Protein AF-A0A132B8B4-F1 (afdb_monomer_lite)

InterPro domains:
  IPR002889 Carbohydrate-binding WSC [PF01822] (1-56)
  IPR002889 Carbohydrate-binding WSC [PF01822] (82-163)
  IPR002889 Carbohydrate-binding WSC [PS51212] (1-66)
  IPR002889 Carbohydrate-binding WSC [PS51212] (78-174)
  IPR002889 Carbohydrate-binding WSC [SM00321] (1-66)
  IPR002889 Carbohydrate-binding WSC [SM00321] (78-174)
  IPR051589 Sialate:O-sulfotransferase [PTHR45964] (1-105)

Secondary structure (DSSP, 8-state):
--HHHHHHHHHHTT-SEEEEETTTEEEEESS--S----GGGGBPBPSS-TTSB-BBTTB-EEEE-TTS----S-TTSSEEEEEEEE-BTTTB-SS-EE-TTS-GGG--HHHHHHHHHHTT-SEEEEETTTEEEEESS--TT--EE-GGGSBPBPSS-TTSB-BBTTEEEEEEETTT------------------------------------S-S-EETTEEPPPPPP-SSHHHHHHHHHHHHTHHHHHHHHS-TTGGGGHHHHHHHHHHHHHHHHHTTTTTT--HHHHHHHS--TT--PPPP------------------PPPPP-PPPP-S--SSPPP-BGGGTBBTTB-GGG-PPPPEEE-S-HHHHTT--EEE--SSSTTSS-EEBSSSSSTTBHHHHHHHHHHHHHHHIIIIIIHHTTT--SGGGPPPHHHHHHHHHHHHHHHHHHHTT---TTSSSSTTTTS--

Organism: Mollisia scopiformis (NCBI:txid149040)

Sequence (470 aa):
MTVEICTAFSKGNDYQYAGLEYYGECFCGASVNGPQVNESFCSDPCAGDTSEICGGTDYVSVYQDPTYPVENNSTISDYKPLGCYTDLTDTGRTLPWQQSQLNASSMTVESCLFACKDGGYAFAGVEFGQQCFCGVVLGNSTSKVDLSECNTPCTGNSSESCGDAALLNLYVAADIESTEPCTGGTPPPSSTTSSTPTPTLCTSTVTVSSTPKYEYNCGEWCSTPIPPFTNPELCTSAVGACTVQVASCFLNAGFPASLRCFEFGAWCDKISTYCSSFCPGNSCSALSCKSKYPPQGYQSPTPTISTSVFTCSPTSKTTSTSSTTSCVPVPTTGNVCKQPNSPTKGYTSSSPVGNIPLPVLTCNNLYSDYVQHPFKLYTSSDTTQCKSYIPGSSGSSSVCQGCKDACDSQYSSCTTTYAQSCKGNSGSGGQDTYSSATTKCTDQWTDCYAANSGVSGSGRCGSWNSGWSK

Foldseek 3Di:
DAPCVLQVVLVVVVAQKWKFADQGDIDGHVDDPDDDDDCVQFAQAHPVGRVGTGGHHVGIDMDGDPPNPPPPDDLCPQKAWPAKKFADPVQHGQFDAKPPVDDQQQDDPNVQSVVQVVVLFFKWKFEAQRIIGGHNGTDPRIDHDHRVQQARAHNNGNVDGGGYHRMIRMIGRPVSRDPDDPDDDDDDDDDDDDDDDDDDWDFDFDQPPPPPCAQAAFAQAGAHDQAKDQALVSLQLSLLSQQLCLLQLLLGRFPPSSVCSVLSNVLSVLSVVCSVPPRVDRQDTPVSSCVVRPRPHDDDPPRPRDTDIDDDDDDDDDDDDDDHDDDQRGFHPDALAFQFQDVVLPAGSCRAQLSQHQRGWAAQSDPVCCVAFRIWTRNHSPSVPTQGADFDDDDCRYQLVSQLVSLVSSLSSQLRHVLVVQDPPPCPPNDDHSVSSNVSSVVSSVSSNVRSNPRGCPPGSPDVVPNRVD

pLDDT: mean 76.85, std 20.95, range [24.33, 98.44]

Structure (mmCIF, N/CA/C/O backbone):
data_AF-A0A132B8B4-F1
#
_entry.id   AF-A0A132B8B4-F1
#
loop_
_atom_site.group_PDB
_atom_site.id
_atom_site.type_symbol
_atom_site.label_atom_id
_atom_site.label_alt_id
_atom_site.label_comp_id
_atom_site.label_asym_id
_atom_site.label_entity_id
_atom_site.label_seq_id
_atom_site.pdbx_PDB_ins_code
_atom_site.Cartn_x
_atom_site.Cartn_y
_atom_site.Cartn_z
_atom_site.occupancy
_atom_site.B_iso_or_equiv
_atom_site.auth_seq_id
_atom_site.auth_comp_id
_atom_site.auth_asym_id
_atom_site.auth_atom_id
_atom_site.pdbx_PDB_model_num
ATOM 1 N N . MET A 1 1 ? -8.360 -9.454 33.947 1.00 85.12 1 MET A N 1
ATOM 2 C CA . MET A 1 1 ? -8.717 -8.095 33.496 1.00 85.12 1 MET A CA 1
ATOM 3 C C . MET A 1 1 ? -9.204 -7.313 34.709 1.00 85.12 1 MET A C 1
ATOM 5 O O . MET A 1 1 ? -9.862 -7.939 35.533 1.00 85.12 1 MET A O 1
ATOM 9 N N . THR A 1 2 ? -8.846 -6.033 34.839 1.00 91.75 2 THR A N 1
ATOM 10 C CA . THR A 1 2 ? -9.399 -5.079 35.831 1.00 91.75 2 THR A CA 1
ATOM 11 C C . THR A 1 2 ? -10.036 -3.906 35.082 1.00 91.75 2 THR A C 1
ATOM 13 O O . THR A 1 2 ? -9.793 -3.743 33.874 1.00 91.75 2 THR A O 1
ATOM 16 N N . VAL A 1 3 ? -10.824 -3.087 35.773 1.00 88.81 3 VAL A N 1
ATOM 17 C CA . VAL A 1 3 ? -11.451 -1.882 35.217 1.00 88.81 3 VAL A CA 1
ATOM 18 C C . VAL A 1 3 ? -10.388 -0.906 34.701 1.00 88.81 3 VAL A C 1
ATOM 20 O O . VAL A 1 3 ? -10.519 -0.379 33.595 1.00 88.81 3 VAL A O 1
ATOM 23 N N . GLU A 1 4 ? -9.285 -0.710 35.425 1.00 87.81 4 GLU A N 1
ATOM 24 C CA . GLU A 1 4 ? -8.193 0.205 35.050 1.00 87.81 4 GLU A CA 1
ATOM 25 C C . GLU A 1 4 ? -7.470 -0.276 33.795 1.00 87.81 4 GLU A C 1
ATOM 27 O O . GLU A 1 4 ? -7.120 0.525 32.931 1.00 87.81 4 GLU A O 1
ATOM 32 N N . ILE A 1 5 ? -7.254 -1.588 33.667 1.00 84.06 5 ILE A N 1
ATOM 33 C CA . ILE A 1 5 ? -6.594 -2.154 32.487 1.00 84.06 5 ILE A CA 1
ATOM 34 C C . ILE A 1 5 ? -7.478 -1.958 31.253 1.00 84.06 5 ILE A C 1
ATOM 36 O O . ILE A 1 5 ? -6.975 -1.550 30.207 1.00 84.06 5 ILE A O 1
ATOM 40 N N . CYS A 1 6 ? -8.785 -2.204 31.367 1.00 85.75 6 CYS A N 1
ATOM 41 C CA . CYS A 1 6 ? -9.702 -2.057 30.240 1.00 85.75 6 CYS A CA 1
ATOM 42 C C . CYS A 1 6 ? -9.950 -0.585 29.866 1.00 85.75 6 CYS A C 1
ATOM 44 O O . CYS A 1 6 ? -9.971 -0.239 28.684 1.00 85.75 6 CYS A O 1
ATOM 46 N N . THR A 1 7 ? -10.063 0.308 30.850 1.00 83.12 7 THR A N 1
ATOM 47 C CA . THR A 1 7 ? -10.194 1.758 30.612 1.00 83.12 7 THR A CA 1
ATOM 48 C C . THR A 1 7 ? -8.921 2.357 30.021 1.00 83.12 7 THR A C 1
ATOM 50 O O . THR A 1 7 ? -9.001 3.094 29.039 1.00 83.12 7 THR A O 1
ATOM 53 N N . ALA A 1 8 ? -7.740 1.980 30.519 1.00 78.06 8 ALA A N 1
ATOM 54 C CA . ALA A 1 8 ? -6.467 2.404 29.939 1.00 78.06 8 ALA A CA 1
ATOM 55 C C . ALA A 1 8 ? -6.263 1.850 28.520 1.00 78.06 8 ALA A C 1
ATOM 57 O O . ALA A 1 8 ? -5.757 2.563 27.653 1.00 78.06 8 ALA A O 1
ATOM 58 N N . PHE A 1 9 ? -6.682 0.605 28.264 1.00 77.25 9 PHE A N 1
ATOM 59 C CA . PHE A 1 9 ? -6.652 0.008 26.930 1.00 77.25 9 PHE A CA 1
ATOM 60 C C . PHE A 1 9 ? -7.598 0.731 25.963 1.00 77.25 9 PHE A C 1
ATOM 62 O O . PHE A 1 9 ? -7.183 1.080 24.861 1.00 77.25 9 PHE A O 1
ATOM 69 N N . SER A 1 10 ? -8.829 1.025 26.387 1.00 77.19 10 SER A N 1
ATOM 70 C CA . SER A 1 10 ? -9.815 1.756 25.575 1.00 77.19 10 SER A CA 1
ATOM 71 C C . SER A 1 10 ? -9.323 3.165 25.248 1.00 77.19 10 SER A C 1
ATOM 73 O O . SER A 1 10 ? -9.297 3.557 24.084 1.00 77.19 10 SER A O 1
ATOM 75 N N . LYS A 1 11 ? -8.792 3.873 26.250 1.00 70.88 11 LYS A N 1
ATOM 76 C CA . LYS A 1 11 ? -8.158 5.184 26.075 1.00 70.88 11 LYS A CA 1
ATOM 77 C C . LYS A 1 11 ? -6.953 5.142 25.139 1.00 70.88 11 LYS A C 1
ATOM 79 O O . LYS A 1 11 ? -6.785 6.038 24.324 1.00 70.88 11 LYS A O 1
ATOM 84 N N . GLY A 1 12 ? -6.111 4.114 25.247 1.00 60.09 12 GLY A N 1
ATOM 85 C CA . GLY A 1 12 ? -4.957 3.924 24.364 1.00 60.09 12 GLY A CA 1
ATOM 86 C C . GLY A 1 12 ? -5.329 3.657 22.901 1.00 60.09 12 GLY A C 1
ATOM 87 O O . GLY A 1 12 ? -4.456 3.747 22.042 1.00 60.09 12 GLY A O 1
ATOM 88 N N . ASN A 1 13 ? -6.599 3.345 22.627 1.00 58.81 13 ASN A N 1
ATOM 89 C CA . ASN A 1 13 ? -7.165 3.132 21.295 1.00 58.81 13 ASN A CA 1
ATOM 90 C C . ASN A 1 13 ? -8.185 4.226 20.913 1.00 58.81 13 ASN A C 1
ATOM 92 O O . ASN A 1 13 ? -9.042 3.980 20.069 1.00 58.81 13 ASN A O 1
ATOM 96 N N . ASP A 1 14 ? -8.109 5.407 21.540 1.00 60.00 14 ASP A N 1
ATOM 97 C CA . ASP A 1 14 ? -8.975 6.568 21.273 1.00 60.00 14 ASP A CA 1
ATOM 98 C C . ASP A 1 14 ? -10.486 6.296 21.455 1.00 60.00 14 ASP A C 1
ATOM 100 O O . ASP A 1 14 ? -11.334 6.892 20.791 1.00 60.00 14 ASP A O 1
ATOM 104 N N . TYR A 1 15 ? -10.842 5.398 22.380 1.00 70.00 15 TYR A N 1
ATOM 105 C CA . TYR A 1 15 ? -12.228 5.145 22.771 1.00 70.00 15 TYR A CA 1
ATOM 106 C C . TYR A 1 15 ? -12.550 5.772 24.127 1.00 70.00 15 TYR A C 1
ATOM 108 O O . TYR A 1 15 ? -11.858 5.546 25.123 1.00 70.00 15 TYR A O 1
ATOM 116 N N . GLN A 1 16 ? -13.646 6.532 24.163 1.00 71.25 16 GLN A N 1
ATOM 117 C CA . GLN A 1 16 ? -14.133 7.231 25.354 1.00 71.25 16 GLN A CA 1
ATOM 118 C C . GLN A 1 16 ? -14.703 6.277 26.414 1.00 71.25 16 GLN A C 1
ATOM 120 O O . GLN A 1 16 ? -14.633 6.569 27.611 1.00 71.25 16 GLN A O 1
ATOM 125 N N . TYR A 1 17 ? -15.274 5.153 25.981 1.00 80.81 17 TYR A N 1
ATOM 126 C CA . TYR A 1 17 ? -15.949 4.196 26.846 1.00 80.81 17 TYR A CA 1
ATOM 127 C C . TYR A 1 17 ? -15.247 2.841 26.813 1.00 80.81 17 TYR A C 1
ATOM 129 O O . TYR A 1 17 ? -14.883 2.330 25.751 1.00 80.81 17 TYR A O 1
ATOM 137 N N . ALA A 1 18 ? -15.109 2.251 27.994 1.00 90.75 18 ALA A N 1
ATOM 138 C CA . ALA A 1 18 ? -14.690 0.877 28.198 1.00 90.75 18 ALA A CA 1
ATOM 139 C C . ALA A 1 18 ? -15.881 0.073 28.721 1.00 90.75 18 ALA A C 1
ATOM 141 O O . ALA A 1 18 ? -16.545 0.493 29.664 1.00 90.75 18 ALA A O 1
ATOM 142 N N . GLY A 1 19 ? -16.160 -1.072 28.119 1.00 93.88 19 GLY A N 1
ATOM 143 C CA . GLY A 1 19 ? -17.163 -2.023 28.572 1.00 93.88 19 GLY A CA 1
ATOM 144 C C . GLY A 1 19 ? -16.487 -3.269 29.122 1.00 93.88 19 GLY A C 1
ATOM 145 O O . GLY A 1 19 ? -15.570 -3.780 28.486 1.00 93.88 19 GLY A O 1
ATOM 146 N N . LEU A 1 20 ? -16.925 -3.765 30.276 1.00 93.94 20 LEU A N 1
ATOM 147 C CA . LEU A 1 20 ? -16.507 -5.069 30.785 1.00 93.94 20 LEU A CA 1
ATOM 148 C C . LEU A 1 20 ? -17.708 -6.005 30.876 1.00 93.94 20 LEU A C 1
ATOM 150 O O . LEU A 1 20 ? -18.729 -5.633 31.451 1.00 93.94 20 LEU A O 1
ATOM 154 N N . GLU A 1 21 ? -17.565 -7.196 30.305 1.00 94.06 21 GLU A N 1
ATOM 155 C CA . GLU A 1 21 ? -18.549 -8.284 30.328 1.00 94.06 21 GLU A CA 1
ATOM 156 C C . GLU A 1 21 ? -17.921 -9.543 30.936 1.00 94.06 21 GLU A C 1
ATOM 158 O O . GLU A 1 21 ? -16.702 -9.711 30.890 1.00 94.06 21 GLU A O 1
ATOM 163 N N . TYR A 1 22 ? -18.735 -10.438 31.497 1.00 90.81 22 TYR A N 1
ATOM 164 C CA . TYR A 1 22 ? -18.349 -11.808 31.849 1.00 90.81 22 TYR A CA 1
ATOM 165 C C . TYR A 1 22 ? -16.971 -11.957 32.534 1.00 90.81 22 TYR A C 1
ATOM 167 O O . TYR A 1 22 ? -16.021 -12.524 31.988 1.00 90.81 22 TYR A O 1
ATOM 175 N N . TYR A 1 23 ? -16.843 -11.438 33.759 1.00 88.62 23 TYR A N 1
ATOM 176 C CA . TYR A 1 23 ? -15.610 -11.476 34.569 1.00 88.62 23 TYR A CA 1
ATOM 177 C C . TYR A 1 23 ? -14.404 -10.715 33.973 1.00 88.62 23 TYR A C 1
ATOM 179 O O . TYR A 1 23 ? -13.304 -10.757 34.540 1.00 88.62 23 TYR A O 1
ATOM 187 N N . GLY A 1 24 ? -14.582 -9.974 32.874 1.00 81.25 24 GLY A N 1
ATOM 188 C CA . GLY A 1 24 ? -13.597 -9.021 32.361 1.00 81.25 24 GLY A CA 1
ATOM 189 C C . GLY A 1 24 ? -13.167 -9.224 30.907 1.00 81.25 24 GLY A C 1
ATOM 190 O O . GLY A 1 24 ? -11.998 -9.014 30.574 1.00 81.25 24 GLY A O 1
ATOM 191 N N . GLU A 1 25 ? -14.084 -9.613 30.032 1.00 92.06 25 GLU A N 1
ATOM 192 C CA . GLU A 1 25 ? -13.972 -9.366 28.597 1.00 92.06 25 GLU A CA 1
ATOM 193 C C . GLU A 1 25 ? -14.086 -7.860 28.345 1.00 92.06 25 GLU A C 1
ATOM 195 O O . GLU A 1 25 ? -15.041 -7.224 28.778 1.00 92.06 25 GLU A O 1
ATOM 200 N N . CYS A 1 26 ? -13.068 -7.271 27.714 1.00 91.19 26 CYS A N 1
ATOM 201 C CA . CYS A 1 26 ? -12.965 -5.825 27.542 1.00 91.19 26 CYS A CA 1
ATOM 202 C C . CYS A 1 26 ? -13.404 -5.407 26.138 1.00 91.19 26 CYS A C 1
ATOM 204 O O . CYS A 1 26 ? -12.859 -5.882 25.140 1.00 91.19 26 CYS A O 1
ATOM 206 N N . PHE A 1 27 ? -14.333 -4.462 26.086 1.00 88.00 27 PHE A N 1
ATOM 207 C CA . PHE A 1 27 ? -14.862 -3.841 24.882 1.00 88.00 27 PHE A CA 1
ATOM 208 C C . PHE A 1 27 ? -14.557 -2.348 24.906 1.00 88.00 27 PHE A C 1
ATOM 210 O O . PHE A 1 27 ? -14.554 -1.719 25.961 1.00 88.00 27 PHE A O 1
ATOM 217 N N . CYS A 1 28 ? -14.324 -1.762 23.739 1.00 84.38 28 CYS A N 1
ATOM 218 C CA . CYS A 1 28 ? -14.043 -0.338 23.606 1.00 84.38 28 CYS A CA 1
ATOM 219 C C . CYS A 1 28 ? -15.094 0.286 22.692 1.00 84.38 28 CYS A C 1
ATOM 221 O O . CYS A 1 28 ? -15.440 -0.297 21.662 1.00 84.38 28 CYS A O 1
ATOM 223 N N . GLY A 1 29 ? -15.606 1.456 23.064 1.00 69.75 29 GLY A N 1
ATOM 224 C CA . GLY A 1 29 ? -16.654 2.132 22.311 1.00 69.75 29 GLY A CA 1
ATOM 225 C C . GLY A 1 29 ? -16.460 3.639 22.277 1.00 69.75 29 GLY A C 1
ATOM 226 O O . GLY A 1 29 ? -16.071 4.263 23.264 1.00 69.75 29 GLY A O 1
ATOM 227 N N . ALA A 1 30 ? -16.759 4.235 21.124 1.00 66.56 30 ALA A N 1
ATOM 228 C CA . ALA A 1 30 ? -16.849 5.688 20.991 1.00 66.56 30 ALA A CA 1
ATOM 229 C C . ALA A 1 30 ? -18.174 6.216 21.568 1.00 66.56 30 ALA A C 1
ATOM 231 O O . ALA A 1 30 ? -18.267 7.372 21.963 1.00 66.56 30 ALA A O 1
ATOM 232 N N . SER A 1 31 ? -19.192 5.357 21.652 1.00 62.06 31 SER A N 1
ATOM 233 C CA . SER A 1 31 ? -20.513 5.665 22.193 1.00 62.06 31 SER A CA 1
ATOM 234 C C . SER A 1 31 ? -21.136 4.441 22.867 1.00 62.06 31 SER A C 1
ATOM 236 O O . SER A 1 31 ? -20.705 3.305 22.659 1.00 62.06 31 SER A O 1
ATOM 238 N N . VAL A 1 32 ? -22.157 4.682 23.692 1.00 71.12 32 VAL A N 1
ATOM 239 C CA . VAL A 1 32 ? -22.918 3.646 24.401 1.00 71.12 32 VAL A CA 1
ATOM 240 C C . VAL A 1 32 ? -24.293 3.538 23.749 1.00 71.12 32 VAL A C 1
ATOM 242 O O . VAL A 1 32 ? -25.152 4.387 23.964 1.00 71.12 32 VAL A O 1
ATOM 245 N N . ASN A 1 33 ? -24.494 2.498 22.938 1.00 61.00 33 ASN A N 1
ATOM 246 C CA . ASN A 1 33 ? -25.707 2.321 22.124 1.00 61.00 33 ASN A CA 1
ATOM 247 C C . ASN A 1 33 ? -26.667 1.251 22.687 1.00 61.00 33 ASN A C 1
ATOM 249 O O . ASN A 1 33 ? -27.524 0.742 21.966 1.00 61.00 33 ASN A O 1
ATOM 253 N N . GLY A 1 34 ? -26.514 0.891 23.966 1.00 68.56 34 GLY A N 1
ATOM 254 C CA . GLY A 1 34 ? -27.355 -0.081 24.673 1.00 68.56 34 GLY A CA 1
ATOM 255 C C . GLY A 1 34 ? -28.300 0.581 25.687 1.00 68.56 34 GLY A C 1
ATOM 256 O O . GLY A 1 34 ? -27.946 1.612 26.264 1.00 68.56 34 GLY A O 1
ATOM 257 N N . PRO A 1 35 ? -29.497 0.015 25.936 1.00 74.31 35 PRO A N 1
ATOM 258 C CA . PRO A 1 35 ? -30.368 0.493 27.004 1.00 74.31 35 PRO A CA 1
ATOM 259 C C . PRO A 1 35 ? -29.719 0.249 28.372 1.00 74.31 35 PRO A C 1
ATOM 261 O O . PRO A 1 35 ? -29.190 -0.830 28.631 1.00 74.31 35 PRO A O 1
ATOM 264 N N . GLN A 1 36 ? -29.797 1.233 29.271 1.00 78.44 36 GLN A N 1
ATOM 265 C CA . GLN A 1 36 ? -29.328 1.063 30.644 1.00 78.44 36 GLN A CA 1
ATOM 266 C C . GLN A 1 36 ? -30.229 0.066 31.387 1.00 78.44 36 GLN A C 1
ATOM 268 O O . GLN A 1 36 ? -31.451 0.228 31.434 1.00 78.44 36 GLN A O 1
ATOM 273 N N . VAL A 1 37 ? -29.619 -0.965 31.971 1.00 85.75 37 VAL A N 1
ATOM 274 C CA . VAL A 1 37 ? -30.299 -2.000 32.762 1.00 85.75 37 VAL A CA 1
ATOM 275 C C . VAL A 1 37 ? -30.072 -1.783 34.260 1.00 85.75 37 VAL A C 1
ATOM 277 O O . VAL A 1 37 ? -29.372 -0.861 34.670 1.00 85.75 37 VAL A O 1
ATOM 280 N N . ASN A 1 38 ? -30.699 -2.610 35.101 1.00 89.31 38 ASN A N 1
ATOM 281 C CA . ASN A 1 38 ? -30.443 -2.578 36.539 1.00 89.31 38 ASN A CA 1
ATOM 282 C C . ASN A 1 38 ? -29.012 -3.049 36.847 1.00 89.31 38 ASN A C 1
ATOM 284 O O . ASN A 1 38 ? -28.590 -4.082 36.332 1.00 89.31 38 ASN A O 1
ATOM 288 N N . GLU A 1 39 ? -28.322 -2.348 37.746 1.00 88.25 39 GLU A N 1
ATOM 289 C CA . GLU A 1 39 ? -26.948 -2.653 38.170 1.00 88.25 39 GLU A CA 1
ATOM 290 C C . GLU A 1 39 ? -26.757 -4.103 38.649 1.00 88.25 39 GLU A C 1
ATOM 292 O O . GLU A 1 39 ? -25.674 -4.665 38.524 1.00 88.25 39 GLU A O 1
ATOM 297 N N . SER A 1 40 ? -27.814 -4.751 39.157 1.00 90.19 40 SER A N 1
ATOM 298 C CA . SER A 1 40 ? -27.767 -6.155 39.584 1.00 90.19 40 SER A CA 1
ATOM 299 C C . SER A 1 40 ? -27.455 -7.142 38.458 1.00 90.19 40 SER A C 1
ATOM 301 O O . SER A 1 40 ? -27.070 -8.270 38.743 1.00 90.19 40 SER A O 1
ATOM 303 N N . PHE A 1 41 ? -27.680 -6.762 37.197 1.00 89.31 41 PHE A N 1
ATOM 304 C CA . PHE A 1 41 ? -27.329 -7.590 36.042 1.00 89.31 41 PHE A CA 1
ATOM 305 C C . PHE A 1 41 ? -25.839 -7.530 35.708 1.00 89.31 41 PHE A C 1
ATOM 307 O O . PHE A 1 41 ? -25.345 -8.412 35.018 1.00 89.31 41 PHE A O 1
ATOM 314 N N . CYS A 1 42 ? -25.131 -6.530 36.230 1.00 92.88 42 CYS A N 1
ATOM 315 C CA . CYS A 1 42 ? -23.726 -6.287 35.965 1.00 92.88 42 CYS A CA 1
ATOM 316 C C . CYS A 1 42 ? -22.879 -6.519 37.226 1.00 92.88 42 CYS A C 1
ATOM 318 O O . CYS A 1 42 ? -22.046 -5.687 37.538 1.00 92.88 42 CYS A O 1
ATOM 320 N N . SER A 1 43 ? -23.126 -7.575 38.009 1.00 93.69 43 SER A N 1
ATOM 321 C CA . SER A 1 43 ? -22.484 -7.776 39.322 1.00 93.69 43 SER A CA 1
ATOM 322 C C . SER A 1 43 ? -21.349 -8.809 39.352 1.00 93.69 43 SER A C 1
ATOM 324 O O . SER A 1 43 ? -20.923 -9.205 40.440 1.00 93.69 43 SER A O 1
ATOM 326 N N . ASP A 1 44 ? -20.887 -9.293 38.200 1.00 93.69 44 ASP A N 1
ATOM 327 C CA . ASP A 1 44 ? -19.810 -10.281 38.144 1.00 93.69 44 ASP A CA 1
ATOM 328 C C . ASP A 1 44 ? -18.471 -9.634 38.543 1.00 93.69 44 ASP A C 1
ATOM 330 O O . ASP A 1 44 ? -18.124 -8.565 38.034 1.00 93.69 44 ASP A O 1
ATOM 334 N N . PRO A 1 45 ? -17.695 -10.250 39.456 1.00 94.88 45 PRO A N 1
ATOM 335 C CA . PRO A 1 45 ? -16.413 -9.705 39.887 1.00 94.88 45 PRO A CA 1
ATOM 336 C C . PRO A 1 45 ? -15.358 -9.792 38.780 1.00 94.88 45 PRO A C 1
ATOM 338 O O . PRO A 1 45 ? -15.326 -10.751 38.008 1.00 94.88 45 PRO A O 1
ATOM 341 N N . CYS A 1 46 ? -14.428 -8.843 38.732 1.00 94.94 46 CYS A N 1
ATOM 342 C CA . CYS A 1 46 ? -13.332 -8.904 37.769 1.00 94.94 46 CYS A CA 1
ATOM 343 C C . CYS A 1 46 ? -12.363 -10.062 38.056 1.00 94.94 46 CYS A C 1
ATOM 345 O O . CYS A 1 46 ? -11.928 -10.284 39.186 1.00 94.94 46 CYS A O 1
ATOM 347 N N . ALA A 1 47 ? -11.931 -10.770 37.008 1.00 92.44 47 ALA A N 1
ATOM 348 C CA . ALA A 1 47 ? -10.958 -11.860 37.123 1.00 92.44 47 ALA A CA 1
ATOM 349 C C . ALA A 1 47 ? -9.571 -11.387 37.601 1.00 92.44 47 ALA A C 1
ATOM 351 O O . ALA A 1 47 ? -8.783 -12.189 38.100 1.00 92.44 47 ALA A O 1
ATOM 352 N N . GLY A 1 48 ? -9.240 -10.106 37.387 1.00 86.19 48 GLY A N 1
ATOM 353 C CA . GLY A 1 48 ? -7.989 -9.490 37.842 1.00 86.19 48 GLY A CA 1
ATOM 354 C C . GLY A 1 48 ? -8.061 -8.869 39.239 1.00 86.19 48 GLY A C 1
ATOM 355 O O . GLY A 1 48 ? -7.020 -8.764 39.880 1.00 86.19 48 GLY A O 1
ATOM 356 N N . ASP A 1 49 ? -9.258 -8.500 39.701 1.00 88.44 49 ASP A N 1
ATOM 357 C CA . ASP A 1 49 ? -9.509 -7.940 41.030 1.00 88.44 49 ASP A CA 1
ATOM 358 C C . ASP A 1 49 ? -10.962 -8.225 41.451 1.00 88.44 49 ASP A C 1
ATOM 360 O O . ASP A 1 49 ? -11.911 -7.657 40.920 1.00 88.44 49 ASP A O 1
ATOM 364 N N . THR A 1 50 ? -11.164 -9.100 42.438 1.00 92.69 50 THR A N 1
ATOM 365 C CA . THR A 1 50 ? -12.520 -9.488 42.865 1.00 92.69 50 THR A CA 1
ATOM 366 C C . THR A 1 50 ? -13.276 -8.391 43.624 1.00 92.69 50 THR A C 1
ATOM 368 O O . THR A 1 50 ? -14.425 -8.611 44.004 1.00 92.69 50 THR A O 1
ATOM 371 N N . SER A 1 51 ? -12.632 -7.257 43.922 1.00 90.81 51 SER A N 1
ATOM 372 C CA . SER A 1 51 ? -13.272 -6.083 44.529 1.00 90.81 51 SER A CA 1
ATOM 373 C C . SER A 1 51 ? -13.906 -5.139 43.502 1.00 90.81 51 SER A C 1
ATOM 375 O O . SER A 1 51 ? -14.679 -4.258 43.880 1.00 90.81 51 SER A O 1
ATOM 377 N N . GLU A 1 52 ? -13.631 -5.359 42.217 1.00 91.19 52 GLU A N 1
ATOM 378 C CA . GLU A 1 52 ? -14.182 -4.606 41.098 1.00 91.19 52 GLU A CA 1
ATOM 379 C C . GLU A 1 52 ? -15.294 -5.373 40.385 1.00 91.19 52 GLU A C 1
ATOM 381 O O . GLU A 1 52 ? -15.436 -6.591 40.510 1.00 91.19 52 GLU A O 1
ATOM 386 N N . ILE A 1 53 ? -16.068 -4.633 39.597 1.00 92.06 53 ILE A N 1
ATOM 387 C CA . ILE A 1 53 ? -17.210 -5.132 38.845 1.00 92.06 53 ILE A CA 1
ATOM 388 C C . ILE A 1 53 ? -16.842 -5.201 37.356 1.00 92.06 53 ILE A C 1
ATOM 390 O O . ILE A 1 53 ? -16.265 -4.267 36.810 1.00 92.06 53 ILE A O 1
ATOM 394 N N . CYS A 1 54 ? -17.181 -6.303 36.693 1.00 94.12 54 CYS A N 1
ATOM 395 C CA . CYS A 1 54 ? -16.823 -6.589 35.306 1.00 94.12 54 CYS A CA 1
ATOM 396 C C . CYS A 1 54 ? -18.013 -7.150 34.509 1.00 94.12 54 CYS A C 1
ATOM 398 O O . CYS A 1 54 ? -17.892 -8.162 33.817 1.00 94.12 54 CYS A O 1
ATOM 400 N N . GLY A 1 55 ? -19.165 -6.485 34.608 1.00 93.56 55 GLY A N 1
ATOM 401 C CA . GLY A 1 55 ? -20.362 -6.834 33.848 1.00 93.56 55 GLY A CA 1
ATOM 402 C C . GLY A 1 55 ? -21.121 -8.026 34.410 1.00 93.56 55 GLY A C 1
ATOM 403 O O . GLY A 1 55 ? -21.171 -8.237 35.618 1.00 93.56 55 GLY A O 1
ATOM 404 N N . GLY A 1 56 ? -21.774 -8.763 33.524 1.00 90.44 56 GLY A N 1
ATOM 405 C CA . GLY A 1 56 ? -22.604 -9.925 33.802 1.00 90.44 56 GLY A CA 1
ATOM 406 C C . GLY A 1 56 ? -22.632 -10.875 32.610 1.00 90.44 56 GLY A C 1
ATOM 407 O O . GLY A 1 56 ? -21.982 -10.634 31.594 1.00 90.44 56 GLY A O 1
ATOM 408 N N . THR A 1 57 ? -23.428 -11.938 32.694 1.00 89.69 57 THR A N 1
ATOM 409 C CA . THR A 1 57 ? -23.724 -12.783 31.524 1.00 89.69 57 THR A CA 1
ATOM 410 C C . THR A 1 57 ? -24.670 -12.033 30.581 1.00 89.69 57 THR A C 1
ATOM 412 O O . THR A 1 57 ? -25.818 -11.816 30.958 1.00 89.69 57 THR A O 1
ATOM 415 N N . ASP A 1 58 ? -24.194 -11.648 29.391 1.00 88.69 58 ASP A N 1
ATOM 416 C CA . ASP A 1 58 ? -24.887 -10.806 28.394 1.00 88.69 58 ASP A CA 1
ATOM 417 C C . ASP A 1 58 ? -25.098 -9.332 28.818 1.00 88.69 58 ASP A C 1
ATOM 419 O O . ASP A 1 58 ? -25.924 -8.616 28.239 1.00 88.69 58 ASP A O 1
ATOM 423 N N . TYR A 1 59 ? -24.373 -8.855 29.838 1.00 90.44 59 TYR A N 1
ATOM 424 C CA . TYR A 1 59 ? -24.500 -7.487 30.352 1.00 90.44 59 TYR A CA 1
ATOM 425 C C . TYR A 1 59 ? -23.139 -6.821 30.544 1.00 90.44 59 TYR A C 1
ATOM 427 O O . TYR A 1 59 ? -22.234 -7.374 31.162 1.00 90.44 59 TYR A O 1
ATOM 435 N N . VAL A 1 60 ? -23.014 -5.586 30.059 1.00 92.44 60 VAL A N 1
ATOM 436 C CA . VAL A 1 60 ? -21.748 -4.847 30.045 1.00 92.44 60 VAL A CA 1
ATOM 437 C C . VAL A 1 60 ? -21.771 -3.739 31.098 1.00 92.44 60 VAL A C 1
ATOM 439 O O . VAL A 1 60 ? -22.617 -2.844 31.043 1.00 92.44 60 VAL A O 1
ATOM 442 N N . SER A 1 61 ? -20.813 -3.752 32.026 1.00 92.56 61 SER A N 1
ATOM 443 C CA . SER A 1 61 ? -20.522 -2.586 32.869 1.00 92.56 61 SER A CA 1
ATOM 444 C C . SER A 1 61 ? -19.734 -1.568 32.056 1.00 92.56 61 SER A C 1
ATOM 446 O O . SER A 1 61 ? -18.651 -1.881 31.563 1.00 92.56 61 SER A O 1
ATOM 448 N N . VAL A 1 62 ? -20.260 -0.351 31.915 1.00 90.75 62 VAL A N 1
ATOM 449 C CA . VAL A 1 62 ? -19.621 0.710 31.128 1.00 90.75 62 VAL A CA 1
ATOM 450 C C . VAL A 1 62 ? -18.901 1.699 32.041 1.00 90.75 62 VAL A C 1
ATOM 452 O O . VAL A 1 62 ? -19.502 2.288 32.936 1.00 90.75 62 VAL A O 1
ATOM 455 N N . TYR A 1 63 ? -17.621 1.925 31.765 1.00 84.88 63 TYR A N 1
ATOM 456 C CA . TYR A 1 63 ? -16.738 2.840 32.475 1.00 84.88 63 TYR A CA 1
ATOM 457 C C . TYR A 1 63 ? -16.229 3.922 31.524 1.00 84.88 63 TYR A C 1
ATOM 459 O O . TYR A 1 63 ? -15.863 3.651 30.381 1.00 84.88 63 TYR A O 1
ATOM 467 N N . GLN A 1 64 ? -16.174 5.156 32.014 1.00 79.06 64 GLN A N 1
ATOM 468 C CA . GLN A 1 64 ? -15.631 6.303 31.292 1.00 79.06 64 GLN A CA 1
ATOM 469 C C . GLN A 1 64 ? -14.460 6.879 32.093 1.00 79.06 64 GLN A C 1
ATOM 471 O O . GLN A 1 64 ? -14.614 7.165 33.281 1.00 79.06 64 GLN A O 1
ATOM 476 N N . ASP A 1 65 ? -13.298 7.062 31.458 1.00 67.06 65 ASP A N 1
ATOM 477 C CA . ASP A 1 65 ? -12.153 7.727 32.094 1.00 67.06 65 ASP A CA 1
ATOM 478 C C . ASP A 1 65 ? -12.415 9.250 32.149 1.00 67.06 65 ASP A C 1
ATOM 480 O O . ASP A 1 65 ? -12.515 9.887 31.099 1.00 67.06 65 ASP A O 1
ATOM 484 N N . PRO A 1 66 ? -12.500 9.875 33.339 1.00 59.19 66 PRO A N 1
ATOM 485 C CA . PRO A 1 66 ? -12.743 11.314 33.474 1.00 59.19 66 PRO A CA 1
ATOM 486 C C . PRO A 1 66 ? -11.567 12.193 33.011 1.00 59.19 66 PRO A C 1
ATOM 488 O O . PRO A 1 66 ? -11.703 13.413 32.938 1.00 59.19 66 PRO A O 1
ATOM 491 N N . THR A 1 67 ? -10.406 11.600 32.722 1.00 57.41 67 THR A N 1
ATOM 492 C CA . THR A 1 67 ? -9.244 12.273 32.121 1.00 57.41 67 THR A CA 1
ATOM 493 C C . THR A 1 67 ? -9.199 12.139 30.597 1.00 57.41 67 THR A C 1
ATOM 495 O O . THR A 1 67 ? -8.310 12.715 29.966 1.00 57.41 67 THR A O 1
ATOM 498 N N . TYR A 1 68 ? -10.142 11.399 30.000 1.00 44.06 68 TYR A N 1
ATOM 499 C CA . TYR A 1 68 ? -10.454 11.536 28.582 1.00 44.06 68 TYR A CA 1
ATOM 500 C C . TYR A 1 68 ? -10.964 12.969 28.368 1.00 44.06 68 TYR A C 1
ATOM 502 O O . TYR A 1 68 ? -11.838 13.400 29.130 1.00 44.06 68 TYR A O 1
ATOM 510 N N . PRO A 1 69 ? -10.421 13.749 27.413 1.00 45.66 69 PRO A N 1
ATOM 511 C CA . PRO A 1 69 ? -10.991 15.051 27.116 1.00 45.66 69 PRO A CA 1
ATOM 512 C C . PRO A 1 69 ? -12.453 14.814 26.750 1.00 45.66 69 PRO A C 1
ATOM 514 O O . PRO A 1 69 ? -12.762 14.097 25.803 1.00 45.66 69 PRO A O 1
ATOM 517 N N . VAL A 1 70 ? -13.372 15.348 27.557 1.00 40.72 70 VAL A N 1
ATOM 518 C CA . VAL A 1 70 ? -14.767 15.432 27.145 1.00 40.72 70 VAL A CA 1
ATOM 519 C C . VAL A 1 70 ? -14.713 16.316 25.912 1.00 40.72 70 VAL A C 1
ATOM 521 O O . VAL A 1 70 ? -14.481 17.519 26.052 1.00 40.72 70 VAL A O 1
ATOM 524 N N . GLU A 1 71 ? -14.819 15.720 24.724 1.00 39.97 71 GLU A N 1
ATOM 525 C CA . GLU A 1 71 ? -14.915 16.434 23.451 1.00 39.97 71 GLU A CA 1
ATOM 526 C C . GLU A 1 71 ? -16.280 17.134 23.429 1.00 39.97 71 GLU A C 1
ATOM 528 O O . GLU A 1 71 ? -17.224 16.769 22.734 1.00 39.97 71 GLU A O 1
ATOM 533 N N . ASN A 1 72 ? -16.407 18.131 24.300 1.00 35.66 72 ASN A N 1
ATOM 534 C CA . ASN A 1 72 ? -17.462 19.105 24.276 1.00 35.66 72 ASN A CA 1
ATOM 535 C C . ASN A 1 72 ? -17.213 19.959 23.038 1.00 35.66 72 ASN A C 1
ATOM 537 O O . ASN A 1 72 ? -16.333 20.817 23.035 1.00 35.66 72 ASN A O 1
ATOM 541 N N . ASN A 1 73 ? -18.064 19.742 22.039 1.00 45.50 73 ASN A N 1
ATOM 542 C CA . ASN A 1 73 ? -18.457 20.744 21.061 1.00 45.50 73 ASN A CA 1
ATOM 543 C C . ASN A 1 73 ? -17.318 21.272 20.166 1.00 45.50 73 ASN A C 1
ATOM 545 O O . ASN A 1 73 ? -16.791 22.350 20.435 1.00 45.50 73 ASN A O 1
ATOM 549 N N . SER A 1 74 ? -16.975 20.539 19.091 1.00 36.50 74 SER A N 1
ATOM 550 C CA . SER A 1 74 ? -16.420 21.078 17.822 1.00 36.50 74 SER A CA 1
ATOM 551 C C . SER A 1 74 ? -16.238 20.001 16.723 1.00 36.50 74 SER A C 1
ATOM 553 O O . SER A 1 74 ? -15.157 19.858 16.158 1.00 36.50 74 SER A O 1
ATOM 555 N N . THR A 1 75 ? -17.287 19.269 16.332 1.00 45.94 75 THR A N 1
ATOM 556 C CA . THR A 1 75 ? -17.286 18.392 15.129 1.00 45.94 75 THR A CA 1
ATOM 557 C C . THR A 1 75 ? -17.702 19.120 13.837 1.00 45.94 75 THR A C 1
ATOM 559 O O . THR A 1 75 ? -18.138 18.505 12.869 1.00 45.94 75 THR A O 1
ATOM 562 N N . ILE A 1 76 ? -17.506 20.442 13.775 1.00 51.53 76 ILE A N 1
ATOM 563 C CA . ILE A 1 76 ? -17.714 21.266 12.565 1.00 51.53 76 ILE A CA 1
ATOM 564 C C . ILE A 1 76 ? -16.437 21.339 11.694 1.00 51.53 76 ILE A C 1
ATOM 566 O O . ILE A 1 76 ? -16.492 21.757 10.542 1.00 51.53 76 ILE A O 1
ATOM 570 N N . SER A 1 77 ? -15.259 20.930 12.189 1.00 54.59 77 SER A N 1
ATOM 571 C CA . SER A 1 77 ? -13.999 21.191 11.463 1.00 54.59 77 SER A CA 1
ATOM 572 C C . SER A 1 77 ? -13.827 20.394 10.159 1.00 54.59 77 SER A C 1
ATOM 574 O O . SER A 1 77 ? -13.069 20.837 9.294 1.00 54.59 77 SER A O 1
ATOM 576 N N . ASP A 1 78 ? -14.524 19.266 10.001 1.00 62.66 78 ASP A N 1
ATOM 577 C CA . ASP A 1 78 ? -14.467 18.454 8.777 1.00 62.66 78 ASP A CA 1
ATOM 578 C C . ASP A 1 78 ? -15.552 18.860 7.771 1.00 62.66 78 ASP A C 1
ATOM 580 O O . ASP A 1 78 ? -15.314 18.870 6.566 1.00 62.66 78 ASP A O 1
ATOM 584 N N . TYR A 1 79 ? -16.718 19.275 8.274 1.00 70.81 79 TYR A N 1
ATOM 585 C CA . TYR A 1 79 ? -17.899 19.627 7.494 1.00 70.81 79 TYR A CA 1
ATOM 586 C C . TYR A 1 79 ? -18.127 21.143 7.466 1.00 70.81 79 TYR A C 1
ATOM 588 O O . TYR A 1 79 ? -18.536 21.764 8.446 1.00 70.81 79 TYR A O 1
ATOM 596 N N . LYS A 1 80 ? -17.907 21.764 6.306 1.00 78.88 80 LYS A N 1
ATOM 597 C CA . LYS A 1 80 ? -18.115 23.199 6.098 1.00 78.88 80 LYS A CA 1
ATOM 598 C C . LYS A 1 80 ? -19.584 23.498 5.792 1.00 78.88 80 LYS A C 1
ATOM 600 O O . LYS A 1 80 ? -20.145 22.855 4.904 1.00 78.88 80 LYS A O 1
ATOM 605 N N . PRO A 1 81 ? -20.198 24.506 6.434 1.00 77.81 81 PRO A N 1
ATOM 606 C CA . PRO A 1 81 ? -21.553 24.921 6.092 1.00 77.81 81 PRO A CA 1
ATOM 607 C C . PRO A 1 81 ? -21.583 25.544 4.689 1.00 77.81 81 PRO A C 1
ATOM 609 O O . PRO A 1 81 ? -20.840 26.481 4.390 1.00 77.81 81 PRO A O 1
ATOM 612 N N . LEU A 1 82 ? -22.468 25.042 3.831 1.00 79.62 82 LEU A N 1
ATOM 613 C CA . LEU A 1 82 ? -22.734 25.582 2.494 1.00 79.62 82 LEU A CA 1
ATOM 614 C C . LEU A 1 82 ? -23.883 26.604 2.490 1.00 79.62 82 LEU A C 1
ATOM 616 O O . LEU A 1 82 ? -23.962 27.453 1.586 1.00 79.62 82 LEU A O 1
ATOM 620 N N . GLY A 1 83 ? -24.760 26.534 3.494 1.00 83.69 83 GLY A N 1
ATOM 621 C CA . GLY A 1 83 ? -25.916 27.412 3.685 1.00 83.69 83 GLY A CA 1
ATOM 622 C C . GLY A 1 83 ? -27.247 26.660 3.672 1.00 83.69 83 GLY A C 1
ATOM 623 O O . GLY A 1 83 ? -27.272 25.440 3.802 1.00 83.69 83 GLY A O 1
ATOM 624 N N . CYS A 1 84 ? -28.338 27.406 3.507 1.00 89.19 84 CYS A N 1
ATOM 625 C CA . CYS A 1 84 ? -29.704 26.887 3.460 1.00 89.19 84 CYS A CA 1
ATOM 626 C C . CYS A 1 84 ? -30.109 26.536 2.019 1.00 89.19 84 CYS A C 1
ATOM 628 O O . CYS A 1 84 ? -29.891 27.339 1.104 1.00 89.19 84 CYS A O 1
ATOM 630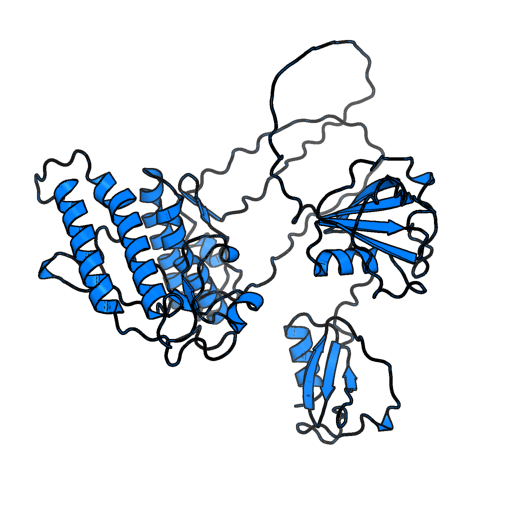 N N . TYR A 1 85 ? -30.678 25.346 1.808 1.00 92.88 85 TYR A N 1
ATOM 631 C CA . TYR A 1 85 ? -31.089 24.850 0.491 1.00 92.88 85 TYR A CA 1
ATOM 632 C C . TYR A 1 85 ? -32.479 24.215 0.527 1.00 92.88 85 TYR A C 1
ATOM 634 O O . TYR A 1 85 ? -32.872 23.627 1.527 1.00 92.88 85 TYR A O 1
ATOM 642 N N . THR A 1 86 ? -33.202 24.278 -0.587 1.00 92.38 86 THR A N 1
ATOM 643 C CA . THR A 1 86 ? -34.514 23.633 -0.743 1.00 92.38 86 THR A CA 1
ATOM 644 C C . THR A 1 86 ? -34.411 22.112 -0.685 1.00 92.38 86 THR A C 1
ATOM 646 O O . THR A 1 86 ? -33.589 21.550 -1.403 1.00 92.38 86 THR A O 1
ATOM 649 N N . ASP A 1 87 ? -35.276 21.433 0.063 1.00 88.94 87 ASP A N 1
ATOM 650 C CA . ASP A 1 87 ? -35.414 19.972 0.076 1.00 88.94 87 ASP A CA 1
ATOM 651 C C . ASP A 1 87 ? -36.853 19.554 -0.274 1.00 88.94 87 ASP A C 1
ATOM 653 O O . ASP A 1 87 ? -37.734 19.462 0.574 1.00 88.94 87 ASP A O 1
ATOM 657 N N . LEU A 1 88 ? -37.120 19.352 -1.568 1.00 82.75 88 LEU A N 1
ATOM 658 C CA . LEU A 1 88 ? -38.475 19.129 -2.082 1.00 82.75 88 LEU A CA 1
ATOM 659 C C . LEU A 1 88 ? -38.735 17.641 -2.342 1.00 82.75 88 LEU A C 1
ATOM 661 O O . LEU A 1 88 ? -38.095 17.020 -3.190 1.00 82.75 88 LEU A O 1
ATOM 665 N N . THR A 1 89 ? -39.739 17.066 -1.682 1.00 75.06 89 THR A N 1
ATOM 666 C CA . THR A 1 89 ? -40.103 15.649 -1.857 1.00 75.06 89 THR A CA 1
ATOM 667 C C . THR A 1 89 ? -40.642 15.322 -3.249 1.00 75.06 89 THR A C 1
ATOM 669 O O . THR A 1 89 ? -40.410 14.223 -3.748 1.00 75.06 89 THR A O 1
ATOM 672 N N . ASP A 1 90 ? -41.321 16.274 -3.892 1.00 74.56 90 ASP A N 1
ATOM 673 C CA . ASP A 1 90 ? -42.085 16.035 -5.127 1.00 74.56 90 ASP A CA 1
ATOM 674 C C . ASP A 1 90 ? -41.230 16.133 -6.401 1.00 74.56 90 ASP A C 1
ATOM 676 O O . ASP A 1 90 ? -41.587 15.583 -7.442 1.00 74.56 90 ASP A O 1
ATOM 680 N N . THR A 1 91 ? -40.086 16.819 -6.326 1.00 67.62 91 THR A N 1
ATOM 681 C CA . THR A 1 91 ? -39.150 17.019 -7.450 1.00 67.62 91 THR A CA 1
ATOM 682 C C . THR A 1 91 ? -37.798 16.337 -7.232 1.00 67.62 91 THR A C 1
ATOM 684 O O . THR A 1 91 ? -36.916 16.432 -8.084 1.00 67.62 91 THR A O 1
ATOM 687 N N . GLY A 1 92 ? -37.652 15.614 -6.119 1.00 73.00 92 GLY A N 1
ATOM 688 C CA . GLY A 1 92 ? -36.421 14.955 -5.694 1.00 73.00 92 GLY A CA 1
ATOM 689 C C . GLY A 1 92 ? -35.721 15.725 -4.575 1.00 73.00 92 GLY A C 1
ATOM 690 O O . GLY A 1 92 ? -35.449 16.919 -4.710 1.00 73.00 92 GLY A O 1
ATOM 691 N N . ARG A 1 93 ? -35.418 15.009 -3.484 1.00 84.06 93 ARG A N 1
ATOM 692 C CA . ARG A 1 93 ? -34.709 15.544 -2.316 1.00 84.06 93 ARG A CA 1
ATOM 693 C C . ARG A 1 93 ? -33.297 16.013 -2.668 1.00 84.06 93 ARG A C 1
ATOM 695 O O . ARG A 1 93 ? -32.648 15.458 -3.556 1.00 84.06 93 ARG A O 1
ATOM 702 N N . THR A 1 94 ? -32.810 16.992 -1.916 1.00 88.62 94 THR A N 1
ATOM 703 C CA . THR A 1 94 ? -31.438 17.499 -1.991 1.00 88.62 94 THR A CA 1
ATOM 704 C C . THR A 1 94 ? -30.431 16.450 -1.552 1.00 88.62 94 THR A C 1
ATOM 706 O O . THR A 1 94 ? -29.421 16.280 -2.231 1.00 88.62 94 THR A O 1
ATOM 709 N N . LEU A 1 95 ? -30.729 15.702 -0.485 1.00 92.56 95 LEU A N 1
ATOM 710 C CA . LEU A 1 95 ? -29.932 14.565 -0.026 1.00 92.56 95 LEU A CA 1
ATOM 711 C C . LEU A 1 95 ? -30.818 13.311 0.084 1.00 92.56 95 LEU A C 1
ATOM 713 O O . LEU A 1 95 ? -31.822 13.336 0.796 1.00 92.56 95 LEU A O 1
ATOM 717 N N . PRO A 1 96 ? -30.490 12.206 -0.614 1.00 85.25 96 PRO A N 1
ATOM 718 C CA . PRO A 1 96 ? -31.408 11.074 -0.722 1.00 85.25 96 PRO A CA 1
ATOM 719 C C . PRO A 1 96 ? -31.408 10.113 0.480 1.00 85.25 96 PRO A C 1
ATOM 721 O O . PRO A 1 96 ? -32.333 9.309 0.587 1.00 85.25 96 PRO A O 1
ATOM 724 N N . TRP A 1 97 ? -30.412 10.161 1.377 1.00 88.69 97 TRP A N 1
ATOM 725 C CA . TRP A 1 97 ? -30.238 9.148 2.432 1.00 88.69 97 TRP A CA 1
ATOM 726 C C . TRP A 1 97 ? -30.564 9.678 3.827 1.00 88.69 97 TRP A C 1
ATOM 728 O O . TRP A 1 97 ? -29.708 10.254 4.494 1.00 88.69 97 TRP A O 1
ATOM 738 N N . GLN A 1 98 ? -31.785 9.443 4.306 1.00 92.94 98 GLN A N 1
ATOM 739 C CA . GLN A 1 98 ? -32.180 9.824 5.664 1.00 92.94 98 GLN A CA 1
ATOM 740 C C . GLN A 1 98 ? -31.540 8.918 6.732 1.00 92.94 98 GLN A C 1
ATOM 742 O O . GLN A 1 98 ? -31.595 7.694 6.624 1.00 92.94 98 GLN A O 1
ATOM 747 N N . GLN A 1 99 ? -31.004 9.513 7.801 1.00 87.00 99 GLN A N 1
ATOM 748 C CA . GLN A 1 99 ? -30.446 8.805 8.960 1.00 87.00 99 GLN A CA 1
ATOM 749 C C . GLN A 1 99 ? -31.526 8.564 10.024 1.00 87.00 99 GLN A C 1
ATOM 751 O O . GLN A 1 99 ? -31.558 9.206 11.075 1.00 87.00 99 GLN A O 1
ATOM 756 N N . SER A 1 100 ? -32.457 7.648 9.742 1.00 84.56 100 SER A N 1
ATOM 757 C CA . SER A 1 100 ? -33.602 7.356 10.621 1.00 84.56 100 SER A CA 1
ATOM 758 C C . SER A 1 100 ? -33.233 6.694 11.954 1.00 84.56 100 SER A C 1
ATOM 760 O O . SER A 1 100 ? -34.084 6.578 12.830 1.00 84.56 100 SER A O 1
ATOM 762 N N . GLN A 1 101 ? -31.993 6.226 12.104 1.00 69.31 101 GLN A N 1
ATOM 763 C CA . GLN A 1 101 ? -31.480 5.635 13.340 1.00 69.31 101 GLN A CA 1
ATOM 764 C C . GLN A 1 101 ? -31.129 6.675 14.415 1.00 69.31 101 GLN A C 1
ATOM 766 O O . GLN A 1 101 ? -30.951 6.310 15.575 1.00 69.31 101 GLN A O 1
ATOM 771 N N . LEU A 1 102 ? -31.010 7.955 14.047 1.00 75.81 102 LEU A N 1
ATOM 772 C CA . LEU A 1 102 ? -30.748 9.028 15.002 1.00 75.81 102 LEU A CA 1
ATOM 773 C C . LEU A 1 102 ? -32.014 9.381 15.793 1.00 75.81 102 LEU A C 1
ATOM 775 O O . LEU A 1 102 ? -33.129 9.371 15.272 1.00 75.81 102 LEU A O 1
ATOM 779 N N . ASN A 1 103 ? -31.839 9.727 17.068 1.00 81.94 103 ASN A N 1
ATOM 780 C CA . ASN A 1 103 ? -32.953 10.090 17.935 1.00 81.94 103 ASN A CA 1
ATOM 781 C C . ASN A 1 103 ? -33.477 11.495 17.594 1.00 81.94 103 ASN A C 1
ATOM 783 O O . ASN A 1 103 ? -32.828 12.501 17.875 1.00 81.94 103 ASN A O 1
ATOM 787 N N . ALA A 1 104 ? -34.690 11.556 17.044 1.00 85.12 104 ALA A N 1
ATOM 788 C CA . ALA A 1 104 ? -35.353 12.800 16.658 1.00 85.12 104 ALA A CA 1
ATOM 789 C C . ALA A 1 104 ? -35.589 13.775 17.829 1.00 85.12 104 ALA A C 1
ATOM 791 O O . ALA A 1 104 ? -35.679 14.978 17.607 1.00 85.12 104 ALA A O 1
ATOM 792 N N . SER A 1 105 ? -35.678 13.292 19.071 1.00 81.75 105 SER A N 1
ATOM 793 C CA . SER A 1 105 ? -35.910 14.134 20.256 1.00 81.75 105 SER A CA 1
ATOM 794 C C . SER A 1 105 ? -34.637 14.782 20.806 1.00 81.75 105 SER A C 1
ATOM 796 O O . SER A 1 105 ? -34.722 15.612 21.705 1.00 81.75 105 SER A O 1
ATOM 798 N N . SER A 1 106 ? -33.465 14.388 20.306 1.00 81.19 106 SER A N 1
ATOM 799 C CA . SER A 1 106 ? -32.162 14.882 20.761 1.00 81.19 106 SER A CA 1
ATOM 800 C C . SER A 1 106 ? -31.221 15.147 19.583 1.00 81.19 106 SER A C 1
ATOM 802 O O . SER A 1 106 ? -30.023 14.889 19.677 1.00 81.19 106 SER A O 1
ATOM 804 N N . MET A 1 107 ? -31.769 15.608 18.456 1.00 86.56 107 MET A N 1
ATOM 805 C CA . MET A 1 107 ? -31.010 15.863 17.234 1.00 86.56 107 MET A CA 1
ATOM 806 C C . MET A 1 107 ? -30.150 17.116 17.395 1.00 86.56 107 MET A C 1
ATOM 808 O O . MET A 1 107 ? -30.659 18.166 17.784 1.00 86.56 107 MET A O 1
ATOM 812 N N . THR A 1 108 ? -28.872 17.026 17.050 1.00 85.44 108 THR A N 1
ATOM 813 C CA . THR A 1 108 ? -27.972 18.182 16.894 1.00 85.44 108 THR A CA 1
ATOM 814 C C . THR A 1 108 ? -27.343 18.161 15.507 1.00 85.44 108 THR A C 1
ATOM 816 O O . THR A 1 108 ? -27.327 17.109 14.850 1.00 85.44 108 THR A O 1
ATOM 819 N N . VAL A 1 109 ? -26.797 19.292 15.060 1.00 84.81 109 VAL A N 1
ATOM 820 C CA . VAL A 1 109 ? -26.046 19.356 13.799 1.00 84.81 109 VAL A CA 1
ATOM 821 C C . VAL A 1 109 ? -24.926 18.315 13.819 1.00 84.81 109 VAL A C 1
ATOM 823 O O . VAL A 1 109 ? -24.808 17.506 12.900 1.00 84.81 109 VAL A O 1
ATOM 826 N N . GLU A 1 110 ? -24.170 18.251 14.910 1.00 81.50 110 GLU A N 1
ATOM 827 C CA . GLU A 1 110 ? -23.016 17.367 15.092 1.00 81.50 110 GLU A CA 1
ATOM 828 C C . GLU A 1 110 ? -23.403 15.896 14.989 1.00 81.50 110 GLU A C 1
ATOM 830 O O . GLU A 1 110 ? -22.703 15.126 14.333 1.00 81.50 110 GLU A O 1
ATOM 835 N N . SER A 1 111 ? -24.526 15.506 15.601 1.00 79.44 111 SER A N 1
ATOM 836 C CA . SER A 1 111 ? -25.012 14.125 15.537 1.00 79.44 111 SER A CA 1
ATOM 837 C C . SER A 1 111 ? -25.316 13.692 14.097 1.00 79.44 111 SER A C 1
ATOM 839 O O . SER A 1 111 ? -25.037 12.552 13.720 1.00 79.44 111 SER A O 1
ATOM 841 N N . CYS A 1 112 ? -25.803 14.622 13.268 1.00 88.31 112 CYS A N 1
ATOM 842 C CA . CYS A 1 112 ? -26.057 14.373 11.857 1.00 88.31 112 CYS A CA 1
ATOM 843 C C . CYS A 1 112 ? -24.767 14.321 11.031 1.00 88.31 112 CYS A C 1
ATOM 845 O O . CYS A 1 112 ? -24.561 13.377 10.266 1.00 88.31 112 CYS A O 1
ATOM 847 N N . LEU A 1 113 ? -23.869 15.295 11.220 1.00 87.12 113 LEU A N 1
ATOM 848 C CA . LEU A 1 113 ? -22.573 15.329 10.535 1.00 87.12 113 LEU A CA 1
ATOM 849 C C . LEU A 1 113 ? -21.760 14.064 10.822 1.00 87.12 113 LEU A C 1
ATOM 851 O O . LEU A 1 113 ? -21.185 13.478 9.906 1.00 87.12 113 LEU A O 1
ATOM 855 N N . PHE A 1 114 ? -21.762 13.612 12.079 1.00 78.19 114 PHE A N 1
ATOM 856 C CA . PHE A 1 114 ? -21.092 12.386 12.493 1.00 78.19 114 PHE A CA 1
ATOM 857 C C . PHE A 1 114 ? -21.664 11.159 11.778 1.00 78.19 114 PHE A C 1
ATOM 859 O O . PHE A 1 114 ? -20.907 10.405 11.172 1.00 78.19 114 PHE A O 1
ATOM 866 N N . ALA A 1 115 ? -22.990 10.989 11.777 1.00 77.25 115 ALA A N 1
ATOM 867 C CA . ALA A 1 115 ? -23.635 9.858 11.110 1.00 77.25 115 ALA A CA 1
ATOM 868 C C . ALA A 1 115 ? -23.363 9.839 9.596 1.00 77.25 115 ALA A C 1
ATOM 870 O O . ALA A 1 115 ? -23.080 8.786 9.025 1.00 77.25 115 ALA A O 1
ATOM 871 N N . CYS A 1 116 ? -23.392 11.003 8.940 1.00 83.50 116 CYS A N 1
ATOM 872 C CA . CYS A 1 116 ? -23.072 11.094 7.518 1.00 83.50 116 CYS A CA 1
ATOM 873 C C . CYS A 1 116 ? -21.596 10.808 7.230 1.00 83.50 116 CYS A C 1
ATOM 875 O O . CYS A 1 116 ? -21.287 10.160 6.229 1.00 83.50 116 CYS A O 1
ATOM 877 N N . LYS A 1 117 ? -20.688 11.240 8.110 1.00 79.44 117 LYS A N 1
ATOM 878 C CA . LYS A 1 117 ? -19.259 10.951 7.974 1.00 79.44 117 LYS A CA 1
ATOM 879 C C . LYS A 1 117 ? -18.955 9.466 8.155 1.00 79.44 117 LYS A C 1
ATOM 881 O O . LYS A 1 117 ? -18.234 8.901 7.339 1.00 79.44 117 LYS A O 1
ATOM 886 N N . ASP A 1 118 ? -19.524 8.842 9.183 1.00 74.12 118 ASP A N 1
ATOM 887 C CA . ASP A 1 118 ? -19.395 7.404 9.448 1.00 74.12 118 ASP A CA 1
ATOM 888 C C . ASP A 1 118 ? -19.930 6.569 8.271 1.00 74.12 118 ASP A C 1
ATOM 890 O O . ASP A 1 118 ? -19.323 5.584 7.855 1.00 74.12 118 ASP A O 1
ATOM 894 N N . GLY A 1 119 ? -21.003 7.048 7.635 1.00 64.94 119 GLY A N 1
ATOM 895 C CA . GLY A 1 119 ? -21.541 6.474 6.403 1.00 64.94 119 GLY A CA 1
ATOM 896 C C . GLY A 1 119 ? -20.734 6.757 5.126 1.00 64.94 119 GLY A C 1
ATOM 897 O O . GLY A 1 119 ? -21.121 6.273 4.063 1.00 64.94 119 GLY A O 1
ATOM 898 N N . GLY A 1 120 ? -19.646 7.533 5.192 1.00 73.12 120 GLY A N 1
ATOM 899 C CA . GLY A 1 120 ? -18.805 7.879 4.038 1.00 73.12 120 GLY A CA 1
ATOM 900 C C . GLY A 1 120 ? -19.444 8.856 3.042 1.00 73.12 120 GLY A C 1
ATOM 901 O O . GLY A 1 120 ? -19.043 8.904 1.879 1.00 73.12 120 GLY A O 1
ATOM 902 N N . TYR A 1 121 ? -20.451 9.622 3.462 1.00 78.62 121 TYR A N 1
ATOM 903 C CA . TYR A 1 121 ? -21.122 10.614 2.621 1.00 78.62 121 TYR A CA 1
ATOM 904 C C . TYR A 1 121 ? -20.371 11.940 2.658 1.00 78.62 121 TYR A C 1
ATOM 906 O O . TYR A 1 121 ? -19.915 12.331 3.723 1.00 78.62 121 TYR A O 1
ATOM 914 N N . ALA A 1 122 ? -20.266 12.636 1.521 1.00 81.88 122 ALA A N 1
ATOM 915 C CA . ALA A 1 122 ? -19.598 13.940 1.428 1.00 81.88 122 ALA A CA 1
ATOM 916 C C . ALA A 1 122 ? -20.500 15.118 1.809 1.00 81.88 122 ALA A C 1
ATOM 918 O O . ALA A 1 122 ? -20.009 16.176 2.198 1.00 81.88 122 ALA A O 1
ATOM 919 N N . PHE A 1 123 ? -21.813 14.935 1.703 1.00 86.44 123 PHE A N 1
ATOM 920 C CA . PHE A 1 123 ? -22.814 15.923 2.060 1.00 86.44 123 PHE A CA 1
ATOM 921 C C . PHE A 1 123 ? -23.668 15.419 3.215 1.00 86.44 123 PHE A C 1
ATOM 923 O O . PHE A 1 123 ? -24.100 14.263 3.232 1.00 86.44 123 PHE A O 1
ATOM 930 N N . ALA A 1 124 ? -23.951 16.332 4.134 1.00 94.00 124 ALA A N 1
ATOM 931 C CA . ALA A 1 124 ? -24.798 16.119 5.291 1.00 94.00 124 ALA A CA 1
ATOM 932 C C . ALA A 1 124 ? -25.768 17.287 5.422 1.00 94.00 124 ALA A C 1
ATOM 934 O O . ALA A 1 124 ? -25.458 18.418 5.033 1.00 94.00 124 ALA A O 1
ATOM 935 N N . GLY A 1 125 ? -26.942 17.018 5.970 1.00 95.69 125 GLY A N 1
ATOM 936 C CA . GLY A 1 125 ? -27.994 18.004 6.025 1.00 95.69 125 GLY A CA 1
ATOM 937 C C . GLY A 1 125 ? -29.003 17.753 7.120 1.00 95.69 125 GLY A C 1
ATOM 938 O O . GLY A 1 125 ? -29.463 16.630 7.293 1.00 95.69 125 GLY A O 1
ATOM 939 N N . VAL A 1 126 ? -29.363 18.815 7.831 1.00 95.88 126 VAL A N 1
ATOM 940 C CA . VAL A 1 126 ? -30.393 18.781 8.872 1.00 95.88 126 VAL A CA 1
ATOM 941 C C . VAL A 1 126 ? -31.639 19.539 8.425 1.00 95.88 126 VAL A C 1
ATOM 943 O O . VAL A 1 126 ? -31.537 20.647 7.894 1.00 95.88 126 VAL A O 1
ATOM 946 N N . GLU A 1 127 ? -32.803 18.928 8.637 1.00 95.75 127 GLU A N 1
ATOM 947 C CA . GLU A 1 127 ? -34.117 19.448 8.237 1.00 95.75 127 GLU A CA 1
ATOM 948 C C . GLU A 1 127 ? -35.084 19.419 9.434 1.00 95.75 127 GLU A C 1
ATOM 950 O O . GLU A 1 127 ? -35.045 18.510 10.275 1.00 95.75 127 GLU A O 1
ATOM 955 N N . PHE A 1 128 ? -35.969 20.416 9.498 1.00 94.50 128 PHE A N 1
ATOM 956 C CA . PHE A 1 128 ? -37.115 20.470 10.408 1.00 94.50 128 PHE A CA 1
ATOM 957 C C . PHE A 1 128 ? -36.799 20.235 11.901 1.00 94.50 128 PHE A C 1
ATOM 959 O O . PHE A 1 128 ? -37.586 19.632 12.628 1.00 94.50 128 PHE A O 1
ATOM 966 N N . GLY A 1 129 ? -35.628 20.665 12.379 1.00 93.25 129 GLY A N 1
ATOM 967 C CA . GLY A 1 129 ? -35.223 20.565 13.788 1.00 93.25 129 GLY A CA 1
ATOM 968 C C . GLY A 1 129 ? -34.749 19.178 14.240 1.00 93.25 129 GLY A C 1
ATOM 969 O O . GLY A 1 129 ? -34.038 19.066 15.237 1.00 93.25 129 GLY A O 1
ATOM 970 N N . GLN A 1 130 ? -35.133 18.118 13.526 1.00 93.38 130 GLN A N 1
ATOM 971 C CA . GLN A 1 130 ? -35.052 16.743 14.030 1.00 93.38 130 GLN A CA 1
ATOM 972 C C . GLN A 1 130 ? -34.688 15.688 12.985 1.00 93.38 130 GLN A C 1
ATOM 974 O O . GLN A 1 130 ? -34.676 14.499 13.304 1.00 93.38 130 GLN A O 1
ATOM 979 N N . GLN A 1 131 ? -34.461 16.074 11.732 1.00 94.44 131 GLN A N 1
ATOM 980 C CA . GLN A 1 131 ? -34.164 15.139 10.651 1.00 94.44 131 GLN A CA 1
ATOM 981 C C . GLN A 1 131 ? -32.728 15.318 10.178 1.00 94.44 131 GLN A C 1
ATOM 983 O O . GLN A 1 131 ? -32.193 16.422 10.189 1.00 94.44 131 GLN A O 1
ATOM 988 N N . CYS A 1 132 ? -32.126 14.214 9.744 1.00 95.62 132 CYS A N 1
ATOM 989 C CA . CYS A 1 132 ? -30.776 14.171 9.210 1.00 95.62 132 CYS A CA 1
ATOM 990 C C . CYS A 1 132 ? -30.762 13.410 7.885 1.00 95.62 132 CYS A C 1
ATOM 992 O O . CYS A 1 132 ? -31.347 12.327 7.785 1.00 95.62 132 CYS A O 1
ATOM 994 N N . PHE A 1 133 ? -30.066 13.955 6.895 1.00 95.19 133 PHE A N 1
ATOM 995 C CA . PHE A 1 133 ? -29.920 13.404 5.557 1.00 95.19 133 PHE A CA 1
ATOM 996 C C . PHE A 1 133 ? -28.464 13.461 5.103 1.00 95.19 133 PHE A C 1
ATOM 998 O O . PHE A 1 133 ? -27.742 14.403 5.416 1.00 95.19 133 PHE A O 1
ATOM 1005 N N . CYS A 1 134 ? -28.053 12.472 4.316 1.00 93.38 134 CYS A N 1
ATOM 1006 C CA . CYS A 1 134 ? -26.710 12.345 3.772 1.00 93.38 134 CYS A CA 1
ATOM 1007 C C . CYS A 1 134 ? -26.743 12.119 2.255 1.00 93.38 134 CYS A C 1
ATOM 1009 O O . CYS A 1 134 ? -27.735 11.647 1.685 1.00 93.38 134 CYS A O 1
ATOM 1011 N N . GLY A 1 135 ? -25.641 12.429 1.578 1.00 85.12 135 GLY A N 1
ATOM 1012 C CA . GLY A 1 135 ? -25.502 12.178 0.149 1.00 85.12 135 GLY A CA 1
ATOM 1013 C C . GLY A 1 135 ? -24.076 12.338 -0.355 1.00 85.12 135 GLY A C 1
ATOM 1014 O O . GLY A 1 135 ? -23.209 12.895 0.308 1.00 85.12 135 GLY A O 1
ATOM 1015 N N . VAL A 1 136 ? -23.830 11.826 -1.557 1.00 81.06 136 VAL A N 1
ATOM 1016 C CA . VAL A 1 136 ? -22.557 12.004 -2.282 1.00 81.06 136 VAL A CA 1
ATOM 1017 C C . VAL A 1 136 ? -22.689 12.978 -3.455 1.00 81.06 136 VAL A C 1
ATOM 1019 O O . VAL A 1 136 ? -21.691 13.446 -3.986 1.00 81.06 136 VAL A O 1
ATOM 1022 N N . VAL A 1 137 ? -23.924 13.296 -3.845 1.00 79.06 137 VAL A N 1
ATOM 1023 C CA . VAL A 1 137 ? -24.288 14.260 -4.887 1.00 79.06 137 VAL A CA 1
ATOM 1024 C C . VAL A 1 137 ? -25.557 14.990 -4.459 1.00 79.06 137 VAL A C 1
ATOM 1026 O O . VAL A 1 137 ? -26.384 14.417 -3.747 1.00 79.06 137 VAL A O 1
ATOM 1029 N N . LEU A 1 138 ? -25.707 16.238 -4.902 1.00 84.19 138 LEU A N 1
ATOM 1030 C CA . LEU A 1 138 ? -26.914 17.032 -4.678 1.00 84.19 138 LEU A CA 1
ATOM 1031 C C . LEU A 1 138 ? -27.978 16.709 -5.735 1.00 84.19 138 LEU A C 1
ATOM 1033 O O . LEU A 1 138 ? -27.652 16.412 -6.887 1.00 84.19 138 LEU A O 1
ATOM 1037 N N . GLY A 1 139 ? -29.251 16.783 -5.348 1.00 82.06 139 GLY A N 1
ATOM 1038 C CA . GLY A 1 139 ? -30.376 16.648 -6.273 1.00 82.06 139 GLY A CA 1
ATOM 1039 C C . GLY A 1 139 ? -30.431 17.772 -7.321 1.00 82.06 139 GLY A C 1
ATOM 1040 O O . GLY A 1 139 ? -30.040 18.909 -7.073 1.00 82.06 139 GLY A O 1
ATOM 1041 N N . ASN A 1 140 ? -30.978 17.487 -8.509 1.00 77.38 140 ASN A N 1
ATOM 1042 C CA . ASN A 1 140 ? -31.062 18.470 -9.605 1.00 77.38 140 ASN A CA 1
ATOM 1043 C C . ASN A 1 140 ? -31.904 19.716 -9.272 1.00 77.38 140 ASN A C 1
ATOM 1045 O O . ASN A 1 140 ? -31.752 20.748 -9.922 1.00 77.38 140 ASN A O 1
ATOM 1049 N N . SER A 1 141 ? -32.812 19.620 -8.299 1.00 79.44 141 SER A N 1
ATOM 1050 C CA . SER A 1 141 ? -33.699 20.712 -7.878 1.00 79.44 141 SER A CA 1
ATOM 1051 C C . SER A 1 141 ? -33.167 21.501 -6.676 1.00 79.44 141 SER A C 1
ATOM 1053 O O . SER A 1 141 ? -33.858 22.392 -6.185 1.00 79.44 141 SER A O 1
ATOM 1055 N N . THR A 1 142 ? -31.953 21.205 -6.202 1.00 85.50 142 THR A N 1
ATOM 1056 C CA . THR A 1 142 ? -31.333 21.883 -5.060 1.00 85.50 142 THR A CA 1
ATOM 1057 C C . THR A 1 142 ? -31.050 23.351 -5.382 1.00 85.50 142 THR A C 1
ATOM 1059 O O . THR A 1 142 ? -30.208 23.669 -6.222 1.00 85.50 142 THR A O 1
ATOM 1062 N N . SER A 1 143 ? -31.738 24.261 -4.691 1.00 86.06 143 SER A N 1
ATOM 1063 C CA . SER A 1 143 ? -31.575 25.710 -4.841 1.00 86.06 143 SER A CA 1
ATOM 1064 C C . SER A 1 143 ? -31.214 26.346 -3.505 1.00 86.06 143 SER A C 1
ATOM 1066 O O . SER A 1 143 ? -31.776 25.984 -2.475 1.00 86.06 143 SER A O 1
ATOM 1068 N N . LYS A 1 144 ? -30.271 27.291 -3.513 1.00 86.25 144 LYS A N 1
ATOM 1069 C CA . LYS A 1 144 ? -29.857 28.024 -2.310 1.00 86.25 144 LYS A CA 1
ATOM 1070 C C . LYS A 1 144 ? -30.888 29.100 -1.957 1.00 86.25 144 LYS A C 1
ATOM 1072 O O . LYS A 1 144 ? -31.294 29.849 -2.844 1.00 86.25 144 LYS A O 1
ATOM 1077 N N . VAL A 1 145 ? -31.241 29.211 -0.679 1.00 87.31 145 VAL A N 1
ATOM 1078 C CA . VAL A 1 145 ? -32.117 30.264 -0.132 1.00 87.31 145 VAL A CA 1
ATOM 1079 C C . VAL A 1 145 ? -31.404 31.036 0.987 1.00 87.31 145 VAL A C 1
ATOM 1081 O O . VAL A 1 145 ? -30.232 30.768 1.286 1.00 87.31 145 VAL A O 1
ATOM 1084 N N . ASP A 1 146 ? -32.065 32.041 1.567 1.00 78.69 146 ASP A N 1
ATOM 1085 C CA . ASP A 1 146 ? -31.470 32.836 2.642 1.00 78.69 146 ASP A CA 1
ATOM 1086 C C . ASP A 1 146 ? -31.285 31.993 3.914 1.00 78.69 146 ASP A C 1
ATOM 1088 O O . ASP A 1 146 ? -32.122 31.164 4.264 1.00 78.69 146 ASP A O 1
ATOM 1092 N N . LEU A 1 147 ? -30.176 32.199 4.631 1.00 75.88 147 LEU A N 1
ATOM 1093 C CA . LEU A 1 147 ? -29.883 31.444 5.853 1.00 75.88 147 LEU A CA 1
ATOM 1094 C C . LEU A 1 147 ? -30.951 31.663 6.937 1.00 75.88 147 LEU A C 1
ATOM 1096 O O . LEU A 1 147 ? -31.183 30.778 7.757 1.00 75.88 147 LEU A O 1
ATOM 1100 N N . SER A 1 148 ? -31.615 32.823 6.928 1.00 82.94 148 SER A N 1
ATOM 1101 C CA . SER A 1 148 ? -32.711 33.132 7.849 1.00 82.94 148 SER A CA 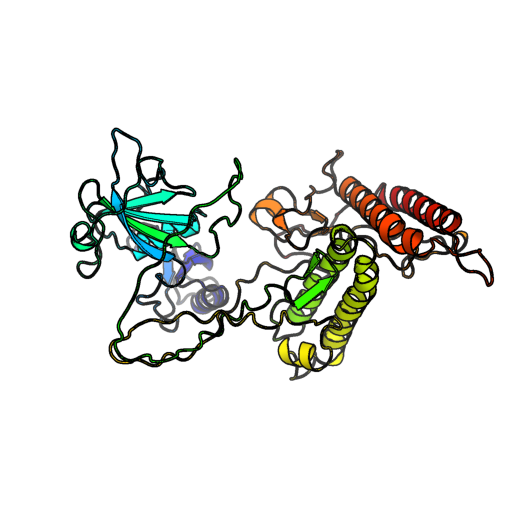1
ATOM 1102 C C . SER A 1 148 ? -33.947 32.250 7.659 1.00 82.94 148 SER A C 1
ATOM 1104 O O . SER A 1 148 ? -34.752 32.177 8.584 1.00 82.94 148 SER A O 1
ATOM 1106 N N . GLU A 1 149 ? -34.073 31.560 6.521 1.00 85.31 149 GLU A N 1
ATOM 1107 C CA . GLU A 1 149 ? -35.156 30.610 6.250 1.00 85.31 149 GLU A CA 1
ATOM 1108 C C . GLU A 1 149 ? -34.879 29.208 6.823 1.00 85.31 149 GLU A C 1
ATOM 1110 O O . GLU A 1 149 ? -35.805 28.420 6.933 1.00 85.31 149 GLU A O 1
ATOM 1115 N N . CYS A 1 150 ? -33.641 28.896 7.236 1.00 90.44 150 CYS A N 1
ATOM 1116 C CA . CYS A 1 150 ? -33.274 27.633 7.895 1.00 90.44 150 CYS A CA 1
ATOM 1117 C C . CYS A 1 150 ? -32.971 27.838 9.390 1.00 90.44 150 CYS A C 1
ATOM 1119 O O . CYS A 1 150 ? -31.880 27.496 9.862 1.00 90.44 150 CYS A O 1
ATOM 1121 N N . ASN A 1 151 ? -33.895 28.444 10.135 1.00 90.88 151 ASN A N 1
ATOM 1122 C CA . ASN A 1 151 ? -33.665 28.871 11.520 1.00 90.88 151 ASN A CA 1
ATOM 1123 C C . ASN A 1 151 ? -34.413 28.038 12.578 1.00 90.88 151 ASN A C 1
ATOM 1125 O O . ASN A 1 151 ? -34.394 28.414 13.754 1.00 90.88 151 ASN A O 1
ATOM 1129 N N . THR A 1 152 ? -35.031 26.912 12.200 1.00 94.31 152 THR A N 1
ATOM 1130 C CA . THR A 1 152 ? -35.689 26.015 13.159 1.00 94.31 152 THR A CA 1
ATOM 1131 C C . THR A 1 152 ? -34.646 25.448 14.132 1.00 94.31 152 THR A C 1
ATOM 1133 O O . THR A 1 152 ? -33.674 24.839 13.679 1.00 94.31 152 THR A O 1
ATOM 1136 N N . PRO A 1 153 ? -34.801 25.624 15.460 1.00 92.00 153 PRO A N 1
ATOM 1137 C CA . PRO A 1 153 ? -33.837 25.111 16.429 1.00 92.00 153 PRO A CA 1
ATOM 1138 C C . PRO A 1 153 ? -33.745 23.582 16.415 1.00 92.00 153 PRO A C 1
ATOM 1140 O O . PRO A 1 153 ? -34.761 22.897 16.276 1.00 92.00 153 PRO A O 1
ATOM 1143 N N . CYS A 1 154 ? -32.544 23.042 16.610 1.00 93.00 154 CYS A N 1
ATOM 1144 C CA . CYS A 1 154 ? -32.357 21.599 16.751 1.00 93.00 154 CYS A CA 1
ATOM 1145 C C . CYS A 1 154 ? -32.992 21.082 18.057 1.00 93.00 154 CYS A C 1
ATOM 1147 O O . CYS A 1 154 ? -32.897 21.731 19.103 1.00 93.00 154 CYS A O 1
ATOM 1149 N N . THR A 1 155 ? -33.617 19.901 18.035 1.00 89.88 155 THR A N 1
ATOM 1150 C CA . THR A 1 155 ? -34.314 19.341 19.214 1.00 89.88 155 THR A CA 1
ATOM 1151 C C . THR A 1 155 ? -33.377 18.972 20.366 1.00 89.88 155 THR A C 1
ATOM 1153 O O . THR A 1 155 ? -33.782 19.029 21.525 1.00 89.88 155 THR A O 1
ATOM 1156 N N . GLY A 1 156 ? -32.126 18.626 20.060 1.00 78.94 156 GLY A N 1
ATOM 1157 C CA . GLY A 1 156 ? -31.061 18.335 21.021 1.00 78.94 156 GLY A CA 1
ATOM 1158 C C . GLY A 1 156 ? -30.208 19.544 21.408 1.00 78.94 156 GLY A C 1
ATOM 1159 O O . GLY A 1 156 ? -29.554 19.500 22.447 1.00 78.94 156 GLY A O 1
ATOM 1160 N N . ASN A 1 157 ? -30.227 20.627 20.621 1.00 79.25 157 ASN A N 1
ATOM 1161 C CA . ASN A 1 157 ? -29.534 21.874 20.947 1.00 79.25 157 ASN A CA 1
ATOM 1162 C C . ASN A 1 157 ? -30.247 23.095 20.347 1.00 79.25 157 ASN A C 1
ATOM 1164 O O . ASN A 1 157 ? -30.095 23.423 19.173 1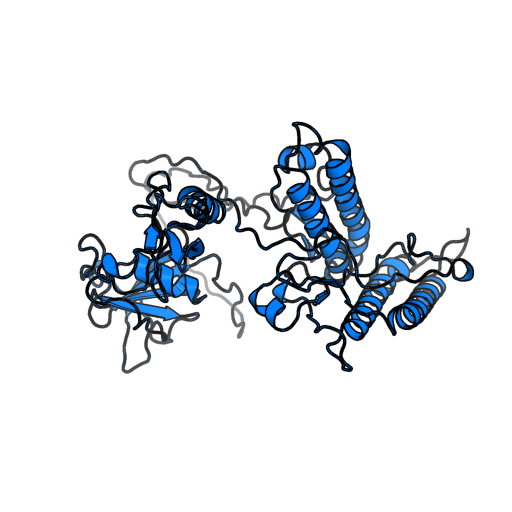.00 79.25 157 ASN A O 1
ATOM 1168 N N . SER A 1 158 ? -30.962 23.848 21.183 1.00 83.25 158 SER A N 1
ATOM 1169 C CA . SER A 1 158 ? -31.702 25.036 20.740 1.00 83.25 158 SER A CA 1
ATOM 1170 C C . SER A 1 158 ? -30.820 26.216 20.306 1.00 83.25 158 SER A C 1
ATOM 1172 O O . SER A 1 158 ? -31.350 27.236 19.869 1.00 83.25 158 SER A O 1
ATOM 1174 N N . SER A 1 159 ? -29.499 26.125 20.489 1.00 77.12 159 SER A N 1
ATOM 1175 C CA . SER A 1 159 ? -28.533 27.140 20.039 1.00 77.12 159 SER A CA 1
ATOM 1176 C C . SER A 1 159 ? -28.064 26.911 18.598 1.00 77.12 159 SER A C 1
ATOM 1178 O O . SER A 1 159 ? -27.366 27.758 18.044 1.00 77.12 159 SER A O 1
ATOM 1180 N N . GLU A 1 160 ? -28.436 25.780 17.999 1.00 83.69 160 GLU A N 1
ATOM 1181 C CA . GLU A 1 160 ? -28.118 25.407 16.623 1.00 83.69 160 GLU A CA 1
ATOM 1182 C C . GLU A 1 160 ? -29.360 25.485 15.736 1.00 83.69 160 GLU A C 1
ATOM 1184 O O . GLU A 1 160 ? -30.493 25.342 16.199 1.00 83.69 160 GLU A O 1
ATOM 1189 N N . SER A 1 161 ? -29.139 25.686 14.438 1.00 87.75 161 SER A N 1
ATOM 1190 C CA . SER A 1 161 ? -30.204 25.732 13.440 1.00 87.75 161 SER A CA 1
ATOM 1191 C C . SER A 1 161 ? -30.220 24.450 12.611 1.00 87.75 161 SER A C 1
ATOM 1193 O O . SER A 1 161 ? -29.231 24.105 11.964 1.00 87.75 161 SER A O 1
ATOM 1195 N N . CYS A 1 162 ? -31.366 23.777 12.573 1.00 94.00 162 CYS A N 1
ATOM 1196 C CA . CYS A 1 162 ? -31.581 22.494 11.913 1.00 94.00 162 CYS A CA 1
ATOM 1197 C C . CYS A 1 162 ? -32.612 22.592 10.774 1.00 94.00 162 CYS A C 1
ATOM 1199 O O . CYS A 1 162 ? -33.596 21.856 10.752 1.00 94.00 162 CYS A O 1
ATOM 1201 N N . GLY A 1 163 ? -32.385 23.505 9.826 1.00 94.56 163 GLY A N 1
ATOM 1202 C CA . GLY A 1 163 ? -33.233 23.669 8.645 1.00 94.56 163 GLY A CA 1
ATOM 1203 C C . GLY A 1 163 ? -34.572 24.347 8.944 1.00 94.56 163 GLY A C 1
ATOM 1204 O O . GLY A 1 163 ? -34.672 25.156 9.866 1.00 94.56 163 GLY A O 1
ATOM 1205 N N . ASP A 1 164 ? -35.579 24.018 8.141 1.00 94.25 164 ASP A N 1
ATOM 1206 C CA . ASP A 1 164 ? -37.009 24.306 8.321 1.00 94.25 164 ASP A CA 1
ATOM 1207 C C . ASP A 1 164 ? -37.813 23.289 7.479 1.00 94.25 164 ASP A C 1
ATOM 1209 O O . ASP A 1 164 ? -37.241 22.345 6.930 1.00 94.25 164 ASP A O 1
ATOM 1213 N N . ALA A 1 165 ? -39.133 23.420 7.379 1.00 91.12 165 ALA A N 1
ATOM 1214 C CA . ALA A 1 165 ? -39.946 22.559 6.530 1.00 91.12 165 ALA A CA 1
ATOM 1215 C C . ALA A 1 165 ? -39.535 22.714 5.055 1.00 91.12 165 ALA A C 1
ATOM 1217 O O . ALA A 1 165 ? -39.646 23.805 4.492 1.00 91.12 165 ALA A O 1
ATOM 1218 N N . ALA A 1 166 ? -39.102 21.616 4.422 1.00 88.69 166 ALA A N 1
ATOM 1219 C CA . ALA A 1 166 ? -38.596 21.590 3.049 1.00 88.69 166 ALA A CA 1
ATOM 1220 C C . ALA A 1 166 ? -37.341 22.453 2.819 1.00 88.69 166 ALA A C 1
ATOM 1222 O O . ALA A 1 166 ? -37.049 22.830 1.679 1.00 88.69 166 ALA A O 1
ATOM 1223 N N . LEU A 1 167 ? -36.595 22.773 3.883 1.00 93.00 167 LEU A N 1
ATOM 1224 C CA . LEU A 1 167 ? -35.365 23.558 3.843 1.00 93.00 167 LEU A CA 1
ATOM 1225 C C . LEU A 1 167 ? -34.295 22.917 4.729 1.00 93.00 167 LEU A C 1
ATOM 1227 O O . LEU A 1 167 ? -34.521 22.611 5.897 1.00 93.00 167 LEU A O 1
ATOM 1231 N N . LEU A 1 168 ? -33.098 22.746 4.184 1.00 94.06 168 LEU A N 1
ATOM 1232 C CA . LEU A 1 168 ? -32.032 21.977 4.802 1.00 94.06 168 LEU A CA 1
ATOM 1233 C C . LEU A 1 168 ? -30.776 22.840 4.973 1.00 94.06 168 LEU A C 1
ATOM 1235 O O . LEU A 1 168 ? -30.291 23.453 4.017 1.00 94.06 168 LEU A O 1
ATOM 1239 N N . ASN A 1 169 ? -30.234 22.876 6.196 1.00 92.94 169 ASN A N 1
ATOM 1240 C CA . ASN A 1 169 ? -28.894 23.423 6.423 1.00 92.94 169 ASN A CA 1
ATOM 1241 C C . ASN A 1 169 ? -27.882 22.400 5.912 1.00 92.94 169 ASN A C 1
ATOM 1243 O O . ASN A 1 169 ? -27.749 21.321 6.491 1.00 92.94 169 ASN A O 1
ATOM 1247 N N . LEU A 1 170 ? -27.214 22.729 4.806 1.00 91.31 170 LEU A N 1
ATOM 1248 C CA . LEU A 1 170 ? -26.328 21.830 4.075 1.00 91.31 170 LEU A CA 1
ATOM 1249 C C . LEU A 1 170 ? -24.871 22.031 4.488 1.00 91.31 170 LEU A C 1
ATOM 1251 O O . LEU A 1 170 ? -24.384 23.163 4.571 1.00 91.31 170 LEU A O 1
ATOM 1255 N N . TYR A 1 171 ? -24.159 20.921 4.647 1.00 89.38 171 TYR A N 1
ATOM 1256 C CA . TYR A 1 171 ? -22.747 20.876 4.996 1.00 89.38 171 TYR A CA 1
ATOM 1257 C C . TYR A 1 171 ? -21.993 19.962 4.025 1.00 89.38 171 TYR A C 1
ATOM 1259 O O . TYR A 1 171 ? -22.547 18.974 3.539 1.00 89.38 171 TYR A O 1
ATOM 1267 N N . VAL A 1 172 ? -20.721 20.273 3.766 1.00 85.19 172 VAL A N 1
ATOM 1268 C CA . VAL A 1 172 ? -19.830 19.461 2.922 1.00 85.19 172 VAL A CA 1
ATOM 1269 C C . VAL A 1 172 ? -18.528 19.117 3.629 1.00 85.19 172 VAL A C 1
ATOM 1271 O O . VAL A 1 172 ? -17.881 19.991 4.205 1.00 85.19 172 VAL A O 1
ATOM 1274 N N . ALA A 1 173 ? -18.116 17.860 3.534 1.00 80.44 173 ALA A N 1
ATOM 1275 C CA . ALA A 1 173 ? -16.813 17.405 3.979 1.00 80.44 173 ALA A CA 1
ATOM 1276 C C . ALA A 1 173 ? -15.797 17.482 2.835 1.00 80.44 173 ALA A C 1
ATOM 1278 O O . ALA A 1 173 ? -15.817 16.697 1.888 1.00 80.44 173 ALA A O 1
ATOM 1279 N N . ALA A 1 174 ? -14.916 18.481 2.907 1.00 64.94 174 ALA A N 1
ATOM 1280 C CA . ALA A 1 174 ? -13.992 18.819 1.820 1.00 64.94 174 ALA A CA 1
ATOM 1281 C C . ALA A 1 174 ? -12.881 17.768 1.601 1.00 64.94 174 ALA A C 1
ATOM 1283 O O . ALA A 1 174 ? -12.209 17.785 0.573 1.00 64.94 174 ALA A O 1
ATOM 1284 N N . ASP A 1 175 ? -12.661 16.873 2.565 1.00 61.12 175 ASP A N 1
ATOM 1285 C CA . ASP A 1 175 ? -11.708 15.758 2.517 1.00 61.12 175 ASP A CA 1
ATOM 1286 C C . ASP A 1 175 ? -12.244 14.521 1.772 1.00 61.12 175 ASP A C 1
ATOM 1288 O O . ASP A 1 175 ? -11.456 13.654 1.388 1.00 61.12 175 ASP A O 1
ATOM 1292 N N . ILE A 1 176 ? -13.555 14.475 1.520 1.00 59.69 176 ILE A N 1
ATOM 1293 C CA . ILE A 1 176 ? -14.258 13.400 0.800 1.00 59.69 176 ILE A CA 1
ATOM 1294 C C . ILE A 1 176 ? -15.058 13.913 -0.412 1.00 59.69 176 ILE A C 1
ATOM 1296 O O . ILE A 1 176 ? -15.747 13.144 -1.081 1.00 59.69 176 ILE A O 1
ATOM 1300 N N . GLU A 1 177 ? -14.937 15.205 -0.732 1.00 51.53 177 GLU A N 1
ATOM 1301 C CA . GLU A 1 177 ? -15.504 15.805 -1.939 1.00 51.53 177 GLU A CA 1
ATOM 1302 C C . GLU A 1 177 ? -14.738 15.314 -3.183 1.00 51.53 177 GLU A C 1
ATOM 1304 O O . GLU A 1 177 ? -13.516 15.457 -3.289 1.00 51.53 177 GLU A O 1
ATOM 1309 N N . SER A 1 178 ? -15.451 14.711 -4.139 1.00 47.38 178 SER A N 1
ATOM 1310 C CA . SER A 1 178 ? -14.857 14.303 -5.416 1.00 47.38 178 SER A CA 1
ATOM 1311 C C . SER A 1 178 ? -14.482 15.539 -6.233 1.00 47.38 178 SER A C 1
ATOM 1313 O O . SER A 1 178 ? -15.338 16.357 -6.567 1.00 47.38 178 SER A O 1
ATOM 1315 N N . THR A 1 179 ? -13.205 15.668 -6.592 1.00 47.88 179 THR A N 1
ATOM 1316 C CA . THR A 1 179 ? -12.701 16.762 -7.436 1.00 47.88 179 THR A CA 1
ATOM 1317 C C . THR A 1 179 ? -12.808 16.473 -8.933 1.00 47.88 179 THR A C 1
ATOM 1319 O O . THR A 1 179 ? -12.355 17.292 -9.734 1.00 47.88 179 THR A O 1
ATOM 1322 N N . GLU A 1 180 ? -13.402 15.346 -9.342 1.00 37.16 180 GLU A N 1
ATOM 1323 C CA . GLU A 1 180 ? -13.618 15.052 -10.758 1.00 37.16 180 GLU A CA 1
ATOM 1324 C C . GLU A 1 180 ? -14.926 15.677 -11.267 1.00 37.16 180 GLU A C 1
ATOM 1326 O O . GLU A 1 180 ? -16.016 15.190 -10.946 1.00 37.16 180 GLU A O 1
ATOM 1331 N N . PRO A 1 181 ? -14.871 16.722 -12.115 1.00 35.31 181 PRO A N 1
ATOM 1332 C CA . PRO A 1 181 ? -16.032 17.093 -12.900 1.00 35.31 181 PRO A CA 1
ATOM 1333 C C . PRO A 1 181 ? -16.358 15.949 -13.865 1.00 35.31 181 PRO A C 1
ATOM 1335 O O . PRO A 1 181 ? -15.507 15.517 -14.645 1.00 35.31 181 PRO A O 1
ATOM 1338 N N . CYS A 1 182 ? -17.618 15.511 -13.890 1.00 32.31 182 CYS A N 1
ATOM 1339 C CA . CYS A 1 182 ? -18.150 14.779 -15.036 1.00 32.31 182 CYS A CA 1
ATOM 1340 C C . CYS A 1 182 ? -18.060 15.709 -16.261 1.00 32.31 182 CYS A C 1
ATOM 1342 O O . CYS A 1 182 ? -18.904 16.581 -16.465 1.00 32.31 182 CYS A O 1
ATOM 1344 N N . THR A 1 183 ? -16.985 15.593 -17.045 1.00 35.81 183 THR A N 1
ATOM 1345 C CA . THR A 1 183 ? -16.721 16.458 -18.199 1.00 35.81 183 THR A CA 1
ATOM 1346 C C . THR A 1 183 ? -17.607 16.070 -19.378 1.00 35.81 183 THR A C 1
ATOM 1348 O O . THR A 1 183 ? -17.278 15.216 -20.195 1.00 35.81 183 THR A O 1
ATOM 1351 N N . GLY A 1 184 ? -18.733 16.768 -19.501 1.00 35.69 184 GLY A N 1
ATOM 1352 C CA . GLY A 1 184 ? -19.408 17.000 -20.772 1.00 35.69 184 GLY A CA 1
ATOM 1353 C C . GLY A 1 184 ? -19.146 18.427 -21.266 1.00 35.69 184 GLY A C 1
ATOM 1354 O O . GLY A 1 184 ? -19.863 19.334 -20.873 1.00 35.69 184 GLY A O 1
ATOM 1355 N N . GLY A 1 185 ? -18.146 18.604 -22.142 1.00 29.88 185 GLY A N 1
ATOM 1356 C CA . GLY A 1 185 ? -18.059 19.687 -23.144 1.00 29.88 185 GLY A CA 1
ATOM 1357 C C . GLY A 1 185 ? -17.657 21.115 -22.708 1.00 29.88 185 GLY A C 1
ATOM 1358 O O . GLY A 1 185 ? -18.349 21.787 -21.958 1.00 29.88 185 GLY A O 1
ATOM 1359 N N . THR A 1 186 ? -16.576 21.631 -23.303 1.00 28.95 186 THR A N 1
ATOM 1360 C CA . THR A 1 186 ? -16.171 23.065 -23.407 1.00 28.95 186 THR A CA 1
ATOM 1361 C C . THR A 1 186 ? -16.182 23.465 -24.910 1.00 28.95 186 THR A C 1
ATOM 1363 O O . THR A 1 186 ? -16.243 22.528 -25.713 1.00 28.95 186 THR A O 1
ATOM 1366 N N . PRO A 1 187 ? -16.003 24.735 -25.389 1.00 40.75 187 PRO A N 1
ATOM 1367 C CA . PRO A 1 187 ? -15.850 26.074 -24.751 1.00 40.75 187 PRO A CA 1
ATOM 1368 C C . PRO A 1 187 ? -16.570 27.237 -25.557 1.00 40.75 187 PRO A C 1
ATOM 1370 O O . PRO A 1 187 ? -17.476 26.921 -26.321 1.00 40.75 187 PRO A O 1
ATOM 1373 N N . PRO A 1 188 ? -16.116 28.527 -25.622 1.00 36.38 188 PRO A N 1
ATOM 1374 C CA . PRO A 1 188 ? -16.080 29.678 -24.677 1.00 36.38 188 PRO A CA 1
ATOM 1375 C C . PRO A 1 188 ? -16.737 30.976 -25.299 1.00 36.38 188 PRO A C 1
ATOM 1377 O O . PRO A 1 188 ? -17.584 30.851 -26.177 1.00 36.38 188 PRO A O 1
ATOM 1380 N N . PRO A 1 189 ? -16.292 32.228 -25.018 1.00 45.22 189 PRO A N 1
ATOM 1381 C CA . PRO A 1 189 ? -16.566 33.119 -23.880 1.00 45.22 189 PRO A CA 1
ATOM 1382 C C . PRO A 1 189 ? -17.333 34.411 -24.291 1.00 45.22 189 PRO A C 1
ATOM 1384 O O . PRO A 1 189 ? -17.460 34.730 -25.472 1.00 45.22 189 PRO A O 1
ATOM 1387 N N . SER A 1 190 ? -17.761 35.247 -23.336 1.00 27.27 190 SER A N 1
ATOM 1388 C CA . SER A 1 190 ? -17.927 36.692 -23.596 1.00 27.27 190 SER A CA 1
ATOM 1389 C C . SER A 1 190 ? -17.781 37.547 -22.339 1.00 27.27 190 SER A C 1
ATOM 1391 O O . SER A 1 190 ? -18.355 37.285 -21.288 1.00 27.27 190 SER A O 1
ATOM 1393 N N . SER A 1 191 ? -16.945 38.564 -22.502 1.00 33.47 191 SER A N 1
ATOM 1394 C CA . SER A 1 191 ? -16.503 39.604 -21.579 1.00 33.47 191 SER A CA 1
ATOM 1395 C C . SER A 1 191 ? -17.480 40.777 -21.487 1.00 33.47 191 SER A C 1
ATOM 1397 O O . SER A 1 191 ? -17.991 41.193 -22.522 1.00 33.47 191 SER A O 1
ATOM 1399 N N . THR A 1 192 ? -17.578 41.427 -20.320 1.00 28.41 192 THR A N 1
ATOM 1400 C CA . THR A 1 192 ? -17.874 42.873 -20.242 1.00 28.41 192 THR A CA 1
ATOM 1401 C C . THR A 1 192 ? -17.353 43.506 -18.946 1.00 28.41 192 THR A C 1
ATOM 1403 O O . THR A 1 192 ? -17.462 42.936 -17.866 1.00 28.41 192 THR A O 1
ATOM 1406 N N . THR A 1 193 ? -16.771 44.694 -19.101 1.00 28.44 193 THR A N 1
ATOM 1407 C CA . THR A 1 193 ? -16.118 45.589 -18.126 1.00 28.44 193 THR A CA 1
ATOM 1408 C C . THR A 1 193 ? -17.030 46.726 -17.648 1.00 28.44 193 THR A C 1
ATOM 1410 O O . THR A 1 193 ? -17.761 47.260 -18.477 1.00 28.44 193 THR A O 1
ATOM 1413 N N . SER A 1 194 ? -16.892 47.180 -16.387 1.00 29.31 194 SER A N 1
ATOM 1414 C CA . SER A 1 194 ? -17.164 48.552 -15.858 1.00 29.31 194 SER A CA 1
ATOM 1415 C C . SER A 1 194 ? -17.126 48.535 -14.305 1.00 29.31 194 SER A C 1
ATOM 1417 O O . SER A 1 194 ? -17.380 47.488 -13.726 1.00 29.31 194 SER A O 1
ATOM 1419 N N . SER A 1 195 ? -16.979 49.624 -13.534 1.00 28.44 195 SER A N 1
ATOM 1420 C CA . SER A 1 195 ? -15.841 50.534 -13.275 1.00 28.44 195 SER A CA 1
ATOM 1421 C C . SER A 1 195 ? -16.154 51.412 -12.028 1.00 28.44 195 SER A C 1
ATOM 1423 O O . SER A 1 195 ? -17.068 52.223 -12.120 1.00 28.44 195 SER A O 1
ATOM 1425 N N . THR A 1 196 ? -15.325 51.343 -10.959 1.00 25.47 196 THR A N 1
ATOM 1426 C CA . THR A 1 196 ? -15.041 52.351 -9.866 1.00 25.47 196 THR A CA 1
ATOM 1427 C C . THR A 1 196 ? -16.152 52.811 -8.875 1.00 25.47 196 THR A C 1
ATOM 1429 O O . THR A 1 196 ? -17.313 52.795 -9.260 1.00 25.47 196 THR A O 1
ATOM 1432 N N . PRO A 1 197 ? -15.848 53.349 -7.651 1.00 35.81 197 PRO A N 1
ATOM 1433 C CA . PRO A 1 197 ? -14.577 53.446 -6.907 1.00 35.81 197 PRO A CA 1
ATOM 1434 C C . PRO A 1 197 ? -14.586 52.920 -5.437 1.00 35.81 197 PRO A C 1
ATOM 1436 O O . PRO A 1 197 ? -15.609 52.734 -4.790 1.00 35.81 197 PRO A O 1
ATOM 1439 N N . THR A 1 198 ? -13.361 52.717 -4.949 1.00 38.34 198 THR A N 1
ATOM 1440 C CA . THR A 1 198 ? -12.817 52.374 -3.613 1.00 38.34 198 THR A CA 1
ATOM 1441 C C . THR A 1 198 ? -13.647 52.594 -2.337 1.00 38.34 198 THR A C 1
ATOM 1443 O O . THR A 1 198 ? -14.041 53.722 -2.038 1.00 38.34 198 THR A O 1
ATOM 1446 N N . PRO A 1 199 ? -13.607 51.586 -1.444 1.00 32.97 199 PRO A N 1
ATOM 1447 C CA . PRO A 1 199 ? -13.133 51.786 -0.075 1.00 32.97 199 PRO A CA 1
ATOM 1448 C C . PRO A 1 199 ? -11.872 50.954 0.239 1.00 32.97 199 PRO A C 1
ATOM 1450 O O . PRO A 1 199 ? -11.529 49.990 -0.439 1.00 32.97 199 PRO A O 1
ATOM 1453 N N . THR A 1 200 ? -11.146 51.422 1.246 1.00 36.72 200 THR A N 1
ATOM 1454 C CA . THR A 1 200 ? -9.792 51.078 1.705 1.00 36.72 200 THR A CA 1
ATOM 1455 C C . THR A 1 200 ? -9.434 49.584 1.665 1.00 36.72 200 THR A C 1
ATOM 1457 O O . THR A 1 200 ? -10.030 48.768 2.362 1.00 36.72 200 THR A O 1
ATOM 1460 N N . LEU A 1 201 ? -8.404 49.246 0.877 1.00 33.25 201 LEU A N 1
ATOM 1461 C CA . LEU A 1 201 ? -7.809 47.910 0.800 1.00 33.25 201 LEU A CA 1
ATOM 1462 C C . LEU A 1 201 ? -6.951 47.612 2.036 1.00 33.25 201 LEU A C 1
ATOM 1464 O O . LEU A 1 201 ? -5.975 48.315 2.294 1.00 33.25 201 LEU A O 1
ATOM 1468 N N . CYS A 1 202 ? -7.228 46.497 2.706 1.00 39.00 202 CYS A N 1
ATOM 1469 C CA . CYS A 1 202 ? -6.213 45.763 3.455 1.00 39.00 202 CYS A CA 1
ATOM 1470 C C . CYS A 1 202 ? -5.782 44.565 2.602 1.00 39.00 202 CYS A C 1
ATOM 1472 O O . CYS A 1 202 ? -6.601 43.716 2.256 1.00 39.00 202 CYS A O 1
ATOM 1474 N N . THR A 1 203 ? -4.501 44.498 2.243 1.00 36.19 203 THR A N 1
ATOM 1475 C CA . THR A 1 203 ? -3.931 43.345 1.539 1.00 36.19 203 THR A CA 1
ATOM 1476 C C . THR A 1 203 ? -3.651 42.246 2.558 1.00 36.19 203 THR A C 1
ATOM 1478 O O . THR A 1 203 ? -2.701 42.345 3.332 1.00 36.19 203 THR A O 1
ATOM 1481 N N . SER A 1 204 ? -4.470 41.198 2.569 1.00 36.28 204 SER A N 1
ATOM 1482 C CA . SER A 1 204 ? -4.153 39.960 3.282 1.00 36.28 204 SER A CA 1
ATOM 1483 C C . SER A 1 204 ? -3.636 38.937 2.281 1.00 36.28 204 SER A C 1
ATOM 1485 O O . SER A 1 204 ? -4.377 38.435 1.442 1.00 36.28 204 SER A O 1
ATOM 1487 N N . THR A 1 205 ? -2.342 38.640 2.356 1.00 33.72 205 THR A N 1
ATOM 1488 C CA . THR A 1 205 ? -1.724 37.558 1.590 1.00 33.72 205 THR A CA 1
ATOM 1489 C C . THR A 1 205 ? -2.133 36.235 2.234 1.00 33.72 205 THR A C 1
ATOM 1491 O O . THR A 1 205 ? -1.583 35.855 3.265 1.00 33.72 205 THR A O 1
ATOM 1494 N N . VAL A 1 206 ? -3.122 35.541 1.669 1.00 34.97 206 VAL A N 1
ATOM 1495 C CA . VAL A 1 206 ? -3.394 34.152 2.056 1.00 34.97 206 VAL A CA 1
ATOM 1496 C C . VAL A 1 206 ? -2.407 33.278 1.300 1.00 34.97 206 VAL A C 1
ATOM 1498 O O . VAL A 1 206 ? -2.549 33.031 0.104 1.00 34.97 206 VAL A O 1
ATOM 1501 N N . THR A 1 207 ? -1.375 32.819 1.998 1.00 30.83 207 THR A N 1
ATOM 1502 C CA . THR A 1 207 ? -0.518 31.749 1.498 1.00 30.83 207 THR A CA 1
ATOM 1503 C C . THR A 1 207 ? -1.328 30.459 1.575 1.00 30.83 207 THR A C 1
ATOM 1505 O O . THR A 1 207 ? -1.344 29.795 2.609 1.00 30.83 207 THR A O 1
ATOM 1508 N N . VAL A 1 208 ? -2.042 30.103 0.504 1.00 33.06 208 VAL A N 1
ATOM 1509 C CA . VAL A 1 208 ? -2.597 28.751 0.37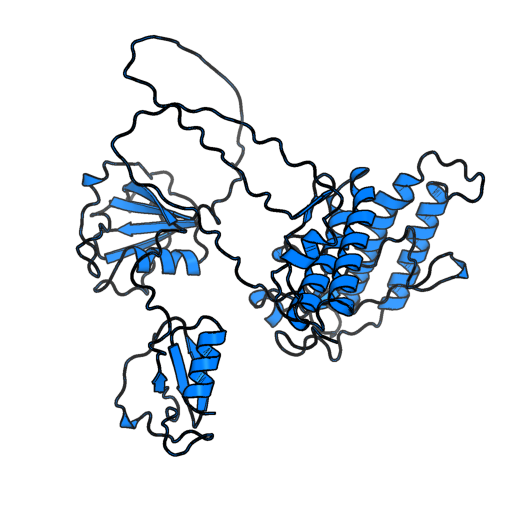8 1.00 33.06 208 VAL A CA 1
ATOM 1510 C C . VAL A 1 208 ? -1.419 27.835 0.077 1.00 33.06 208 VAL A C 1
ATOM 1512 O O . VAL A 1 208 ? -1.083 27.556 -1.071 1.00 33.06 208 VAL A O 1
ATOM 1515 N N . SER A 1 209 ? -0.717 27.426 1.129 1.00 34.03 209 SER A N 1
ATOM 1516 C CA . SER A 1 209 ? 0.165 26.280 1.032 1.00 34.03 209 SER A CA 1
ATOM 1517 C C . SER A 1 209 ? -0.757 25.074 0.949 1.00 34.03 209 SER A C 1
ATOM 1519 O O . SER A 1 209 ? -1.264 24.624 1.973 1.00 34.03 209 SER A O 1
ATOM 1521 N N . SER A 1 210 ? -0.989 24.545 -0.253 1.00 36.81 210 SER A N 1
ATOM 1522 C CA . SER A 1 210 ? -1.299 23.124 -0.360 1.00 36.81 210 SER A CA 1
ATOM 1523 C C . SER A 1 210 ? -0.123 22.419 0.309 1.00 36.81 210 SER A C 1
ATOM 1525 O O . SER A 1 210 ? 0.972 22.378 -0.258 1.00 36.81 210 SER A O 1
ATOM 1527 N N . THR A 1 211 ? -0.278 21.983 1.559 1.00 40.94 211 THR A N 1
ATOM 1528 C CA . THR A 1 211 ? 0.671 21.044 2.149 1.00 40.94 211 THR A CA 1
ATOM 1529 C C . THR A 1 211 ? 0.816 19.923 1.127 1.00 40.94 211 THR A C 1
ATOM 1531 O O . THR A 1 211 ? -0.205 19.393 0.678 1.00 40.94 211 THR A O 1
ATOM 1534 N N . PRO A 1 212 ? 2.031 19.634 0.630 1.00 44.09 212 PRO A N 1
ATOM 1535 C CA . PRO A 1 212 ? 2.168 18.595 -0.368 1.00 44.09 212 PRO A CA 1
ATOM 1536 C C . PRO A 1 212 ? 1.623 17.316 0.266 1.00 44.09 212 PRO A C 1
ATOM 1538 O O . PRO A 1 212 ? 2.085 16.887 1.321 1.00 44.09 212 PRO A O 1
ATOM 1541 N N . LYS A 1 213 ? 0.600 16.734 -0.369 1.00 56.41 213 LYS A N 1
ATOM 1542 C CA . LYS A 1 213 ? -0.055 15.476 0.032 1.00 56.41 213 LYS A CA 1
ATOM 1543 C C . LYS A 1 213 ? 0.930 14.288 0.026 1.00 56.41 213 LYS A C 1
ATOM 1545 O O . LYS A 1 213 ? 0.548 13.168 0.340 1.00 56.41 213 LYS A O 1
ATOM 1550 N N . TYR A 1 214 ? 2.188 14.535 -0.343 1.00 65.62 214 TYR A N 1
ATOM 1551 C CA . TYR A 1 214 ? 3.240 13.568 -0.582 1.00 65.62 214 TYR A CA 1
ATOM 1552 C C . TYR A 1 214 ? 4.609 14.071 -0.108 1.00 65.62 214 TYR A C 1
ATOM 1554 O O . TYR A 1 214 ? 4.930 15.254 -0.219 1.00 65.62 214 TYR A O 1
ATOM 1562 N N . GLU A 1 215 ? 5.434 13.159 0.409 1.00 72.38 215 GLU A N 1
ATOM 1563 C CA . GLU A 1 215 ? 6.796 13.454 0.898 1.00 72.38 215 GLU A CA 1
ATOM 1564 C C . GLU A 1 215 ? 7.869 13.301 -0.180 1.00 72.38 215 GLU A C 1
ATOM 1566 O O . GLU A 1 215 ? 8.961 13.862 -0.067 1.00 72.38 215 GLU A O 1
ATOM 1571 N N . TYR A 1 216 ? 7.548 12.554 -1.233 1.00 80.88 216 TYR A N 1
ATOM 1572 C CA . TYR A 1 216 ? 8.406 12.288 -2.373 1.00 80.88 216 TYR A CA 1
ATOM 1573 C C . TYR A 1 216 ? 7.547 12.251 -3.647 1.00 80.88 216 TYR A C 1
ATOM 1575 O O . TYR A 1 216 ? 6.414 11.769 -3.615 1.00 80.88 216 TYR A O 1
ATOM 1583 N N . ASN A 1 217 ? 8.072 12.744 -4.773 1.00 85.81 217 ASN A N 1
ATOM 1584 C CA . ASN A 1 217 ? 7.438 12.584 -6.084 1.00 85.81 217 ASN A CA 1
ATOM 1585 C C . ASN A 1 217 ? 8.408 12.037 -7.141 1.00 85.81 217 ASN A C 1
ATOM 1587 O O . ASN A 1 217 ? 9.612 12.303 -7.118 1.00 85.81 217 ASN A O 1
ATOM 1591 N N . CYS A 1 218 ? 7.855 11.275 -8.079 1.00 84.88 218 CYS A N 1
ATOM 1592 C CA . CYS A 1 218 ? 8.523 10.784 -9.278 1.00 84.88 218 CYS A CA 1
ATOM 1593 C C . CYS A 1 218 ? 7.542 10.886 -10.444 1.00 84.88 218 CYS A C 1
ATOM 1595 O O . CYS A 1 218 ? 6.682 10.024 -10.593 1.00 84.88 218 CYS A O 1
ATOM 1597 N N . GLY A 1 219 ? 7.681 11.912 -11.286 1.00 85.81 219 GLY A N 1
ATOM 1598 C CA . GLY A 1 219 ? 6.794 12.086 -12.440 1.00 85.81 219 GLY A CA 1
ATOM 1599 C C . GLY A 1 219 ? 5.343 12.231 -11.991 1.00 85.81 219 GLY A C 1
ATOM 1600 O O . GLY A 1 219 ? 5.058 13.083 -11.155 1.00 85.81 219 GLY A O 1
ATOM 1601 N N . GLU A 1 220 ? 4.471 11.364 -12.503 1.00 83.88 220 GLU A N 1
ATOM 1602 C CA . GLU A 1 220 ? 3.040 11.329 -12.156 1.00 83.88 220 GLU A CA 1
ATOM 1603 C C . GLU A 1 220 ? 2.750 10.610 -10.826 1.00 83.88 220 GLU A C 1
ATOM 1605 O O . GLU A 1 220 ? 1.613 10.582 -10.356 1.00 83.88 220 GLU A O 1
ATOM 1610 N N . TRP A 1 221 ? 3.768 10.013 -10.199 1.00 86.50 221 TRP A N 1
ATOM 1611 C CA . TRP A 1 221 ? 3.615 9.293 -8.944 1.00 86.50 221 TRP A CA 1
ATOM 1612 C C . TRP A 1 221 ? 4.027 10.133 -7.734 1.00 86.50 221 TRP A C 1
ATOM 1614 O O . TRP A 1 221 ? 5.077 10.780 -7.712 1.00 86.50 221 TRP A O 1
ATOM 1624 N N . CYS A 1 222 ? 3.221 10.031 -6.681 1.00 86.50 222 CYS A N 1
ATOM 1625 C CA . CYS A 1 222 ? 3.401 10.715 -5.411 1.00 86.50 222 CYS A CA 1
ATOM 1626 C C . CYS A 1 222 ? 3.352 9.700 -4.263 1.00 86.50 222 CYS A C 1
ATOM 1628 O O . CYS A 1 222 ? 2.439 8.868 -4.203 1.00 86.50 222 CYS A O 1
ATOM 1630 N N . SER A 1 223 ? 4.321 9.781 -3.348 1.00 85.50 223 SER A N 1
ATOM 1631 C CA . SER A 1 223 ? 4.374 8.905 -2.178 1.00 85.50 223 SER A CA 1
ATOM 1632 C C . SER A 1 223 ? 3.350 9.327 -1.129 1.00 85.50 223 SER A C 1
ATOM 1634 O O . SER A 1 223 ? 3.150 10.516 -0.895 1.00 85.50 223 SER A O 1
ATOM 1636 N N . THR A 1 224 ? 2.762 8.379 -0.410 1.00 82.19 224 THR A N 1
ATOM 1637 C CA . THR A 1 224 ? 2.156 8.702 0.881 1.00 82.19 224 THR A CA 1
ATOM 1638 C C . THR A 1 224 ? 3.266 9.008 1.899 1.00 82.19 224 THR A C 1
ATOM 1640 O O . THR A 1 224 ? 4.341 8.394 1.842 1.00 82.19 224 THR A O 1
ATOM 1643 N N . PRO A 1 225 ? 3.059 9.988 2.797 1.00 81.56 225 PRO A N 1
ATOM 1644 C CA . PRO A 1 225 ? 3.988 10.287 3.882 1.00 81.56 225 PRO A CA 1
ATOM 1645 C C . PRO A 1 225 ? 4.319 9.061 4.736 1.00 81.56 225 PRO A C 1
ATOM 1647 O O . PRO A 1 225 ? 3.435 8.242 4.999 1.00 81.56 225 PRO A O 1
ATOM 1650 N N . ILE A 1 226 ? 5.561 8.948 5.223 1.00 79.75 226 ILE A N 1
ATOM 1651 C CA . ILE A 1 226 ? 5.856 7.913 6.221 1.00 79.75 226 ILE A CA 1
ATOM 1652 C C . ILE A 1 226 ? 5.053 8.197 7.500 1.00 79.75 226 ILE A C 1
ATOM 1654 O O . ILE A 1 226 ? 4.976 9.358 7.928 1.00 79.75 226 ILE A O 1
ATOM 1658 N N . PRO A 1 227 ? 4.471 7.164 8.131 1.00 77.94 227 PRO A N 1
ATOM 1659 C CA . PRO A 1 227 ? 3.680 7.338 9.337 1.00 77.94 227 PRO A CA 1
ATOM 1660 C C . PRO A 1 227 ? 4.551 7.897 10.472 1.00 77.94 227 PRO A C 1
ATOM 1662 O O . PRO A 1 227 ? 5.770 7.672 10.501 1.00 77.94 227 PRO A O 1
ATOM 1665 N N . PRO A 1 228 ? 3.954 8.646 11.414 1.00 75.12 228 PRO A N 1
ATOM 1666 C CA . PRO A 1 228 ? 4.678 9.118 12.581 1.00 75.12 228 PRO A CA 1
ATOM 1667 C C . PRO A 1 228 ? 5.166 7.930 13.417 1.00 75.12 228 PRO A C 1
ATOM 1669 O O . PRO A 1 228 ? 4.512 6.894 13.512 1.00 75.12 228 PRO A O 1
ATOM 1672 N N . PHE A 1 229 ? 6.321 8.091 14.056 1.00 77.00 229 PHE A N 1
ATOM 1673 C CA . PHE A 1 229 ? 6.849 7.098 14.980 1.00 77.00 229 PHE A CA 1
ATOM 1674 C C . PHE A 1 229 ? 7.608 7.760 16.121 1.00 77.00 229 PHE A C 1
ATOM 1676 O O . PHE A 1 229 ? 8.263 8.788 15.930 1.00 77.00 229 PHE A O 1
ATOM 1683 N N . THR A 1 230 ? 7.516 7.140 17.295 1.00 83.19 230 THR A N 1
ATOM 1684 C CA . THR A 1 230 ? 8.173 7.561 18.544 1.00 83.19 230 THR A CA 1
ATOM 1685 C C . THR A 1 230 ? 8.924 6.418 19.230 1.00 83.19 230 THR A C 1
ATOM 1687 O O . THR A 1 230 ? 9.610 6.631 20.226 1.00 83.19 230 THR A O 1
ATOM 1690 N N . ASN A 1 231 ? 8.811 5.194 18.706 1.00 79.81 231 ASN A N 1
ATOM 1691 C CA . ASN A 1 231 ? 9.442 4.000 19.255 1.00 79.81 231 ASN A CA 1
ATOM 1692 C C . ASN A 1 231 ? 9.946 3.072 18.122 1.00 79.81 231 ASN A C 1
ATOM 1694 O O . ASN A 1 231 ? 9.568 3.261 16.959 1.00 79.81 231 ASN A O 1
ATOM 1698 N N . PRO A 1 232 ? 10.805 2.081 18.427 1.00 81.94 232 PRO A N 1
ATOM 1699 C CA . PRO A 1 232 ? 11.382 1.187 17.418 1.00 81.94 232 PRO A CA 1
ATOM 1700 C C . PRO A 1 232 ? 10.361 0.382 16.599 1.00 81.94 232 PRO A C 1
ATOM 1702 O O . PRO A 1 232 ? 10.591 0.122 15.417 1.00 81.94 232 PRO A O 1
ATOM 1705 N N . GLU A 1 233 ? 9.235 -0.002 17.198 1.00 80.81 233 GLU A N 1
ATOM 1706 C CA . GLU A 1 233 ? 8.186 -0.792 16.542 1.00 80.81 233 GLU A CA 1
ATOM 1707 C C . GLU A 1 233 ? 7.434 0.041 15.495 1.00 80.81 233 GLU A C 1
ATOM 1709 O O . GLU A 1 233 ? 7.301 -0.364 14.336 1.00 80.81 233 GLU A O 1
ATOM 1714 N N . LEU A 1 234 ? 7.052 1.266 15.861 1.00 80.00 234 LEU A N 1
ATOM 1715 C CA . LEU A 1 234 ? 6.462 2.238 14.943 1.00 80.00 234 LEU A CA 1
ATOM 1716 C C . LEU A 1 234 ? 7.464 2.680 13.867 1.00 80.00 234 LEU A C 1
ATOM 1718 O O . LEU A 1 234 ? 7.077 2.910 12.726 1.00 80.00 234 LEU A O 1
ATOM 1722 N N . CYS A 1 235 ? 8.761 2.749 14.187 1.00 85.06 235 CYS A N 1
ATOM 1723 C CA . CYS A 1 235 ? 9.791 3.037 13.185 1.00 85.06 235 CYS A CA 1
ATOM 1724 C C . CYS A 1 235 ? 9.881 1.909 12.151 1.00 85.06 235 CYS A C 1
ATOM 1726 O O . CYS A 1 235 ? 9.883 2.160 10.950 1.00 85.06 235 CYS A O 1
ATOM 1728 N N . THR A 1 236 ? 9.885 0.655 12.608 1.00 83.06 236 THR A N 1
ATOM 1729 C CA . THR A 1 236 ? 9.880 -0.523 11.724 1.00 83.06 236 THR A CA 1
ATOM 1730 C C . THR A 1 236 ? 8.625 -0.557 10.853 1.00 83.06 236 THR A C 1
ATOM 1732 O O . THR A 1 236 ? 8.699 -0.853 9.662 1.00 83.06 236 THR A O 1
ATOM 1735 N N . SER A 1 237 ? 7.487 -0.167 11.425 1.00 81.12 237 SER A N 1
ATOM 1736 C CA . SER A 1 237 ? 6.243 0.037 10.686 1.00 81.12 237 SER A CA 1
ATOM 1737 C C . SER A 1 237 ? 6.427 1.106 9.601 1.00 81.12 237 SER A C 1
ATOM 1739 O O . SER A 1 237 ? 6.163 0.843 8.433 1.00 81.12 237 SER A O 1
ATOM 1741 N N . ALA A 1 238 ? 6.999 2.268 9.927 1.00 84.31 238 ALA A N 1
ATOM 1742 C CA . ALA A 1 238 ? 7.273 3.329 8.955 1.00 84.31 238 ALA A CA 1
ATOM 1743 C C . ALA A 1 238 ? 8.204 2.904 7.805 1.00 84.31 238 ALA A C 1
ATOM 1745 O O . ALA A 1 238 ? 8.002 3.331 6.666 1.00 84.31 238 ALA A O 1
ATOM 1746 N N . VAL A 1 239 ? 9.179 2.027 8.072 1.00 87.75 239 VAL A N 1
ATOM 1747 C CA . VAL A 1 239 ? 9.996 1.390 7.023 1.00 87.75 239 VAL A CA 1
ATOM 1748 C C . VAL A 1 239 ? 9.110 0.574 6.093 1.00 87.75 239 VAL A C 1
ATOM 1750 O O . VAL A 1 239 ? 9.177 0.759 4.884 1.00 87.75 239 VAL A O 1
ATOM 1753 N N . GLY A 1 240 ? 8.242 -0.270 6.652 1.00 85.88 240 GLY A N 1
ATOM 1754 C CA . GLY A 1 240 ? 7.266 -1.047 5.896 1.00 85.88 240 GLY A CA 1
ATOM 1755 C C . GLY A 1 240 ? 6.394 -0.181 4.980 1.00 85.88 240 GLY A C 1
ATOM 1756 O O . GLY A 1 240 ? 6.349 -0.438 3.777 1.00 85.88 240 GLY A O 1
ATOM 1757 N N . ALA A 1 241 ? 5.818 0.911 5.506 1.00 84.50 241 ALA A N 1
ATOM 1758 C CA . ALA A 1 241 ? 5.044 1.900 4.735 1.00 84.50 241 ALA A CA 1
ATOM 1759 C C . ALA A 1 241 ? 5.823 2.480 3.552 1.00 84.50 241 ALA A C 1
ATOM 1761 O O . ALA A 1 241 ? 5.253 2.702 2.485 1.00 84.50 241 ALA A O 1
ATOM 1762 N N . CYS A 1 242 ? 7.110 2.767 3.746 1.00 89.75 242 CYS A N 1
ATOM 1763 C CA . CYS A 1 242 ? 7.957 3.294 2.684 1.00 89.75 242 CYS A CA 1
ATOM 1764 C C . CYS A 1 242 ? 8.259 2.205 1.646 1.00 89.75 242 CYS A C 1
ATOM 1766 O O . CYS A 1 242 ? 8.048 2.394 0.448 1.00 89.75 242 CYS A O 1
ATOM 1768 N N . THR A 1 243 ? 8.698 1.029 2.099 1.00 89.88 243 THR A N 1
ATOM 1769 C CA . THR A 1 243 ? 9.143 -0.067 1.232 1.00 89.88 243 THR A CA 1
ATOM 1770 C C . THR A 1 243 ? 8.029 -0.578 0.320 1.00 89.88 243 THR A C 1
ATOM 1772 O O . THR A 1 243 ? 8.280 -0.816 -0.863 1.00 89.88 243 THR A O 1
ATOM 1775 N N . VAL A 1 244 ? 6.790 -0.710 0.812 1.00 89.44 244 VAL A N 1
ATOM 1776 C CA . VAL A 1 244 ? 5.673 -1.192 -0.026 1.00 89.44 244 VAL A CA 1
ATOM 1777 C C . VAL A 1 244 ? 5.326 -0.244 -1.178 1.00 89.44 244 VAL A C 1
ATOM 1779 O O . VAL A 1 244 ? 4.752 -0.669 -2.178 1.00 89.44 244 VAL A O 1
ATOM 1782 N N . GLN A 1 245 ? 5.716 1.027 -1.082 1.00 92.19 245 GLN A N 1
ATOM 1783 C CA . GLN A 1 245 ? 5.466 2.025 -2.117 1.00 92.19 245 GLN A CA 1
ATOM 1784 C C . GLN A 1 245 ? 6.488 1.995 -3.259 1.00 92.19 245 GLN A C 1
ATOM 1786 O O . GLN A 1 245 ? 6.234 2.572 -4.316 1.00 92.19 245 GLN A O 1
ATOM 1791 N N . VAL A 1 246 ? 7.627 1.310 -3.100 1.00 93.75 246 VAL A N 1
ATOM 1792 C CA . VAL A 1 246 ? 8.695 1.291 -4.116 1.00 93.75 246 VAL A CA 1
ATOM 1793 C C . VAL A 1 246 ? 8.189 0.713 -5.439 1.00 93.75 246 VAL A C 1
ATOM 1795 O O . VAL A 1 246 ? 8.424 1.291 -6.499 1.00 93.75 246 VAL A O 1
ATOM 1798 N N . ALA A 1 247 ? 7.427 -0.382 -5.380 1.00 94.25 247 ALA A N 1
ATOM 1799 C CA . ALA A 1 247 ? 6.788 -0.969 -6.556 1.00 94.25 247 ALA A CA 1
ATOM 1800 C C . ALA A 1 247 ? 5.785 -0.007 -7.207 1.00 94.25 247 ALA A C 1
ATOM 1802 O O . ALA A 1 247 ? 5.785 0.153 -8.427 1.00 94.25 247 ALA A O 1
ATOM 1803 N N . SER A 1 248 ? 4.975 0.677 -6.392 1.00 94.19 248 SER A N 1
ATOM 1804 C CA . SER A 1 248 ? 4.043 1.694 -6.878 1.00 94.19 248 SER A CA 1
ATOM 1805 C C . SER A 1 248 ? 4.756 2.821 -7.618 1.00 94.19 248 SER A C 1
ATOM 1807 O O . SER A 1 248 ? 4.237 3.294 -8.626 1.00 94.19 248 SER A O 1
ATOM 1809 N N . CYS A 1 249 ? 5.929 3.246 -7.150 1.00 94.38 249 CYS A N 1
ATOM 1810 C CA . CYS A 1 249 ? 6.713 4.258 -7.843 1.00 94.38 249 CYS A CA 1
ATOM 1811 C C . CYS A 1 249 ? 7.081 3.786 -9.254 1.00 94.38 249 CYS A C 1
ATOM 1813 O O . CYS A 1 249 ? 6.772 4.468 -10.228 1.00 94.38 249 CYS A O 1
ATOM 1815 N N . PHE A 1 250 ? 7.680 2.598 -9.393 1.00 95.31 250 PHE A N 1
ATOM 1816 C CA . PHE A 1 250 ? 8.097 2.101 -10.709 1.00 95.31 250 PHE A CA 1
ATOM 1817 C C . PHE A 1 250 ? 6.930 1.901 -11.681 1.00 95.31 250 PHE A C 1
ATOM 1819 O O . PHE A 1 250 ? 7.083 2.174 -12.870 1.00 95.31 250 PHE A O 1
ATOM 1826 N N . LEU A 1 251 ? 5.776 1.456 -11.180 1.00 92.81 251 LEU A N 1
ATOM 1827 C CA . LEU A 1 251 ? 4.596 1.198 -12.005 1.00 92.81 251 LEU A CA 1
ATOM 1828 C C . LEU A 1 251 ? 3.900 2.478 -12.477 1.00 92.81 251 LEU A C 1
ATOM 1830 O O . LEU A 1 251 ? 3.357 2.490 -13.579 1.00 92.81 251 LEU A O 1
ATOM 1834 N N . ASN A 1 252 ? 3.921 3.542 -11.668 1.00 91.56 252 ASN A N 1
ATOM 1835 C CA . ASN A 1 252 ? 3.054 4.705 -11.881 1.00 91.56 252 ASN A CA 1
ATOM 1836 C C . ASN A 1 252 ? 3.810 6.014 -12.174 1.00 91.56 252 ASN A C 1
ATOM 1838 O O . ASN A 1 252 ? 3.189 6.985 -12.589 1.00 91.56 252 ASN A O 1
ATOM 1842 N N . ALA A 1 253 ? 5.137 6.072 -11.999 1.00 89.62 253 ALA A N 1
ATOM 1843 C CA . ALA A 1 253 ? 5.911 7.301 -12.225 1.00 89.62 253 ALA A CA 1
ATOM 1844 C C . ALA A 1 253 ? 6.054 7.689 -13.707 1.00 89.62 253 ALA A C 1
ATOM 1846 O O . ALA A 1 253 ? 6.225 8.866 -14.027 1.00 89.62 253 ALA A O 1
ATOM 1847 N N . GLY A 1 254 ? 6.023 6.699 -14.606 1.00 89.25 254 GLY A N 1
ATOM 1848 C CA . GLY A 1 254 ? 6.295 6.876 -16.033 1.00 89.25 254 GLY A CA 1
ATOM 1849 C C . GLY A 1 254 ? 7.777 7.129 -16.352 1.00 89.25 254 GLY A C 1
ATOM 1850 O O . GLY A 1 254 ? 8.538 7.674 -15.556 1.00 89.25 254 GLY A O 1
ATOM 1851 N N . PHE A 1 255 ? 8.228 6.730 -17.542 1.00 87.19 255 PHE A N 1
ATOM 1852 C CA . PHE A 1 255 ? 9.604 6.978 -17.991 1.00 87.19 255 PHE A CA 1
ATOM 1853 C C . PHE A 1 255 ? 9.739 8.400 -18.577 1.00 87.19 255 PHE A C 1
ATOM 1855 O O . PHE A 1 255 ? 8.878 8.795 -19.363 1.00 87.19 255 PHE A O 1
ATOM 1862 N N . PRO A 1 256 ? 10.812 9.167 -18.282 1.00 92.00 256 PRO A N 1
ATOM 1863 C CA . PRO A 1 256 ? 12.042 8.774 -17.578 1.00 92.00 256 PRO A CA 1
ATOM 1864 C C . PRO A 1 256 ? 12.009 8.958 -16.055 1.00 92.00 256 PRO A C 1
ATOM 1866 O O . PRO A 1 256 ? 12.990 8.633 -15.388 1.00 92.00 256 PRO A O 1
ATOM 1869 N N . ALA A 1 257 ? 10.919 9.479 -15.490 1.00 89.12 257 ALA A N 1
ATOM 1870 C CA . ALA A 1 257 ? 10.836 9.781 -14.064 1.00 89.12 257 ALA A CA 1
ATOM 1871 C C . ALA A 1 257 ? 10.957 8.538 -13.165 1.00 89.12 257 ALA A C 1
ATOM 1873 O O . ALA A 1 257 ? 11.483 8.642 -12.059 1.00 89.12 257 ALA A O 1
ATOM 1874 N N . SER A 1 258 ? 10.572 7.357 -13.655 1.00 91.31 258 SER A N 1
ATOM 1875 C CA . SER A 1 258 ? 10.716 6.078 -12.954 1.00 91.31 258 SER A CA 1
ATOM 1876 C C . SER A 1 258 ? 12.168 5.715 -12.612 1.00 91.31 258 SER A C 1
ATOM 1878 O O . SER A 1 258 ? 12.403 4.952 -11.679 1.00 91.31 258 SER A O 1
ATOM 1880 N N . LEU A 1 259 ? 13.164 6.320 -13.274 1.00 90.31 259 LEU A N 1
ATOM 1881 C CA . LEU A 1 259 ? 14.572 6.206 -12.872 1.00 90.31 259 LEU A CA 1
ATOM 1882 C C . LEU A 1 259 ? 14.831 6.792 -11.472 1.00 90.31 259 LEU A C 1
ATOM 1884 O O . LEU A 1 259 ? 15.755 6.369 -10.784 1.00 90.31 259 LEU A O 1
ATOM 1888 N N . ARG A 1 260 ? 14.008 7.735 -11.008 1.00 91.06 260 ARG A N 1
ATOM 1889 C CA . ARG A 1 260 ? 14.126 8.315 -9.662 1.00 91.06 260 ARG A CA 1
ATOM 1890 C C . ARG A 1 260 ? 13.496 7.432 -8.581 1.00 91.06 260 ARG A C 1
ATOM 1892 O O . ARG A 1 260 ? 13.758 7.623 -7.399 1.00 91.06 260 ARG A O 1
ATOM 1899 N N . CYS A 1 261 ? 12.757 6.387 -8.957 1.00 92.69 261 CYS A N 1
ATOM 1900 C CA . CYS A 1 261 ? 12.250 5.405 -7.997 1.00 92.69 261 CYS A CA 1
ATOM 1901 C C . CYS A 1 261 ? 13.367 4.590 -7.328 1.00 92.69 261 CYS A C 1
ATOM 1903 O O . CYS A 1 261 ? 13.179 4.101 -6.215 1.00 92.69 261 CYS A O 1
ATOM 1905 N N . PHE A 1 262 ? 14.552 4.498 -7.947 1.00 92.75 262 PHE A N 1
ATOM 1906 C CA . PHE A 1 262 ? 15.741 3.941 -7.295 1.00 92.75 262 PHE A CA 1
ATOM 1907 C C . PHE A 1 262 ? 16.200 4.803 -6.109 1.00 92.75 262 PHE A C 1
ATOM 1909 O O . PHE A 1 262 ? 16.589 4.268 -5.072 1.00 92.75 262 PHE A O 1
ATOM 1916 N N . GLU A 1 263 ? 16.113 6.130 -6.231 1.00 92.06 263 GLU A N 1
ATOM 1917 C CA . GLU A 1 263 ? 16.439 7.069 -5.150 1.00 92.06 263 GLU A CA 1
ATOM 1918 C C . GLU A 1 263 ? 15.400 6.995 -4.028 1.00 92.06 263 GLU A C 1
ATOM 1920 O O . GLU A 1 263 ? 15.765 6.998 -2.851 1.00 92.06 263 GLU A O 1
ATOM 1925 N N . PHE A 1 264 ? 14.119 6.857 -4.384 1.00 92.12 264 PHE A N 1
ATOM 1926 C CA . PHE A 1 264 ? 13.049 6.617 -3.417 1.00 92.12 264 PHE A CA 1
ATOM 1927 C C . PHE A 1 264 ? 13.259 5.307 -2.638 1.00 92.12 264 PHE A C 1
ATOM 1929 O O . PHE A 1 264 ? 13.218 5.311 -1.408 1.00 92.12 264 PHE A O 1
ATOM 1936 N N . GLY A 1 265 ? 13.569 4.200 -3.324 1.00 92.38 265 GLY A N 1
ATOM 1937 C CA . GLY A 1 265 ? 13.893 2.928 -2.669 1.00 92.38 265 GLY A CA 1
ATOM 1938 C C . GLY A 1 265 ? 15.096 3.043 -1.728 1.00 92.38 265 GLY A C 1
ATOM 1939 O O . GLY A 1 265 ? 15.020 2.638 -0.568 1.00 92.38 265 GLY A O 1
ATOM 1940 N N . ALA A 1 266 ? 16.170 3.700 -2.176 1.00 92.62 266 ALA A N 1
ATOM 1941 C CA . ALA A 1 266 ? 17.340 3.958 -1.340 1.00 92.62 266 ALA A CA 1
ATOM 1942 C C . ALA A 1 266 ? 17.016 4.839 -0.119 1.00 92.62 266 ALA A C 1
ATOM 1944 O O . ALA A 1 266 ? 17.619 4.674 0.944 1.00 92.62 266 ALA A O 1
ATOM 1945 N N . TRP A 1 267 ? 16.070 5.773 -0.241 1.00 92.38 267 TRP A N 1
ATOM 1946 C CA . TRP A 1 267 ? 15.589 6.569 0.887 1.00 92.38 267 TRP A CA 1
ATOM 1947 C C . TRP A 1 267 ? 14.841 5.709 1.916 1.00 92.38 267 TRP A C 1
ATOM 1949 O O . TRP A 1 267 ? 15.122 5.832 3.111 1.00 92.38 267 TRP A O 1
ATOM 1959 N N . CYS A 1 268 ? 13.997 4.767 1.481 1.00 92.19 268 CYS A N 1
ATOM 1960 C CA . CYS A 1 268 ? 13.381 3.785 2.381 1.00 92.19 268 CYS A CA 1
ATOM 1961 C C . CYS A 1 268 ? 14.431 2.946 3.137 1.00 92.19 268 CYS A C 1
ATOM 1963 O O . CYS A 1 268 ? 14.310 2.751 4.350 1.00 92.19 268 CYS A O 1
ATOM 1965 N N . ASP A 1 269 ? 15.526 2.549 2.481 1.00 91.81 269 ASP A N 1
ATOM 1966 C CA . ASP A 1 269 ? 16.639 1.844 3.139 1.00 91.81 269 ASP A CA 1
ATOM 1967 C C . ASP A 1 269 ? 17.369 2.719 4.175 1.00 91.81 269 ASP A C 1
ATOM 1969 O O . ASP A 1 269 ? 17.835 2.232 5.216 1.00 91.81 269 ASP A O 1
ATOM 1973 N N . LYS A 1 270 ? 17.459 4.036 3.939 1.00 92.56 270 LYS A N 1
ATOM 1974 C CA . LYS A 1 270 ? 17.989 4.982 4.936 1.00 92.56 270 LYS A CA 1
ATOM 1975 C C . LYS A 1 270 ? 17.082 5.096 6.153 1.00 92.56 270 LYS A C 1
ATOM 1977 O O . LYS A 1 270 ? 17.608 5.167 7.264 1.00 92.56 270 LYS A O 1
ATOM 1982 N N . ILE A 1 271 ? 15.762 5.048 5.974 1.00 90.62 271 ILE A N 1
ATOM 1983 C CA . ILE A 1 271 ? 14.812 4.983 7.094 1.00 90.62 271 ILE A CA 1
ATOM 1984 C C . ILE A 1 271 ? 15.019 3.675 7.869 1.00 90.62 271 ILE A C 1
ATOM 1986 O O . ILE A 1 271 ? 15.134 3.707 9.092 1.00 90.62 271 ILE A O 1
ATOM 1990 N N . SER A 1 272 ? 15.209 2.541 7.186 1.00 90.62 272 SER A N 1
ATOM 1991 C CA . SER A 1 272 ? 15.540 1.270 7.854 1.00 90.62 272 SER A CA 1
ATOM 1992 C C . SER A 1 272 ? 16.836 1.360 8.663 1.00 90.62 272 SER A C 1
ATOM 1994 O O . SER A 1 272 ? 16.884 0.948 9.823 1.00 90.62 272 SER A O 1
ATOM 1996 N N . THR A 1 273 ? 17.878 1.958 8.081 1.00 91.69 273 THR A N 1
ATOM 1997 C CA . THR A 1 273 ? 19.160 2.204 8.762 1.00 91.69 273 THR A CA 1
ATOM 1998 C C . THR A 1 273 ? 18.980 3.118 9.976 1.00 91.69 273 THR A C 1
ATOM 2000 O O . THR A 1 273 ? 19.637 2.936 11.006 1.00 91.69 273 THR A O 1
ATOM 2003 N N . TYR A 1 274 ? 18.087 4.106 9.872 1.00 91.19 274 TYR A N 1
ATOM 2004 C CA . TYR A 1 274 ? 17.739 4.979 10.981 1.00 91.19 274 TYR A CA 1
ATOM 2005 C C . TYR A 1 274 ? 17.104 4.189 12.130 1.00 91.19 274 TYR A C 1
ATOM 2007 O O . TYR A 1 274 ? 17.568 4.274 13.272 1.00 91.19 274 TYR A O 1
ATOM 2015 N N . CYS A 1 275 ? 16.094 3.375 11.812 1.00 88.88 275 CYS A N 1
ATOM 2016 C CA . CYS A 1 275 ? 15.382 2.556 12.784 1.00 88.88 275 CYS A CA 1
ATOM 2017 C C . CYS A 1 275 ? 16.302 1.551 13.484 1.00 88.88 275 CYS A C 1
ATOM 2019 O O . CYS A 1 275 ? 16.194 1.370 14.692 1.00 88.88 275 CYS A O 1
ATOM 2021 N N . SER A 1 276 ? 17.255 0.944 12.773 1.00 89.31 276 SER A N 1
ATOM 2022 C CA . SER A 1 276 ? 18.179 -0.018 13.384 1.00 89.31 276 SER A CA 1
ATOM 2023 C C . SER A 1 276 ? 19.266 0.635 14.245 1.00 89.31 276 SER A C 1
ATOM 2025 O O . SER A 1 276 ? 19.761 0.010 15.178 1.00 89.31 276 SER A O 1
ATOM 2027 N N . SER A 1 277 ? 19.661 1.876 13.936 1.00 88.06 277 SER A N 1
ATOM 2028 C CA . SER A 1 277 ? 20.890 2.473 14.489 1.00 88.06 277 SER A CA 1
ATOM 2029 C C . SER A 1 277 ? 20.652 3.618 15.476 1.00 88.06 277 SER A C 1
ATOM 2031 O O . SER A 1 277 ? 21.525 3.904 16.291 1.00 88.06 277 SER A O 1
ATOM 2033 N N . PHE A 1 278 ? 19.503 4.298 15.406 1.00 82.75 278 PHE A N 1
ATOM 2034 C CA . PHE A 1 278 ? 19.215 5.496 16.213 1.00 82.75 278 PHE A CA 1
ATOM 2035 C C . PHE A 1 278 ? 17.937 5.375 17.047 1.00 82.75 278 PHE A C 1
ATOM 2037 O O . PHE A 1 278 ? 17.821 6.042 18.074 1.00 82.75 278 PHE A O 1
ATOM 2044 N N . CYS A 1 279 ? 16.999 4.514 16.644 1.00 80.25 279 CYS A N 1
ATOM 2045 C CA . CYS A 1 279 ? 15.766 4.286 17.397 1.00 80.25 279 CYS A CA 1
ATOM 2046 C C . CYS A 1 279 ? 15.885 3.429 18.665 1.00 80.25 279 CYS A C 1
ATOM 2048 O O . CYS A 1 279 ? 15.080 3.655 19.562 1.00 80.25 279 CYS A O 1
ATOM 2050 N N . PRO A 1 280 ? 16.866 2.520 18.834 1.00 72.19 280 PRO A N 1
ATOM 2051 C CA . PRO A 1 280 ? 17.070 1.850 20.121 1.00 72.19 280 PRO A CA 1
ATOM 2052 C C . PRO A 1 280 ? 17.499 2.798 21.265 1.00 72.19 280 PRO A C 1
ATOM 2054 O O . PRO A 1 280 ? 17.638 2.349 22.398 1.00 72.19 280 PRO A O 1
ATOM 2057 N N . GLY A 1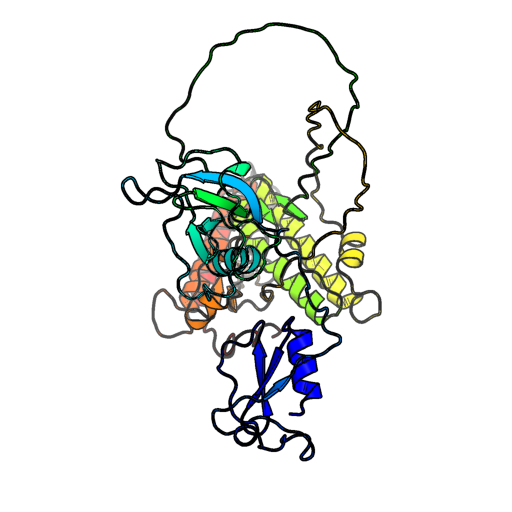 281 ? 17.730 4.090 20.984 1.00 62.62 281 GLY A N 1
ATOM 2058 C CA . GLY A 1 281 ? 18.014 5.138 21.973 1.00 62.62 281 GLY A CA 1
ATOM 2059 C C . GLY A 1 281 ? 16.948 6.246 22.017 1.00 62.62 281 GLY A C 1
ATOM 2060 O O . GLY A 1 281 ? 15.923 6.181 21.348 1.00 62.62 281 GLY A O 1
ATOM 2061 N N . ASN A 1 282 ? 17.212 7.324 22.764 1.00 61.41 282 ASN A N 1
ATOM 2062 C CA . ASN A 1 282 ? 16.247 8.411 23.040 1.00 61.41 282 ASN A CA 1
ATOM 2063 C C . ASN A 1 282 ? 15.907 9.330 21.844 1.00 61.41 282 ASN A C 1
ATOM 2065 O O . ASN A 1 282 ? 15.264 10.360 22.028 1.00 61.41 282 ASN A O 1
ATOM 2069 N N . SER A 1 283 ? 16.369 9.028 20.629 1.00 67.56 283 SER A N 1
ATOM 2070 C CA . SER A 1 283 ? 16.209 9.907 19.460 1.00 67.56 283 SER A CA 1
ATOM 2071 C C . SER A 1 283 ? 15.158 9.429 18.462 1.00 67.56 283 SER A C 1
ATOM 2073 O O . SER A 1 283 ? 15.065 10.028 17.397 1.00 67.56 283 SER A O 1
ATOM 2075 N N . CYS A 1 284 ? 14.387 8.380 18.764 1.00 79.88 284 CYS A N 1
ATOM 2076 C CA . CYS A 1 284 ? 13.446 7.785 17.818 1.00 79.88 284 CYS A CA 1
ATOM 2077 C C . CYS A 1 284 ? 12.279 8.728 17.483 1.00 79.88 284 CYS A C 1
ATOM 2079 O O . CYS A 1 284 ? 11.291 8.792 18.209 1.00 79.88 284 CYS A O 1
ATOM 2081 N N . SER A 1 285 ? 12.386 9.473 16.378 1.00 85.44 285 SER A N 1
ATOM 2082 C CA . SER A 1 285 ? 11.272 10.269 15.860 1.00 85.44 285 SER A CA 1
ATOM 2083 C C . SER A 1 285 ? 11.296 10.399 14.338 1.00 85.44 285 SER A C 1
ATOM 2085 O O . SER A 1 285 ? 12.364 10.508 13.725 1.00 85.44 285 SER A O 1
ATOM 2087 N N . ALA A 1 286 ? 10.109 10.457 13.726 1.00 81.00 286 ALA A N 1
ATOM 2088 C CA . ALA A 1 286 ? 9.967 10.694 12.286 1.00 81.00 286 ALA A CA 1
ATOM 2089 C C . ALA A 1 286 ? 10.629 12.011 11.849 1.00 81.00 286 ALA A C 1
ATOM 2091 O O . ALA A 1 286 ? 11.261 12.073 10.794 1.00 81.00 286 ALA A O 1
ATOM 2092 N N . LEU A 1 287 ? 10.552 13.050 12.686 1.00 81.69 287 LEU A N 1
ATOM 2093 C CA . LEU A 1 287 ? 11.187 14.342 12.428 1.00 81.69 287 LEU A CA 1
ATOM 2094 C C . LEU A 1 287 ? 12.719 14.235 12.422 1.00 81.69 287 LEU A C 1
ATOM 2096 O O . LEU A 1 287 ? 13.373 14.726 11.504 1.00 81.69 287 LEU A O 1
ATOM 2100 N N . SER A 1 288 ? 13.307 13.569 13.417 1.00 85.62 288 SER A N 1
ATOM 2101 C CA . SER A 1 288 ? 14.758 13.361 13.488 1.00 85.62 288 SER A CA 1
ATOM 2102 C C . SER A 1 288 ? 15.268 12.464 12.357 1.00 85.62 288 SER A C 1
ATOM 2104 O O . SER A 1 288 ? 16.365 12.699 11.845 1.00 85.62 288 SER A O 1
ATOM 2106 N N . CYS A 1 289 ? 14.471 11.483 11.926 1.00 86.50 289 CYS A N 1
ATOM 2107 C CA . CYS A 1 289 ? 14.767 10.665 10.752 1.00 86.50 289 CYS A CA 1
ATOM 2108 C C . CYS A 1 289 ? 14.803 11.506 9.475 1.00 86.50 289 CYS A C 1
ATOM 2110 O O . CYS A 1 289 ? 15.807 11.481 8.766 1.00 86.50 289 CYS A O 1
ATOM 2112 N N . LYS A 1 290 ? 13.760 12.307 9.219 1.00 84.25 290 LYS A N 1
ATOM 2113 C CA . LYS A 1 290 ? 13.671 13.183 8.036 1.00 84.25 290 LYS A CA 1
ATOM 2114 C C . LYS A 1 290 ? 14.764 14.250 8.018 1.00 84.25 290 LYS A C 1
ATOM 2116 O O . LYS A 1 290 ? 15.330 14.521 6.967 1.00 84.25 290 LYS A O 1
ATOM 2121 N N . SER A 1 291 ? 15.129 14.801 9.176 1.00 86.25 291 SER A N 1
ATOM 2122 C CA . SER A 1 291 ? 16.250 15.744 9.286 1.00 86.25 291 SER A CA 1
ATOM 2123 C C . SER A 1 291 ? 17.601 15.100 8.962 1.00 86.25 291 SER A C 1
ATOM 2125 O O . SER A 1 291 ? 18.473 15.750 8.392 1.00 86.25 291 SER A O 1
ATOM 2127 N N . LYS A 1 292 ? 17.798 13.823 9.319 1.00 87.19 292 LYS A N 1
ATOM 2128 C CA . LYS A 1 292 ? 19.048 13.096 9.051 1.00 87.19 292 LYS A CA 1
ATOM 2129 C C . LYS A 1 292 ? 19.120 12.559 7.620 1.00 87.19 292 LYS A C 1
ATOM 2131 O O . LYS A 1 292 ? 20.189 12.567 7.013 1.00 87.19 292 LYS A O 1
ATOM 2136 N N . TYR A 1 293 ? 17.992 12.083 7.110 1.00 88.25 293 TYR A N 1
ATOM 2137 C CA . TYR A 1 293 ? 17.835 11.494 5.787 1.00 88.25 293 TYR A CA 1
ATOM 2138 C C . TYR A 1 293 ? 16.685 12.198 5.055 1.00 88.25 293 TYR A C 1
ATOM 2140 O O . TYR A 1 293 ? 15.590 11.639 4.944 1.00 88.25 293 TYR A O 1
ATOM 2148 N N . PRO A 1 294 ? 16.906 13.434 4.570 1.00 82.94 294 PRO A N 1
ATOM 2149 C CA . PRO A 1 294 ? 15.881 14.153 3.828 1.00 82.94 294 PRO A CA 1
ATOM 2150 C C . PRO A 1 294 ? 15.579 13.429 2.505 1.00 82.94 294 PRO A C 1
ATOM 2152 O O . PRO A 1 294 ? 16.522 12.949 1.860 1.00 82.94 294 PRO A O 1
ATOM 2155 N N . PRO A 1 295 ? 14.301 13.349 2.083 1.00 76.44 295 PRO A N 1
ATOM 2156 C CA . PRO A 1 295 ? 13.931 12.755 0.803 1.00 76.44 295 PRO A CA 1
ATOM 2157 C C . PRO A 1 295 ? 14.630 13.506 -0.336 1.00 76.44 295 PRO A C 1
ATOM 2159 O O . PRO A 1 295 ? 14.482 14.718 -0.501 1.00 76.44 295 PRO A O 1
ATOM 2162 N N . GLN A 1 296 ? 15.439 12.789 -1.113 1.00 68.62 296 GLN A N 1
ATOM 2163 C CA . GLN A 1 296 ? 16.180 13.364 -2.234 1.00 68.62 296 GLN A CA 1
ATOM 2164 C C . GLN A 1 296 ? 15.257 13.472 -3.440 1.00 68.62 296 GLN A C 1
ATOM 2166 O O . GLN A 1 296 ? 15.152 12.532 -4.209 1.00 68.62 296 GLN A O 1
ATOM 2171 N N . GLY A 1 297 ? 14.554 14.589 -3.599 1.00 59.47 297 GLY A N 1
ATOM 2172 C CA . GLY A 1 297 ? 13.725 14.770 -4.789 1.00 59.47 297 GLY A CA 1
ATOM 2173 C C . GLY A 1 297 ? 12.821 15.989 -4.847 1.00 59.47 297 GLY A C 1
ATOM 2174 O O . GLY A 1 297 ? 11.974 16.078 -5.732 1.00 59.47 297 GLY A O 1
ATOM 2175 N N . TYR A 1 298 ? 13.010 16.921 -3.921 1.00 48.34 298 TYR A N 1
ATOM 2176 C CA . TYR A 1 298 ? 12.131 18.057 -3.721 1.00 48.34 298 TYR A CA 1
ATOM 2177 C C . TYR A 1 298 ? 12.359 19.155 -4.774 1.00 48.34 298 TYR A C 1
ATOM 2179 O O . TYR A 1 298 ? 13.328 19.910 -4.702 1.00 48.34 298 TYR A O 1
ATOM 2187 N N . GLN A 1 299 ? 11.424 19.304 -5.715 1.00 46.78 299 GLN A N 1
ATOM 2188 C CA . GLN A 1 299 ? 10.979 20.638 -6.115 1.00 46.78 299 GLN A CA 1
ATOM 2189 C C . GLN A 1 299 ? 9.667 20.890 -5.376 1.00 46.78 299 GLN A C 1
ATOM 2191 O O . GLN A 1 299 ? 8.645 20.288 -5.701 1.00 46.78 299 GLN A O 1
ATOM 2196 N N . SER A 1 300 ? 9.698 21.761 -4.364 1.00 40.09 300 SER A N 1
ATOM 2197 C CA . SER A 1 300 ? 8.465 22.385 -3.878 1.00 40.09 300 SER A CA 1
ATOM 2198 C C . SER A 1 300 ? 7.743 22.955 -5.095 1.00 40.09 300 SER A C 1
ATOM 2200 O O . SER A 1 300 ? 8.400 23.656 -5.873 1.00 40.09 300 SER A O 1
ATOM 2202 N N . PRO A 1 301 ? 6.427 22.765 -5.261 1.00 36.75 301 PRO A N 1
ATOM 2203 C CA . PRO A 1 301 ? 5.666 23.719 -6.044 1.00 36.75 301 PRO A CA 1
ATOM 2204 C C . PRO A 1 301 ? 5.975 25.100 -5.461 1.00 36.75 301 PRO A C 1
ATOM 2206 O O . PRO A 1 301 ? 5.834 25.314 -4.251 1.00 36.75 301 PRO A O 1
ATOM 2209 N N . THR A 1 302 ? 6.477 26.016 -6.289 1.00 34.78 302 THR A N 1
ATOM 2210 C CA . THR A 1 302 ? 6.546 27.424 -5.907 1.00 34.78 302 THR A CA 1
ATOM 2211 C C . THR A 1 302 ? 5.122 27.824 -5.527 1.00 34.78 302 THR A C 1
ATOM 2213 O O . THR A 1 302 ? 4.219 27.587 -6.335 1.00 34.78 302 THR A O 1
ATOM 2216 N N . PRO A 1 303 ? 4.879 28.369 -4.321 1.00 37.00 303 PRO A N 1
ATOM 2217 C CA . PRO A 1 303 ? 3.539 28.783 -3.934 1.00 37.00 303 PRO A CA 1
ATOM 2218 C C . PRO A 1 303 ? 3.011 29.719 -5.018 1.00 37.00 303 PRO A C 1
ATOM 2220 O O . PRO A 1 303 ? 3.615 30.753 -5.308 1.00 37.00 303 PRO A O 1
ATOM 2223 N N . THR A 1 304 ? 1.921 29.326 -5.674 1.00 32.66 304 THR A N 1
ATOM 2224 C CA . THR A 1 304 ? 1.275 30.207 -6.642 1.00 32.66 304 THR A CA 1
ATOM 2225 C C . THR A 1 304 ? 0.536 31.249 -5.822 1.00 32.66 304 THR A C 1
ATOM 2227 O O . THR A 1 304 ? -0.495 30.968 -5.216 1.00 32.66 304 THR A O 1
ATOM 2230 N N . ILE A 1 305 ? 1.127 32.439 -5.721 1.00 36.41 305 ILE A N 1
ATOM 2231 C CA . ILE A 1 305 ? 0.533 33.563 -5.005 1.00 36.41 305 ILE A CA 1
ATOM 2232 C C . ILE A 1 305 ? -0.634 34.054 -5.857 1.00 36.41 305 ILE A C 1
ATOM 2234 O O . ILE A 1 305 ? -0.437 34.770 -6.836 1.00 36.41 305 ILE A O 1
ATOM 2238 N N . SER A 1 306 ? -1.848 33.644 -5.503 1.00 35.56 306 SER A N 1
ATOM 2239 C CA . SER A 1 306 ? -3.060 34.221 -6.076 1.00 35.56 306 SER A CA 1
ATOM 2240 C C . SER A 1 306 ? -3.595 35.256 -5.094 1.00 35.56 306 SER A C 1
ATOM 2242 O O . SER A 1 306 ? -4.036 34.924 -3.995 1.00 35.56 306 SER A O 1
ATOM 2244 N N . THR A 1 307 ? -3.474 36.531 -5.453 1.00 32.66 307 THR A N 1
ATOM 2245 C CA . THR A 1 307 ? -3.875 37.653 -4.599 1.00 32.66 307 THR A CA 1
ATOM 2246 C C . THR A 1 307 ? -5.342 37.982 -4.858 1.00 32.66 307 THR A C 1
ATOM 2248 O O . THR A 1 307 ? -5.677 38.543 -5.898 1.00 32.66 307 THR A O 1
ATOM 2251 N N . SER A 1 308 ? -6.222 37.667 -3.912 1.00 37.91 308 SER A N 1
ATOM 2252 C CA . SER A 1 308 ? -7.622 38.111 -3.919 1.00 37.91 308 SER A CA 1
ATOM 2253 C C . SER A 1 308 ? -7.844 39.184 -2.854 1.00 37.91 308 SER A C 1
ATOM 2255 O O . SER A 1 308 ? -7.351 39.064 -1.734 1.00 37.91 308 SER A O 1
ATOM 2257 N N . VAL A 1 309 ? -8.581 40.236 -3.202 1.00 34.12 309 VAL A N 1
ATOM 2258 C CA . VAL A 1 309 ? -8.802 41.418 -2.360 1.00 34.12 309 VAL A CA 1
ATOM 2259 C C . VAL A 1 309 ? -10.226 41.385 -1.798 1.00 34.12 309 VAL A C 1
ATOM 2261 O O . VAL A 1 309 ? -11.171 41.283 -2.574 1.00 34.12 309 VAL A O 1
ATOM 2264 N N . PHE A 1 310 ? -10.391 41.513 -0.477 1.00 41.94 310 PHE A N 1
ATOM 2265 C CA . PHE A 1 310 ? -11.703 41.573 0.190 1.00 41.94 310 PHE A CA 1
ATOM 2266 C C . PHE A 1 310 ? -11.736 42.654 1.290 1.00 41.94 310 PHE A C 1
ATOM 2268 O O . PHE A 1 310 ? -10.691 43.105 1.758 1.00 41.94 310 PHE A O 1
ATOM 2275 N N . THR A 1 311 ? -12.937 43.073 1.708 1.00 29.20 311 THR A N 1
ATOM 2276 C CA . THR A 1 311 ? -13.190 44.052 2.788 1.00 29.20 311 THR A CA 1
ATOM 2277 C C . THR A 1 311 ? -13.504 43.345 4.116 1.00 29.20 311 THR A C 1
ATOM 2279 O O . THR A 1 311 ? -14.381 42.485 4.130 1.00 29.20 311 THR A O 1
ATOM 2282 N N . CYS A 1 312 ? -12.858 43.714 5.234 1.00 34.28 312 CYS A N 1
ATOM 2283 C CA . CYS A 1 312 ? -13.034 43.047 6.543 1.00 34.28 312 CYS A CA 1
ATOM 2284 C C . CYS A 1 312 ? -13.606 43.954 7.656 1.00 34.28 312 CYS A C 1
ATOM 2286 O O . CYS A 1 312 ? -13.354 45.158 7.676 1.00 34.28 312 CYS A O 1
ATOM 2288 N N . SER A 1 313 ? -14.285 43.319 8.626 1.00 32.53 313 SER A N 1
ATOM 2289 C CA . SER A 1 313 ? -14.645 43.812 9.977 1.00 32.53 313 SER A CA 1
ATOM 2290 C C . SER A 1 313 ? -13.715 43.183 11.052 1.00 32.53 313 SER A C 1
ATOM 2292 O O . SER A 1 313 ? -12.958 42.268 10.716 1.00 32.53 313 SER A O 1
ATOM 2294 N N . PRO A 1 314 ? -13.685 43.661 12.318 1.00 32.47 314 PRO A N 1
ATOM 2295 C CA . PRO A 1 314 ? -12.517 43.514 13.195 1.00 32.47 314 PRO A CA 1
ATOM 2296 C C . PRO A 1 314 ? -12.333 42.132 13.860 1.00 32.47 314 PRO A C 1
ATOM 2298 O O . PRO A 1 314 ? -13.163 41.674 14.632 1.00 32.47 314 PRO A O 1
ATOM 2301 N N . THR A 1 315 ? -11.144 41.574 13.602 1.00 31.27 315 THR A N 1
ATOM 2302 C CA . THR A 1 315 ? -10.199 40.838 14.472 1.00 31.27 315 THR A CA 1
ATOM 2303 C C . THR A 1 315 ? -10.664 39.644 15.324 1.00 31.27 315 THR A C 1
ATOM 2305 O O . THR A 1 315 ? -11.266 39.802 16.380 1.00 31.27 315 THR A O 1
ATOM 2308 N N . SER A 1 316 ? -10.101 38.469 15.017 1.00 26.73 316 SER A N 1
ATOM 2309 C CA . SER A 1 316 ? -9.429 37.616 16.014 1.00 26.73 316 SER A CA 1
ATOM 2310 C C . SER A 1 316 ? -8.313 36.796 15.359 1.00 26.73 316 SER A C 1
ATOM 2312 O O . SER A 1 316 ? -8.460 36.295 14.248 1.00 26.73 316 SER A O 1
ATOM 2314 N N . LYS A 1 317 ? -7.153 36.748 16.025 1.00 31.16 317 LYS A N 1
ATOM 2315 C CA . LYS A 1 317 ? -5.972 35.965 15.633 1.00 31.16 317 LYS A CA 1
ATOM 2316 C C . LYS A 1 317 ? -6.218 34.497 15.971 1.00 31.16 317 LYS A C 1
ATOM 2318 O O . LYS A 1 317 ? -6.476 34.205 17.134 1.00 31.16 317 LYS A O 1
ATOM 2323 N N . THR A 1 318 ? -6.001 33.599 15.013 1.00 24.55 318 THR A N 1
ATOM 2324 C CA . THR A 1 318 ? -5.968 32.155 15.275 1.00 24.55 318 THR A CA 1
ATOM 2325 C C . THR A 1 318 ? -4.627 31.584 14.840 1.00 24.55 318 THR A C 1
ATOM 2327 O O . THR A 1 318 ? -4.186 31.763 13.705 1.00 24.55 318 THR A O 1
ATOM 2330 N N . THR A 1 319 ? -3.963 30.934 15.789 1.00 24.94 319 THR A N 1
ATOM 2331 C CA . THR A 1 319 ? -2.707 30.205 15.629 1.00 24.94 319 THR A CA 1
ATOM 2332 C C . THR A 1 319 ? -3.021 28.832 15.037 1.00 24.94 319 THR A C 1
ATOM 2334 O O . THR A 1 319 ? -3.866 28.113 15.562 1.00 24.94 319 THR A O 1
ATOM 2337 N N . SER A 1 320 ? -2.369 28.478 13.931 1.00 24.78 320 SER A N 1
ATOM 2338 C CA . SER A 1 320 ? -2.513 27.184 13.260 1.00 24.78 320 SER A CA 1
ATOM 2339 C C . SER A 1 320 ? -1.918 26.059 14.107 1.00 24.78 320 SER A C 1
ATOM 2341 O O . SER A 1 320 ? -0.731 26.110 14.437 1.00 24.78 320 SER A O 1
ATOM 2343 N N . THR A 1 321 ? -2.711 25.027 14.389 1.00 24.47 321 THR A N 1
ATOM 2344 C CA . THR A 1 321 ? -2.241 23.789 15.022 1.00 24.47 321 THR A CA 1
ATOM 2345 C C . THR A 1 321 ? -2.512 22.649 14.048 1.00 24.47 321 THR A C 1
ATOM 2347 O O . THR A 1 321 ? -3.640 22.482 13.595 1.00 24.47 321 THR A O 1
ATOM 2350 N N . SER A 1 322 ? -1.457 21.941 13.651 1.00 24.83 322 SER A N 1
ATOM 2351 C CA . SER A 1 322 ? -1.501 20.856 12.668 1.00 24.83 322 SER A CA 1
ATOM 2352 C C . SER A 1 322 ? -2.218 19.627 13.227 1.00 24.83 322 SER A C 1
ATOM 2354 O O . SER A 1 322 ? -1.867 19.164 14.311 1.00 24.83 322 SER A O 1
ATOM 2356 N N . SER A 1 323 ? -3.171 19.078 12.473 1.00 25.84 323 SER A N 1
ATOM 2357 C CA . SER A 1 323 ? -3.848 17.814 12.773 1.00 25.84 323 SER A CA 1
ATOM 2358 C C . SER A 1 323 ? -3.030 16.614 12.280 1.00 25.84 323 SER A C 1
ATOM 2360 O O . SER A 1 323 ? -2.448 16.629 11.194 1.00 25.84 323 SER A O 1
ATOM 2362 N N . THR A 1 324 ? -2.949 15.578 13.113 1.00 24.33 324 THR A N 1
ATOM 2363 C CA . THR A 1 324 ? -2.237 14.321 12.854 1.00 24.33 324 THR A CA 1
ATOM 2364 C C . THR A 1 324 ? -3.196 13.246 12.351 1.00 24.33 324 THR A C 1
ATOM 2366 O O . THR A 1 324 ? -4.235 12.997 12.951 1.00 24.33 324 THR A O 1
ATOM 2369 N N . THR A 1 325 ? -2.821 12.627 11.235 1.00 28.72 325 THR A N 1
ATOM 2370 C CA . THR A 1 325 ? -3.553 11.618 10.462 1.00 28.72 325 THR A CA 1
ATOM 2371 C C . THR A 1 325 ? -3.765 10.301 11.222 1.00 28.72 325 THR A C 1
ATOM 2373 O O . THR A 1 325 ? -2.833 9.786 11.835 1.00 28.72 325 THR A O 1
ATOM 2376 N N . SER A 1 326 ? -4.978 9.746 11.110 1.00 29.20 326 SER A N 1
ATOM 2377 C CA . SER A 1 326 ? -5.406 8.427 11.603 1.00 29.20 326 SER A CA 1
ATOM 2378 C C . SER A 1 326 ? -4.523 7.276 11.083 1.00 29.20 326 SER A C 1
ATOM 2380 O O . SER A 1 326 ? -4.142 7.237 9.909 1.00 29.20 326 SER A O 1
ATOM 2382 N N . CYS A 1 327 ? -4.178 6.342 11.973 1.00 37.28 327 CYS A N 1
ATOM 2383 C CA . CYS A 1 327 ? -3.216 5.267 11.744 1.00 37.28 327 CYS A CA 1
ATOM 2384 C C . CYS A 1 327 ? -3.879 4.043 11.086 1.00 37.28 327 CYS A C 1
ATOM 2386 O O . CYS A 1 327 ? -4.340 3.133 11.772 1.00 37.28 327 CYS A O 1
ATOM 2388 N N . VAL A 1 328 ? -3.869 3.971 9.752 1.00 44.38 328 VAL A N 1
ATOM 2389 C CA . VAL A 1 328 ? -3.994 2.681 9.050 1.00 44.38 328 VAL A CA 1
ATOM 2390 C C . VAL A 1 328 ? -2.797 1.816 9.476 1.00 44.38 328 VAL A C 1
ATOM 2392 O O . VAL A 1 328 ? -1.663 2.300 9.388 1.00 44.38 328 VAL A O 1
ATOM 2395 N N . PRO A 1 329 ? -2.987 0.573 9.953 1.00 47.62 329 PRO A N 1
ATOM 2396 C CA . PRO A 1 329 ? -1.858 -0.264 10.328 1.00 47.62 329 PRO A CA 1
ATOM 2397 C C . PRO A 1 329 ? -0.960 -0.489 9.113 1.00 47.62 329 PRO A C 1
ATOM 2399 O O . PRO A 1 329 ? -1.415 -0.640 7.980 1.00 47.62 329 PRO A O 1
ATOM 2402 N N . VAL A 1 330 ? 0.351 -0.465 9.338 1.00 55.94 330 VAL A N 1
ATOM 2403 C CA . VAL A 1 330 ? 1.337 -0.280 8.272 1.00 55.94 330 VAL A CA 1
ATOM 2404 C C . VAL A 1 330 ? 1.953 -1.606 7.801 1.00 55.94 330 VAL A C 1
ATOM 2406 O O . VAL A 1 330 ? 2.538 -2.312 8.621 1.00 55.94 330 VAL A O 1
ATOM 2409 N N . PRO A 1 331 ? 1.851 -1.968 6.509 1.00 56.41 331 PRO A N 1
ATOM 2410 C CA . PRO A 1 331 ? 2.282 -3.270 6.005 1.00 56.41 331 PRO A CA 1
ATOM 2411 C C . PRO A 1 331 ? 3.779 -3.486 6.156 1.00 56.41 331 PRO A C 1
ATOM 2413 O O . PRO A 1 331 ? 4.565 -2.544 6.199 1.00 56.41 331 PRO A O 1
ATOM 2416 N N . THR A 1 332 ? 4.186 -4.747 6.221 1.00 63.94 332 THR A N 1
ATOM 2417 C CA . THR A 1 332 ? 5.533 -5.090 6.674 1.00 63.94 332 THR A CA 1
ATOM 2418 C C . THR A 1 332 ? 6.445 -5.523 5.552 1.00 63.94 332 THR A C 1
ATOM 2420 O O . THR A 1 332 ? 6.005 -5.919 4.476 1.00 63.94 332 THR A O 1
ATOM 2423 N N . THR A 1 333 ? 7.752 -5.451 5.800 1.00 64.19 333 THR A N 1
ATOM 2424 C CA . THR A 1 333 ? 8.784 -5.787 4.809 1.00 64.19 333 THR A CA 1
ATOM 2425 C C . THR A 1 333 ? 8.849 -7.286 4.490 1.00 64.19 333 THR A C 1
ATOM 2427 O O . THR A 1 333 ? 9.519 -7.685 3.537 1.00 64.19 333 THR A O 1
ATOM 2430 N N . GLY A 1 334 ? 8.140 -8.126 5.253 1.00 78.00 334 GLY A N 1
ATOM 2431 C CA . GLY A 1 334 ? 8.070 -9.571 5.068 1.00 78.00 334 GLY A CA 1
ATOM 2432 C C . GLY A 1 334 ? 7.298 -9.962 3.809 1.00 78.00 334 GLY A C 1
ATOM 2433 O O . GLY A 1 334 ? 6.126 -10.324 3.880 1.00 78.00 334 GLY A O 1
ATOM 2434 N N . ASN A 1 335 ? 7.964 -9.958 2.654 1.00 89.25 335 ASN A N 1
ATOM 2435 C CA . ASN A 1 335 ? 7.364 -10.415 1.402 1.00 89.25 335 ASN A CA 1
ATOM 2436 C C . ASN A 1 335 ? 7.107 -11.932 1.457 1.00 89.25 335 ASN A C 1
ATOM 2438 O O . ASN A 1 335 ? 7.986 -12.713 1.832 1.00 89.25 335 ASN A O 1
ATOM 2442 N N . VAL A 1 336 ? 5.886 -12.355 1.130 1.00 90.62 336 VAL A N 1
ATOM 2443 C CA . VAL A 1 336 ? 5.528 -13.775 0.981 1.00 90.62 336 VAL A CA 1
ATOM 2444 C C . VAL A 1 336 ? 6.122 -14.339 -0.310 1.00 90.62 336 VAL A C 1
ATOM 2446 O O . VAL A 1 336 ? 6.492 -15.513 -0.370 1.00 90.62 336 VAL A O 1
ATOM 2449 N N . CYS A 1 337 ? 6.257 -13.494 -1.330 1.00 92.94 337 CYS A N 1
ATOM 2450 C CA . CYS A 1 337 ? 6.804 -13.878 -2.618 1.00 92.94 337 CYS A CA 1
ATOM 2451 C C . CYS A 1 337 ? 8.326 -13.966 -2.590 1.00 92.94 337 CYS A C 1
ATOM 2453 O O . CYS A 1 337 ? 9.017 -13.230 -1.885 1.00 92.94 337 CYS A O 1
ATOM 2455 N N . LYS A 1 338 ? 8.857 -14.878 -3.401 1.00 93.94 338 LYS A N 1
ATOM 2456 C CA . LYS A 1 338 ? 10.288 -15.152 -3.497 1.00 93.94 338 LYS A CA 1
ATOM 2457 C C . LYS A 1 338 ? 10.868 -14.469 -4.726 1.00 93.94 338 LYS A C 1
ATOM 2459 O O . LYS A 1 338 ? 10.486 -14.789 -5.851 1.00 93.94 338 LYS A O 1
ATOM 2464 N N . GLN A 1 339 ? 11.839 -13.584 -4.511 1.00 95.62 339 GLN A N 1
ATOM 2465 C CA . GLN A 1 339 ? 12.672 -13.056 -5.589 1.00 95.62 339 GLN A CA 1
ATOM 2466 C C . GLN A 1 339 ? 13.545 -14.194 -6.158 1.00 95.62 339 GLN A C 1
ATOM 2468 O O . GLN A 1 339 ? 14.304 -14.803 -5.392 1.00 95.62 339 GLN A O 1
ATOM 2473 N N . PRO A 1 340 ? 13.484 -14.494 -7.469 1.00 96.12 340 PRO A N 1
ATOM 2474 C CA . PRO A 1 340 ? 14.310 -15.531 -8.087 1.00 96.12 340 PRO A CA 1
ATOM 2475 C C . PRO A 1 340 ? 15.811 -15.241 -7.977 1.00 96.12 340 PRO A C 1
ATOM 2477 O O . PRO A 1 340 ? 16.247 -14.090 -7.958 1.00 96.12 340 PRO A O 1
ATOM 2480 N N . ASN A 1 341 ? 16.607 -16.310 -7.966 1.00 95.94 341 ASN A N 1
ATOM 2481 C CA . ASN A 1 341 ? 18.063 -16.264 -7.886 1.00 95.94 341 ASN A CA 1
ATOM 2482 C C . ASN A 1 341 ? 18.673 -17.100 -9.011 1.00 95.94 341 ASN A C 1
ATOM 2484 O O . ASN A 1 341 ? 18.535 -18.322 -9.006 1.00 95.94 341 ASN A O 1
ATOM 2488 N N . S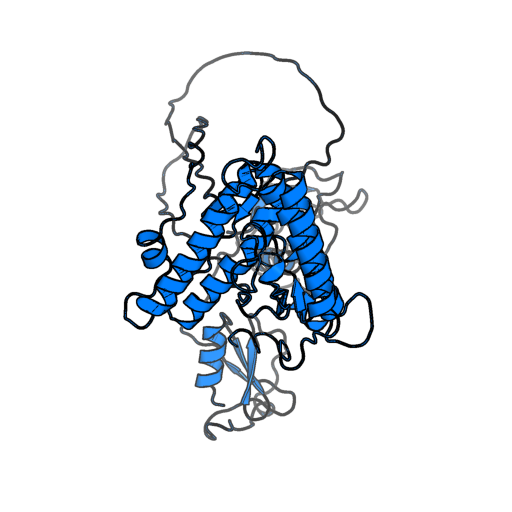ER A 1 342 ? 19.367 -16.453 -9.946 1.00 96.31 342 SER A N 1
ATOM 2489 C CA . SER A 1 342 ? 20.033 -17.133 -11.056 1.00 96.31 342 SER A CA 1
ATOM 2490 C C . SER A 1 342 ? 21.317 -16.389 -11.443 1.00 96.31 342 SER A C 1
ATOM 2492 O O . SER A 1 342 ? 21.340 -15.635 -12.419 1.00 96.31 342 SER A O 1
ATOM 2494 N N . PRO A 1 343 ? 22.416 -16.572 -10.678 1.00 95.00 343 PRO A N 1
ATOM 2495 C CA . PRO A 1 343 ? 23.674 -15.869 -10.931 1.00 95.00 343 PRO A CA 1
ATOM 2496 C C . PRO A 1 343 ? 24.218 -16.090 -12.348 1.00 95.00 343 PRO A C 1
ATOM 2498 O O . PRO A 1 343 ? 24.814 -15.187 -12.927 1.00 95.00 343 PRO A O 1
ATOM 2501 N N . THR A 1 344 ? 23.961 -17.260 -12.941 1.00 94.62 344 THR A N 1
ATOM 2502 C CA . THR A 1 344 ? 24.338 -17.588 -14.326 1.00 94.62 344 THR A CA 1
ATOM 2503 C C . THR A 1 344 ? 23.593 -16.753 -15.370 1.00 94.62 344 THR A C 1
ATOM 2505 O O . THR A 1 344 ? 24.120 -16.552 -16.460 1.00 94.62 344 THR A O 1
ATOM 2508 N N . LYS A 1 345 ? 22.403 -16.236 -15.038 1.00 93.56 345 LYS A N 1
ATOM 2509 C CA . LYS A 1 345 ? 21.610 -15.311 -15.865 1.00 93.56 345 LYS A CA 1
ATOM 2510 C C . LYS A 1 345 ? 21.805 -13.836 -15.468 1.00 93.56 345 LYS A C 1
ATOM 2512 O O . LYS A 1 345 ? 21.193 -12.948 -16.057 1.00 93.56 345 LYS A O 1
ATOM 2517 N N . GLY A 1 346 ? 22.684 -13.555 -14.499 1.00 90.12 346 GLY A N 1
ATOM 2518 C CA . GLY A 1 346 ? 23.098 -12.199 -14.130 1.00 90.12 346 GLY A CA 1
ATOM 2519 C C . GLY A 1 346 ? 22.229 -11.493 -13.085 1.00 90.12 346 GLY A C 1
ATOM 2520 O O . GLY A 1 346 ? 22.282 -10.269 -13.011 1.00 90.12 346 GLY A O 1
ATOM 2521 N N . TYR A 1 347 ? 21.445 -12.225 -12.284 1.00 95.25 347 TYR A N 1
ATOM 2522 C CA . TYR A 1 347 ? 20.672 -11.662 -11.167 1.00 95.25 347 TYR A CA 1
ATOM 2523 C C . TYR A 1 347 ? 20.636 -12.590 -9.949 1.00 95.25 347 TYR A C 1
ATOM 2525 O O . TYR A 1 347 ? 20.722 -13.815 -10.056 1.00 95.25 347 TYR A O 1
ATOM 2533 N N . THR A 1 348 ? 20.464 -12.002 -8.769 1.00 96.25 348 THR A N 1
ATOM 2534 C CA . THR A 1 348 ? 20.316 -12.717 -7.492 1.00 96.25 348 THR A CA 1
ATOM 2535 C C . THR A 1 348 ? 19.081 -12.229 -6.740 1.00 96.25 348 THR A C 1
ATOM 2537 O O . THR A 1 348 ? 18.493 -11.210 -7.106 1.00 96.25 348 THR A O 1
ATOM 2540 N N . SER A 1 349 ? 18.703 -12.905 -5.651 1.00 92.75 349 SER A N 1
ATOM 2541 C CA . SER A 1 349 ? 17.591 -12.445 -4.802 1.00 92.75 349 SER A CA 1
ATOM 2542 C C . SER A 1 349 ? 17.820 -11.057 -4.183 1.00 92.75 349 SER A C 1
ATOM 2544 O O . SER A 1 349 ? 16.853 -10.403 -3.813 1.00 92.75 349 SER A O 1
ATOM 2546 N N . SER A 1 350 ? 19.072 -10.599 -4.075 1.00 90.50 350 SER A N 1
ATOM 2547 C CA . SER A 1 350 ? 19.428 -9.274 -3.537 1.00 90.50 350 SER A CA 1
ATOM 2548 C C . SER A 1 350 ? 19.820 -8.262 -4.617 1.00 90.50 350 SER A C 1
ATOM 2550 O O . SER A 1 350 ? 19.939 -7.079 -4.327 1.00 90.50 350 SER A O 1
ATOM 2552 N N . SER A 1 351 ? 20.032 -8.712 -5.854 1.00 94.19 351 SER A N 1
ATOM 2553 C CA . SER A 1 351 ? 20.320 -7.862 -7.011 1.00 94.19 351 SER A CA 1
ATOM 2554 C C . SER A 1 351 ? 19.504 -8.373 -8.203 1.00 94.19 351 SER A C 1
ATOM 2556 O O . SER A 1 351 ? 20.011 -9.141 -9.029 1.00 94.19 351 SER A O 1
ATOM 2558 N N . PRO A 1 352 ? 18.198 -8.043 -8.244 1.00 96.19 352 PRO A N 1
ATOM 2559 C CA . PRO A 1 352 ? 17.335 -8.392 -9.363 1.00 96.19 352 PRO A CA 1
ATOM 2560 C C . PRO A 1 352 ? 17.717 -7.613 -10.628 1.00 96.19 352 PRO A C 1
ATOM 2562 O O . PRO A 1 352 ? 18.530 -6.688 -10.585 1.00 96.19 352 PRO A O 1
ATOM 2565 N N . VAL A 1 353 ? 17.135 -7.977 -11.773 1.00 96.50 353 VAL A N 1
ATOM 2566 C CA . VAL A 1 353 ? 17.462 -7.337 -13.051 1.00 96.50 353 VAL A CA 1
ATOM 2567 C C . VAL A 1 353 ? 17.133 -5.847 -12.972 1.00 96.50 353 VAL A C 1
ATOM 2569 O O . VAL A 1 353 ? 16.043 -5.452 -12.561 1.00 96.50 353 VAL A O 1
ATOM 2572 N N . GLY A 1 354 ? 18.115 -5.009 -13.309 1.00 93.81 354 GLY A N 1
ATOM 2573 C CA . GLY A 1 354 ? 17.988 -3.557 -13.200 1.00 93.81 354 GLY A CA 1
ATOM 2574 C C . GLY A 1 354 ? 17.825 -3.031 -11.772 1.00 93.81 354 GLY A C 1
ATOM 2575 O O . GLY A 1 354 ? 17.428 -1.885 -11.618 1.00 93.81 354 GLY A O 1
ATOM 2576 N N . ASN A 1 355 ? 18.097 -3.847 -10.744 1.00 94.81 355 ASN A N 1
ATOM 2577 C CA . ASN A 1 355 ? 17.812 -3.560 -9.334 1.00 94.81 355 ASN A CA 1
ATOM 2578 C C . ASN A 1 355 ? 16.338 -3.212 -9.056 1.00 94.81 355 ASN A C 1
ATOM 2580 O O . ASN A 1 355 ? 16.042 -2.483 -8.113 1.00 94.81 355 ASN A O 1
ATOM 2584 N N . ILE A 1 356 ? 15.409 -3.730 -9.865 1.00 96.00 356 ILE A N 1
ATOM 2585 C CA . ILE A 1 356 ? 13.974 -3.532 -9.651 1.00 96.00 356 ILE A CA 1
ATOM 2586 C C . ILE A 1 356 ? 13.451 -4.637 -8.727 1.00 96.00 356 ILE A C 1
ATOM 2588 O O . ILE A 1 356 ? 13.439 -5.800 -9.135 1.00 96.00 356 ILE A O 1
ATOM 2592 N N . PRO A 1 357 ? 13.033 -4.321 -7.489 1.00 94.62 357 PRO A N 1
ATOM 2593 C CA . PRO A 1 357 ? 12.615 -5.329 -6.521 1.00 94.62 357 PRO A CA 1
ATOM 2594 C C . PRO A 1 357 ? 11.255 -5.938 -6.875 1.00 94.62 357 PRO A C 1
ATOM 2596 O O . PRO A 1 357 ? 10.416 -5.302 -7.514 1.00 94.62 357 PRO A O 1
ATOM 2599 N N . LEU A 1 358 ? 11.025 -7.177 -6.433 1.00 95.69 358 LEU A N 1
ATOM 2600 C CA . LEU A 1 358 ? 9.714 -7.813 -6.528 1.00 95.69 358 LEU A CA 1
ATOM 2601 C C . LEU A 1 358 ? 8.735 -7.074 -5.601 1.00 95.69 358 LEU A C 1
ATOM 2603 O O . LEU A 1 358 ? 9.058 -6.900 -4.421 1.00 95.69 358 LEU A O 1
ATOM 2607 N N . PRO A 1 359 ? 7.551 -6.661 -6.088 1.00 95.25 359 PRO A N 1
ATOM 2608 C CA . PRO A 1 359 ? 6.544 -6.023 -5.252 1.00 95.25 359 PRO A CA 1
ATOM 2609 C C . PRO A 1 359 ? 6.166 -6.872 -4.040 1.00 95.25 359 PRO A C 1
ATOM 2611 O O . PRO A 1 359 ? 6.209 -8.107 -4.072 1.00 95.25 359 PRO A O 1
ATOM 2614 N N . VAL A 1 360 ? 5.815 -6.193 -2.951 1.00 92.31 360 VAL A N 1
ATOM 2615 C CA . VAL A 1 360 ? 5.536 -6.846 -1.674 1.00 92.31 360 VAL A CA 1
ATOM 2616 C C . VAL A 1 360 ? 4.114 -7.398 -1.683 1.00 92.31 360 VAL A C 1
ATOM 2618 O O . VAL A 1 360 ? 3.152 -6.638 -1.779 1.00 92.31 360 VAL A O 1
ATOM 2621 N N . LEU A 1 361 ? 3.985 -8.719 -1.549 1.00 92.44 361 LEU A N 1
ATOM 2622 C CA . LEU A 1 361 ? 2.746 -9.377 -1.143 1.00 92.44 361 LEU A CA 1
ATOM 2623 C C . LEU A 1 361 ? 2.862 -9.698 0.348 1.00 92.44 361 LEU A C 1
ATOM 2625 O O . LEU A 1 361 ? 3.684 -10.529 0.743 1.00 92.44 361 LEU A O 1
ATOM 2629 N N . THR A 1 362 ? 2.062 -9.040 1.176 1.00 89.38 362 THR A N 1
ATOM 2630 C CA . THR A 1 362 ? 2.064 -9.236 2.635 1.00 89.38 362 THR A CA 1
ATOM 2631 C C . THR A 1 362 ? 0.648 -9.079 3.189 1.00 89.38 362 THR A C 1
ATOM 2633 O O . THR A 1 362 ? -0.315 -9.087 2.420 1.00 89.38 362 THR A O 1
ATOM 2636 N N . CYS A 1 363 ? 0.495 -8.990 4.507 1.00 86.50 363 CYS A N 1
ATOM 2637 C CA . CYS A 1 363 ? -0.806 -8.843 5.138 1.00 86.50 363 CYS A CA 1
ATOM 2638 C C . CYS A 1 363 ? -1.539 -7.594 4.642 1.00 86.50 363 CYS A C 1
ATOM 2640 O O . CYS A 1 363 ? -0.947 -6.533 4.417 1.00 86.50 363 CYS A O 1
ATOM 2642 N N . ASN A 1 364 ? -2.840 -7.761 4.437 1.00 86.06 364 ASN A N 1
ATOM 2643 C CA . ASN A 1 364 ? -3.738 -6.701 4.021 1.00 86.06 364 ASN A CA 1
ATOM 2644 C C . ASN A 1 364 ? -3.884 -5.670 5.144 1.00 86.06 364 ASN A C 1
ATOM 2646 O O . ASN A 1 364 ? -4.141 -6.040 6.287 1.00 86.06 364 ASN A O 1
ATOM 2650 N N . ASN A 1 365 ? -3.701 -4.396 4.804 1.00 79.62 365 ASN A N 1
ATOM 2651 C CA . ASN A 1 365 ? -3.752 -3.272 5.727 1.00 79.62 365 ASN A CA 1
ATOM 2652 C C . ASN A 1 365 ? -5.116 -2.580 5.822 1.00 79.62 365 ASN A C 1
ATOM 2654 O O . ASN A 1 365 ? -5.248 -1.595 6.544 1.00 79.62 365 ASN A O 1
ATOM 2658 N N . LEU A 1 366 ? -6.127 -3.081 5.114 1.00 80.25 366 LEU A N 1
ATOM 2659 C CA . LEU A 1 366 ? -7.494 -2.577 5.166 1.00 80.25 366 LEU A CA 1
ATOM 2660 C C . LEU A 1 366 ? -8.369 -3.616 5.858 1.00 80.25 366 LEU A C 1
ATOM 2662 O O . LEU A 1 366 ? -8.605 -4.681 5.297 1.00 80.25 366 LEU A O 1
ATOM 2666 N N . TYR A 1 367 ? -8.850 -3.322 7.068 1.00 76.38 367 TYR A N 1
ATOM 2667 C CA . TYR A 1 367 ? -9.582 -4.301 7.883 1.00 76.38 367 TYR A CA 1
ATOM 2668 C C . TYR A 1 367 ? -10.821 -4.847 7.165 1.00 76.38 367 TYR A C 1
ATOM 2670 O O . TYR A 1 367 ? -11.044 -6.056 7.141 1.00 76.38 367 TYR A O 1
ATOM 2678 N N . SER A 1 368 ? -11.574 -3.956 6.515 1.00 78.69 368 SER A N 1
ATOM 2679 C CA . SER A 1 368 ? -12.773 -4.294 5.742 1.00 78.69 368 SER A CA 1
ATOM 2680 C C . SER A 1 368 ? -12.507 -5.309 4.626 1.00 78.69 368 SER A C 1
ATOM 2682 O O . SER A 1 368 ? -13.360 -6.142 4.334 1.00 78.69 368 SER A O 1
ATOM 2684 N N . ASP A 1 369 ? -11.317 -5.271 4.030 1.00 83.69 369 ASP A N 1
ATOM 2685 C CA . ASP A 1 369 ? -10.891 -6.180 2.966 1.00 83.69 369 ASP A CA 1
ATOM 2686 C C . ASP A 1 369 ? -10.164 -7.416 3.531 1.00 83.69 369 ASP A C 1
ATOM 2688 O O . ASP A 1 369 ? -10.334 -8.529 3.037 1.00 83.69 369 ASP A O 1
ATOM 2692 N N . TYR A 1 370 ? -9.417 -7.255 4.627 1.00 83.94 370 TYR A N 1
ATOM 2693 C CA . TYR A 1 370 ? -8.640 -8.301 5.295 1.00 83.94 370 TYR A CA 1
ATOM 2694 C C . TYR A 1 370 ? -9.480 -9.517 5.699 1.00 83.94 370 TYR A C 1
ATOM 2696 O O . TYR A 1 370 ? -9.020 -10.647 5.534 1.00 83.94 370 TYR A O 1
ATOM 2704 N N . VAL A 1 371 ? -10.706 -9.301 6.194 1.00 82.62 371 VAL A N 1
ATOM 2705 C CA . VAL A 1 371 ? -11.599 -10.382 6.660 1.00 82.62 371 VAL A CA 1
ATOM 2706 C C . VAL A 1 371 ? -11.835 -11.432 5.570 1.00 82.62 371 VAL A C 1
ATOM 2708 O O . VAL A 1 371 ? -11.908 -12.624 5.864 1.00 82.62 371 VAL A O 1
ATOM 2711 N N . GLN A 1 372 ? -11.924 -10.998 4.311 1.00 85.38 372 GLN A N 1
ATOM 2712 C CA . GLN A 1 372 ? -12.104 -11.890 3.164 1.00 85.38 372 GLN A CA 1
ATOM 2713 C C . GLN A 1 372 ? -10.780 -12.187 2.458 1.00 85.38 372 GLN A C 1
ATOM 2715 O O . GLN A 1 372 ? -10.580 -13.298 1.972 1.00 85.38 372 GLN A O 1
ATOM 2720 N N . HIS A 1 373 ? -9.860 -11.222 2.438 1.00 89.56 373 HIS A N 1
ATOM 2721 C CA . HIS A 1 373 ? -8.598 -11.275 1.710 1.00 89.56 373 HIS A CA 1
ATOM 2722 C C . HIS A 1 373 ? -7.420 -10.883 2.617 1.00 89.56 373 HIS A C 1
ATOM 2724 O O . HIS A 1 373 ? -6.953 -9.741 2.586 1.00 89.56 373 HIS A O 1
ATOM 2730 N N . PRO A 1 374 ? -6.881 -11.822 3.410 1.00 87.19 374 PRO A N 1
ATOM 2731 C CA . PRO A 1 374 ? -5.816 -11.544 4.371 1.00 87.19 374 PRO A CA 1
ATOM 2732 C C . PRO A 1 374 ? -4.500 -11.060 3.753 1.00 87.19 374 PRO A C 1
ATOM 2734 O O . PRO A 1 374 ? -3.667 -10.504 4.468 1.00 87.19 374 PRO A O 1
ATOM 2737 N N . PHE A 1 375 ? -4.289 -11.265 2.449 1.00 90.00 375 PHE A N 1
ATOM 2738 C CA . PHE A 1 375 ? -3.075 -10.878 1.731 1.00 90.00 375 PHE A CA 1
ATOM 2739 C C . PHE A 1 375 ? -3.362 -9.760 0.728 1.00 90.00 375 PHE A C 1
ATOM 2741 O O . PHE A 1 375 ? -4.396 -9.774 0.065 1.00 90.00 375 PHE A O 1
ATOM 2748 N N . LYS A 1 376 ? -2.424 -8.826 0.561 1.00 91.25 376 LYS A N 1
ATOM 2749 C CA . LYS A 1 376 ? -2.507 -7.717 -0.398 1.00 91.25 376 LYS A CA 1
ATOM 2750 C C . LYS A 1 376 ? -1.177 -7.524 -1.117 1.00 91.25 376 LYS A C 1
ATOM 2752 O O . LYS A 1 376 ? -0.111 -7.616 -0.503 1.00 91.25 376 LYS A O 1
ATOM 2757 N N . LEU A 1 377 ? -1.254 -7.292 -2.428 1.00 93.44 377 LEU A N 1
ATOM 2758 C CA . LEU A 1 377 ? -0.111 -6.988 -3.288 1.00 93.44 377 LEU A CA 1
ATOM 2759 C C . LEU A 1 377 ? -0.001 -5.473 -3.446 1.00 93.44 377 LEU A C 1
ATOM 2761 O O . LEU A 1 377 ? -0.861 -4.856 -4.070 1.00 93.44 377 LEU A O 1
ATOM 2765 N N . TYR A 1 378 ? 1.054 -4.878 -2.898 1.00 91.62 378 TYR A N 1
ATOM 2766 C CA . TYR A 1 378 ? 1.213 -3.427 -2.871 1.00 91.62 378 TYR A CA 1
ATOM 2767 C C . TYR A 1 378 ? 1.853 -2.908 -4.164 1.00 91.62 378 TYR A C 1
ATOM 2769 O O . TYR A 1 378 ? 3.056 -3.046 -4.386 1.00 91.62 378 TYR A O 1
ATOM 2777 N N . THR A 1 379 ? 1.021 -2.317 -5.025 1.00 92.56 379 THR A N 1
ATOM 2778 C CA . THR A 1 379 ? 1.395 -1.785 -6.352 1.00 92.56 379 THR A CA 1
ATOM 2779 C C . THR A 1 379 ? 0.875 -0.367 -6.617 1.00 92.56 379 THR A C 1
ATOM 2781 O O . THR A 1 379 ? 1.141 0.182 -7.683 1.00 92.56 379 THR A O 1
ATOM 2784 N N . SER A 1 380 ? 0.155 0.231 -5.663 1.00 88.00 380 SER A N 1
ATOM 2785 C CA . SER A 1 380 ? -0.324 1.619 -5.685 1.00 88.00 380 SER A CA 1
ATOM 2786 C C . SER A 1 380 ? -0.029 2.298 -4.342 1.00 88.00 380 SER A C 1
ATOM 2788 O O . SER A 1 380 ? 0.045 1.626 -3.309 1.00 88.00 380 SER A O 1
ATOM 2790 N N . SER A 1 381 ? 0.148 3.622 -4.350 1.00 82.19 381 SER A N 1
ATOM 2791 C CA . SER A 1 381 ? 0.238 4.431 -3.129 1.00 82.19 381 SER A CA 1
ATOM 2792 C C . SER A 1 381 ? -1.119 4.533 -2.431 1.00 82.19 381 SER A C 1
ATOM 2794 O O . SER A 1 381 ? -1.170 4.654 -1.208 1.00 82.19 381 SER A O 1
ATOM 2796 N N . ASP A 1 382 ? -2.212 4.393 -3.185 1.00 82.00 382 ASP A N 1
ATOM 2797 C CA . ASP A 1 382 ? -3.543 4.148 -2.648 1.00 82.00 382 ASP A CA 1
ATOM 2798 C C . ASP A 1 382 ? -3.760 2.640 -2.459 1.00 82.00 382 ASP A C 1
ATOM 2800 O O . ASP A 1 382 ? -4.036 1.888 -3.397 1.00 82.00 382 ASP A O 1
ATOM 2804 N N . THR A 1 383 ? -3.642 2.183 -1.211 1.00 79.75 383 THR A N 1
ATOM 2805 C CA . THR A 1 383 ? -3.752 0.754 -0.874 1.00 79.75 383 THR A CA 1
ATOM 2806 C C . THR A 1 383 ? -5.146 0.160 -1.119 1.00 79.75 383 THR A C 1
ATOM 2808 O O . THR A 1 383 ? -5.282 -1.067 -1.179 1.00 79.75 383 THR A O 1
ATOM 2811 N N . THR A 1 384 ? -6.173 0.995 -1.320 1.00 80.69 384 THR A N 1
ATOM 2812 C CA . THR A 1 384 ? -7.519 0.538 -1.713 1.00 80.69 384 THR A CA 1
ATOM 2813 C C . THR A 1 384 ? -7.553 0.032 -3.157 1.00 80.69 384 THR A C 1
ATOM 2815 O O . THR A 1 384 ? -8.340 -0.852 -3.480 1.00 80.69 384 THR A O 1
ATOM 2818 N N . GLN A 1 385 ? -6.633 0.507 -4.001 1.00 86.19 385 GLN A N 1
ATOM 2819 C CA . GLN A 1 385 ? -6.494 0.087 -5.399 1.00 86.19 385 GLN A CA 1
ATOM 2820 C C . GLN A 1 385 ? -5.611 -1.159 -5.565 1.00 86.19 385 GLN A C 1
ATOM 2822 O O . GLN A 1 385 ? -5.517 -1.736 -6.650 1.00 86.19 385 GLN A O 1
ATOM 2827 N N . CYS A 1 386 ? -4.932 -1.581 -4.499 1.00 90.12 386 CYS A N 1
ATOM 2828 C CA . CYS A 1 386 ? -4.079 -2.762 -4.496 1.00 90.12 386 CYS A CA 1
ATOM 2829 C C . CYS A 1 386 ? -4.914 -4.048 -4.445 1.00 90.12 386 CYS A C 1
ATOM 2831 O O . CYS A 1 386 ? -5.787 -4.195 -3.585 1.00 90.12 386 CYS A O 1
ATOM 2833 N N . LYS A 1 387 ? -4.586 -5.010 -5.317 1.00 92.69 387 LYS A N 1
ATOM 2834 C CA . LYS A 1 387 ? -5.246 -6.324 -5.371 1.00 92.69 387 LYS A CA 1
ATOM 2835 C C . LYS A 1 387 ? -5.047 -7.119 -4.078 1.00 92.69 387 LYS A C 1
ATOM 2837 O O . LYS A 1 387 ? -3.946 -7.132 -3.517 1.00 92.69 387 LYS A O 1
ATOM 2842 N N . SER A 1 388 ? -6.077 -7.870 -3.696 1.00 92.38 388 SER A N 1
ATOM 2843 C CA . SER A 1 388 ? -6.099 -8.686 -2.480 1.00 92.38 388 SER A CA 1
ATOM 2844 C C . SER A 1 388 ? -6.370 -10.161 -2.779 1.00 92.38 388 SER A C 1
ATOM 2846 O O . SER A 1 388 ? -6.953 -10.505 -3.807 1.00 92.38 388 SER A O 1
ATOM 2848 N N . TYR A 1 389 ? -5.892 -11.039 -1.896 1.00 90.50 389 TYR A N 1
ATOM 2849 C CA . TYR A 1 389 ? -5.812 -12.482 -2.107 1.00 90.50 389 TYR A CA 1
ATOM 2850 C C . TYR A 1 389 ? -6.195 -13.258 -0.842 1.00 90.50 389 TYR A C 1
ATOM 2852 O O . TYR A 1 389 ? -5.924 -12.840 0.288 1.00 90.50 389 TYR A O 1
ATOM 2860 N N . ILE A 1 390 ? -6.790 -14.430 -1.048 1.00 87.62 390 ILE A N 1
ATOM 2861 C CA . ILE A 1 390 ? -7.160 -15.389 -0.007 1.00 87.62 390 ILE A CA 1
ATOM 2862 C C . ILE A 1 390 ? -5.982 -16.314 0.352 1.00 87.62 390 ILE A C 1
ATOM 2864 O O . ILE A 1 390 ? -5.070 -16.514 -0.468 1.00 87.62 390 ILE A O 1
ATOM 2868 N N . PRO A 1 391 ? -5.990 -16.942 1.546 1.00 80.44 391 PRO A N 1
ATOM 2869 C CA . PRO A 1 391 ? -5.050 -18.005 1.881 1.00 80.44 391 PRO A CA 1
ATOM 2870 C C . PRO A 1 391 ? -5.174 -19.172 0.890 1.00 80.44 391 PRO A C 1
ATOM 2872 O O . PRO A 1 391 ? -6.210 -19.382 0.264 1.00 80.44 391 PRO A O 1
ATOM 2875 N N . GLY A 1 392 ? -4.089 -19.921 0.702 1.00 69.81 392 GLY A N 1
ATOM 2876 C CA . GLY A 1 392 ? -3.995 -20.931 -0.351 1.00 69.81 392 GLY A CA 1
ATOM 2877 C C . GLY A 1 392 ? -5.003 -22.077 -0.219 1.00 69.81 392 GLY A C 1
ATOM 2878 O O . GLY A 1 392 ? -4.734 -23.059 0.460 1.00 69.81 392 GLY A O 1
ATOM 2879 N N . SER A 1 393 ? -6.092 -22.000 -0.979 1.00 53.97 393 SER A N 1
ATOM 2880 C CA . SER A 1 393 ? -6.865 -23.140 -1.477 1.00 53.97 393 SER A CA 1
ATOM 2881 C C . SER A 1 393 ? -7.213 -22.852 -2.939 1.00 53.97 393 SER A C 1
ATOM 2883 O O . SER A 1 393 ? -7.994 -21.951 -3.219 1.00 53.97 393 SER A O 1
ATOM 2885 N N . SER A 1 394 ? -6.516 -23.542 -3.852 1.00 50.03 394 SER A N 1
ATOM 2886 C CA . SER A 1 394 ? -6.714 -23.627 -5.315 1.00 50.03 394 SER A CA 1
ATOM 2887 C C . SER A 1 394 ? -7.644 -22.581 -5.969 1.00 50.03 394 SER A C 1
ATOM 2889 O O . SER A 1 394 ? -8.862 -22.705 -5.894 1.00 50.03 394 SER A O 1
ATOM 2891 N N . GLY A 1 395 ? -7.070 -21.611 -6.696 1.00 55.66 395 GLY A N 1
ATOM 2892 C CA . GLY A 1 395 ? -7.810 -20.633 -7.510 1.00 55.66 395 GLY A CA 1
ATOM 2893 C C . GLY A 1 395 ? -6.986 -19.393 -7.895 1.00 55.66 395 GLY A C 1
ATOM 2894 O O . GLY A 1 395 ? -5.872 -19.198 -7.395 1.00 55.66 395 GLY A O 1
ATOM 2895 N N . SER A 1 396 ? -7.542 -18.540 -8.765 1.00 58.44 396 SER A N 1
ATOM 2896 C CA . SER A 1 396 ? -6.951 -17.270 -9.236 1.00 58.44 396 SER A CA 1
ATOM 2897 C C . SER A 1 396 ? -6.882 -16.162 -8.174 1.00 58.44 396 SER A C 1
ATOM 2899 O O . SER A 1 396 ? -6.264 -15.136 -8.410 1.00 58.44 396 SER A O 1
ATOM 2901 N N . SER A 1 397 ? -7.470 -16.354 -6.993 1.00 65.69 397 SER A N 1
ATOM 2902 C CA . SER A 1 397 ? -7.394 -15.381 -5.890 1.00 65.69 397 SER A CA 1
ATOM 2903 C C . SER A 1 397 ? -6.448 -15.825 -4.770 1.00 65.69 397 SER A C 1
ATOM 2905 O O . SER A 1 397 ? -6.472 -15.255 -3.690 1.00 65.69 397 SER A O 1
ATOM 2907 N N . SER A 1 398 ? -5.620 -16.851 -4.993 1.00 86.25 398 SER A N 1
ATOM 2908 C CA . SER A 1 398 ? -4.712 -17.406 -3.976 1.00 86.25 398 SER A CA 1
ATOM 2909 C C . SER A 1 398 ? -3.376 -16.656 -3.872 1.00 86.25 398 SER A C 1
ATOM 2911 O O . SER A 1 398 ? -2.948 -15.995 -4.815 1.00 86.25 398 SER A O 1
ATOM 2913 N N . VAL A 1 399 ? -2.657 -16.839 -2.758 1.00 89.69 399 VAL A N 1
ATOM 2914 C CA . VAL A 1 399 ? -1.281 -16.332 -2.552 1.00 89.69 399 VAL A CA 1
ATOM 2915 C C . VAL A 1 399 ? -0.323 -16.678 -3.704 1.00 89.69 399 VAL A C 1
ATOM 2917 O O . VAL A 1 399 ? 0.452 -15.821 -4.124 1.00 89.69 399 VAL A O 1
ATOM 2920 N N . CYS A 1 400 ? -0.393 -17.893 -4.267 1.00 89.75 400 CYS A N 1
ATOM 2921 C CA . CYS A 1 400 ? 0.416 -18.259 -5.437 1.00 89.75 400 CYS A CA 1
ATOM 2922 C C . CYS A 1 400 ? 0.137 -17.330 -6.625 1.00 89.75 400 CYS A C 1
ATOM 2924 O O . CYS A 1 400 ? 1.064 -16.946 -7.336 1.00 89.75 400 CYS A O 1
ATOM 2926 N N . GLN A 1 401 ? -1.137 -16.989 -6.854 1.00 91.81 401 GLN A N 1
ATOM 2927 C CA . GLN A 1 401 ? -1.509 -16.058 -7.914 1.00 91.81 401 GLN A CA 1
ATOM 2928 C C . GLN A 1 401 ? -1.043 -14.641 -7.579 1.00 91.81 401 GLN A C 1
ATOM 2930 O O . GLN A 1 401 ? -0.454 -14.003 -8.439 1.00 91.81 401 GLN A O 1
ATOM 2935 N N . GLY A 1 402 ? -1.171 -14.199 -6.325 1.00 93.25 402 GLY A N 1
ATOM 2936 C CA . GLY A 1 402 ? -0.629 -12.908 -5.892 1.00 93.25 402 GLY A CA 1
ATOM 2937 C C . GLY A 1 402 ? 0.870 -12.764 -6.146 1.00 93.25 402 GLY A C 1
ATOM 2938 O O . GLY A 1 402 ? 1.324 -11.704 -6.566 1.00 93.25 402 GLY A O 1
ATOM 2939 N N . CYS A 1 403 ? 1.640 -13.842 -5.993 1.00 94.44 403 CYS A N 1
ATOM 2940 C CA . CYS A 1 403 ? 3.057 -13.820 -6.338 1.00 94.44 403 CYS A CA 1
ATOM 2941 C C . CYS A 1 403 ? 3.344 -13.863 -7.839 1.00 94.44 403 CYS A C 1
ATOM 2943 O O . CYS A 1 403 ? 4.347 -13.296 -8.263 1.00 94.44 403 CYS A O 1
ATOM 2945 N N . LYS A 1 404 ? 2.477 -14.468 -8.657 1.00 94.38 404 LYS A N 1
ATOM 2946 C CA . LYS A 1 404 ? 2.573 -14.359 -10.123 1.00 94.38 404 LYS A CA 1
ATOM 2947 C C . LYS A 1 404 ? 2.254 -12.939 -10.594 1.00 94.38 404 LYS A C 1
ATOM 2949 O O . LYS A 1 404 ? 3.028 -12.379 -11.361 1.00 94.38 404 LYS A O 1
ATOM 2954 N N . ASP A 1 405 ? 1.215 -12.318 -10.039 1.00 95.75 405 ASP A N 1
ATOM 2955 C CA . ASP A 1 405 ? 0.875 -10.912 -10.285 1.00 95.75 405 ASP A CA 1
ATOM 2956 C C . ASP A 1 405 ? 2.019 -9.971 -9.836 1.00 95.75 405 ASP A C 1
ATOM 2958 O O . ASP A 1 405 ? 2.308 -8.963 -10.492 1.00 95.75 405 ASP A O 1
ATOM 2962 N N . ALA A 1 406 ? 2.736 -10.315 -8.755 1.00 96.69 406 ALA A N 1
ATOM 2963 C CA . ALA A 1 406 ? 3.958 -9.616 -8.351 1.00 96.69 406 ALA A CA 1
ATOM 2964 C C . ALA A 1 406 ? 5.081 -9.772 -9.392 1.00 96.69 406 ALA A C 1
ATOM 2966 O O . ALA A 1 406 ? 5.736 -8.785 -9.735 1.00 96.69 406 ALA A O 1
ATOM 2967 N N . CYS A 1 407 ? 5.285 -10.981 -9.933 1.00 98.06 407 CYS A N 1
ATOM 2968 C CA . CYS A 1 407 ? 6.249 -11.222 -11.011 1.00 98.06 407 CYS A CA 1
ATOM 2969 C C . CYS A 1 407 ? 5.911 -10.397 -12.264 1.00 98.06 407 CYS A C 1
ATOM 2971 O O . CYS A 1 407 ? 6.810 -9.800 -12.858 1.00 98.06 407 CYS A O 1
ATOM 2973 N N . ASP A 1 408 ? 4.632 -10.309 -12.641 1.00 97.94 408 ASP A N 1
ATOM 2974 C CA . ASP A 1 408 ? 4.176 -9.491 -13.775 1.00 97.94 408 ASP A CA 1
ATOM 2975 C C . ASP A 1 408 ? 4.466 -8.005 -13.553 1.00 97.94 408 ASP A C 1
ATOM 2977 O O . ASP A 1 408 ? 4.972 -7.311 -14.437 1.00 97.94 408 ASP A O 1
ATOM 2981 N N . SER A 1 409 ? 4.211 -7.526 -12.338 1.00 97.50 409 SER A N 1
ATOM 2982 C CA . SER A 1 409 ? 4.472 -6.144 -11.935 1.00 97.50 409 SER A CA 1
ATOM 2983 C C . SER A 1 409 ? 5.974 -5.810 -11.939 1.00 97.50 409 SER A C 1
ATOM 2985 O O . SER A 1 409 ? 6.374 -4.745 -12.425 1.00 97.50 409 SER A O 1
ATOM 2987 N N . GLN A 1 410 ? 6.829 -6.733 -11.470 1.00 98.31 410 GLN A N 1
ATOM 2988 C CA . GLN A 1 410 ? 8.290 -6.604 -11.564 1.00 98.31 410 GLN A CA 1
ATOM 2989 C C . GLN A 1 410 ? 8.755 -6.584 -13.023 1.00 98.31 410 GLN A C 1
ATOM 2991 O O . GLN A 1 410 ? 9.575 -5.745 -13.390 1.00 98.31 410 GLN A O 1
ATOM 2996 N N . TYR A 1 411 ? 8.225 -7.472 -13.865 1.00 98.19 411 TYR A N 1
ATOM 2997 C CA . TYR A 1 411 ? 8.563 -7.526 -15.287 1.00 98.19 411 TYR A CA 1
ATOM 2998 C C . TYR A 1 411 ? 8.162 -6.246 -16.029 1.00 98.19 411 TYR A C 1
ATOM 3000 O O . TYR A 1 411 ? 8.961 -5.695 -16.794 1.00 98.19 411 TYR A O 1
ATOM 3008 N N . SER A 1 412 ? 6.962 -5.727 -15.756 1.00 97.44 412 SER A N 1
ATOM 3009 C CA . SER A 1 412 ? 6.499 -4.441 -16.285 1.00 97.44 412 SER A CA 1
ATOM 3010 C C . SER A 1 412 ? 7.459 -3.315 -15.896 1.00 97.44 412 SER A C 1
ATOM 3012 O O . SER A 1 412 ? 7.978 -2.607 -16.759 1.00 97.44 412 SER A O 1
ATOM 3014 N N . SER A 1 413 ? 7.810 -3.214 -14.614 1.00 97.06 413 SER A N 1
ATOM 3015 C CA . SER A 1 413 ? 8.775 -2.221 -14.125 1.00 97.06 413 SER A CA 1
ATOM 3016 C C . SER A 1 413 ? 10.162 -2.395 -14.772 1.00 97.06 413 SER A C 1
ATOM 3018 O O . SER A 1 413 ? 10.782 -1.420 -15.201 1.00 97.06 413 SER A O 1
ATOM 3020 N N . CYS A 1 414 ? 10.635 -3.640 -14.917 1.00 97.44 414 CYS A N 1
ATOM 3021 C CA . CYS A 1 414 ? 11.912 -3.993 -15.554 1.00 97.44 414 CYS A CA 1
ATOM 3022 C C . CYS A 1 414 ? 11.976 -3.520 -17.003 1.00 97.44 414 CYS A C 1
ATOM 3024 O O . CYS A 1 414 ? 12.940 -2.872 -17.411 1.00 97.44 414 CYS A O 1
ATOM 3026 N N . THR A 1 415 ? 10.930 -3.789 -17.777 1.00 97.12 415 THR A N 1
ATOM 3027 C CA . THR A 1 415 ? 10.891 -3.440 -19.199 1.00 97.12 415 THR A CA 1
ATOM 3028 C C . THR A 1 415 ? 10.664 -1.945 -19.432 1.00 97.12 415 THR A C 1
ATOM 3030 O O . THR A 1 415 ? 11.309 -1.356 -20.303 1.00 97.12 415 THR A O 1
ATOM 3033 N N . THR A 1 416 ? 9.810 -1.305 -18.629 1.00 94.62 416 THR A N 1
ATOM 3034 C CA . THR A 1 416 ? 9.451 0.118 -18.778 1.00 94.62 416 THR A CA 1
ATOM 3035 C C . THR A 1 416 ? 10.473 1.083 -18.180 1.00 94.62 416 THR A C 1
ATOM 3037 O O . THR A 1 416 ? 10.540 2.230 -18.617 1.00 94.62 416 THR A O 1
ATOM 3040 N N . THR A 1 417 ? 11.301 0.631 -17.232 1.00 94.44 417 THR A N 1
ATOM 3041 C CA . THR A 1 417 ? 12.326 1.465 -16.584 1.00 94.44 417 THR A CA 1
ATOM 3042 C C . THR A 1 417 ? 13.734 1.031 -16.968 1.00 94.44 417 THR A C 1
ATOM 3044 O O . THR A 1 417 ? 14.442 1.770 -17.651 1.00 94.44 417 THR A O 1
ATOM 3047 N N . TYR A 1 418 ? 14.150 -0.176 -16.577 1.00 95.75 418 TYR A N 1
ATOM 3048 C CA . TYR A 1 418 ? 15.526 -0.630 -16.788 1.00 95.75 418 TYR A CA 1
ATOM 3049 C C . TYR A 1 418 ? 15.832 -0.893 -18.266 1.00 95.75 418 TYR A C 1
ATOM 3051 O O . TYR A 1 418 ? 16.755 -0.282 -18.810 1.00 95.75 418 TYR A O 1
ATOM 3059 N N . ALA A 1 419 ? 15.047 -1.733 -18.949 1.00 96.06 419 ALA A N 1
ATOM 3060 C CA . ALA A 1 419 ? 15.289 -2.007 -20.363 1.00 96.06 419 ALA A CA 1
ATOM 3061 C C . ALA A 1 419 ? 15.148 -0.725 -21.186 1.00 96.06 419 ALA A C 1
ATOM 3063 O O . ALA A 1 419 ? 16.038 -0.407 -21.969 1.00 96.06 419 ALA A O 1
ATOM 3064 N N . GLN A 1 420 ? 14.103 0.069 -20.934 1.00 94.81 420 GLN A N 1
ATOM 3065 C CA . GLN A 1 420 ? 13.908 1.376 -21.560 1.00 94.81 420 GLN A CA 1
ATOM 3066 C C . GLN A 1 420 ? 15.116 2.316 -21.390 1.00 94.81 420 GLN A C 1
ATOM 3068 O O . GLN A 1 420 ? 15.500 2.967 -22.362 1.00 94.81 420 GLN A O 1
ATOM 3073 N N . SER A 1 421 ? 15.763 2.343 -20.217 1.00 94.62 421 SER A N 1
ATOM 3074 C CA . SER A 1 421 ? 16.987 3.134 -19.984 1.00 94.62 421 SER A CA 1
ATOM 3075 C C . SER A 1 421 ? 18.196 2.670 -20.808 1.00 94.62 421 SER A C 1
ATOM 3077 O O . SER A 1 421 ? 19.114 3.447 -21.046 1.00 94.62 421 SER A O 1
ATOM 3079 N N . CYS A 1 422 ? 18.178 1.427 -21.297 1.00 95.31 422 CYS A N 1
ATOM 3080 C CA . CYS A 1 422 ? 19.223 0.869 -22.153 1.00 95.31 422 CYS A CA 1
ATOM 3081 C C . CYS A 1 422 ? 19.022 1.201 -23.645 1.00 95.31 422 CYS A C 1
ATOM 3083 O O . CYS A 1 422 ? 19.800 0.749 -24.495 1.00 95.31 422 CYS A O 1
ATOM 3085 N N . LYS A 1 423 ? 17.977 1.963 -24.010 1.00 93.44 423 LYS A N 1
ATOM 3086 C CA . LYS A 1 423 ? 17.796 2.435 -25.390 1.00 93.44 423 LYS A CA 1
ATOM 3087 C C . LYS A 1 423 ? 18.938 3.375 -25.773 1.00 93.44 423 LYS A C 1
ATOM 3089 O O . LYS A 1 423 ? 19.161 4.388 -25.126 1.00 93.44 423 LYS A O 1
ATOM 3094 N N . GLY A 1 424 ? 19.632 3.039 -26.858 1.00 88.62 424 GLY A N 1
ATOM 3095 C CA . GLY A 1 424 ? 20.799 3.782 -27.341 1.00 88.62 424 GLY A CA 1
ATOM 3096 C C . GLY A 1 424 ? 22.146 3.192 -26.914 1.00 88.62 424 GLY A C 1
ATOM 3097 O O . GLY A 1 424 ? 23.170 3.590 -27.465 1.00 88.62 424 GLY A O 1
ATOM 3098 N N . ASN A 1 425 ? 22.166 2.199 -26.017 1.00 91.88 425 ASN A N 1
ATOM 3099 C CA . ASN A 1 425 ? 23.398 1.496 -25.665 1.00 91.88 425 ASN A CA 1
ATOM 3100 C C . ASN A 1 425 ? 23.860 0.599 -26.821 1.00 91.88 425 ASN A C 1
ATOM 3102 O O . ASN A 1 425 ? 23.093 -0.214 -27.339 1.00 91.88 425 ASN A O 1
ATOM 3106 N N . SER A 1 426 ? 25.140 0.703 -27.183 1.00 85.88 426 SER A N 1
ATOM 3107 C CA . SER A 1 426 ? 25.765 -0.094 -28.250 1.00 85.88 426 SER A CA 1
ATOM 3108 C C . SER A 1 426 ? 26.271 -1.465 -27.784 1.00 85.88 426 SER A C 1
ATOM 3110 O O . SER A 1 426 ? 26.820 -2.215 -28.585 1.00 85.88 426 SER A O 1
ATOM 3112 N N . GLY A 1 427 ? 26.141 -1.785 -26.492 1.00 81.62 427 GLY A N 1
ATOM 3113 C CA . GLY A 1 427 ? 26.713 -2.994 -25.885 1.00 81.62 427 GLY A CA 1
ATOM 3114 C C . GLY A 1 427 ? 28.223 -2.916 -25.620 1.00 81.62 427 GLY A C 1
ATOM 3115 O O . GLY A 1 427 ? 28.822 -3.862 -25.109 1.00 81.62 427 GLY A O 1
ATOM 3116 N N . SER A 1 428 ? 28.859 -1.790 -25.955 1.00 78.62 428 SER A N 1
ATOM 3117 C CA . SER A 1 428 ? 30.289 -1.574 -25.717 1.00 78.62 428 SER A CA 1
ATOM 3118 C C . SER A 1 428 ? 30.579 -1.459 -24.217 1.00 78.62 428 SER A C 1
ATOM 3120 O O . SER A 1 428 ? 29.798 -0.880 -23.469 1.00 78.62 428 SER A O 1
ATOM 3122 N N . GLY A 1 429 ? 31.702 -2.018 -23.759 1.00 79.31 429 GLY A N 1
ATOM 3123 C CA . GLY A 1 429 ? 32.110 -1.923 -22.350 1.00 79.31 429 GLY A CA 1
ATOM 3124 C C . GLY A 1 429 ? 31.267 -2.748 -21.367 1.00 79.31 429 GLY A C 1
ATOM 3125 O O . GLY A 1 429 ? 31.294 -2.465 -20.174 1.00 79.31 429 GLY A O 1
ATOM 3126 N N . GLY A 1 430 ? 30.523 -3.753 -21.845 1.00 80.31 430 GLY A N 1
ATOM 3127 C CA . GLY A 1 430 ? 29.720 -4.639 -20.989 1.00 80.31 430 GLY A CA 1
ATOM 3128 C C . GLY A 1 430 ? 28.362 -4.064 -20.578 1.00 80.31 430 GLY A C 1
ATOM 3129 O O . GLY A 1 430 ? 27.705 -4.625 -19.704 1.00 80.31 430 GLY A O 1
ATOM 3130 N N . GLN A 1 431 ? 27.934 -2.960 -21.197 1.00 87.75 431 GLN A N 1
ATOM 3131 C CA . GLN A 1 431 ? 26.605 -2.392 -20.985 1.00 87.75 431 GLN A CA 1
ATOM 3132 C C . GLN A 1 431 ? 25.527 -3.252 -21.647 1.00 87.75 431 GLN A C 1
ATOM 3134 O O . GLN A 1 431 ? 25.724 -3.792 -22.735 1.00 87.75 431 GLN A O 1
ATOM 3139 N N . ASP A 1 432 ? 24.353 -3.325 -21.029 1.00 93.06 432 ASP A N 1
ATOM 3140 C CA . ASP A 1 432 ? 23.205 -3.960 -21.661 1.00 93.06 432 ASP A CA 1
ATOM 3141 C C . ASP A 1 432 ? 22.642 -3.094 -22.790 1.00 93.06 432 ASP A C 1
ATOM 3143 O O . ASP A 1 432 ? 22.503 -1.876 -22.668 1.00 93.06 432 ASP A O 1
ATOM 3147 N N . THR A 1 433 ? 22.296 -3.746 -23.896 1.00 95.88 433 THR A N 1
ATOM 3148 C CA . THR A 1 433 ? 21.461 -3.161 -24.950 1.00 95.88 433 THR A CA 1
ATOM 3149 C C . THR A 1 433 ? 19.992 -3.264 -24.542 1.00 95.88 433 THR A C 1
ATOM 3151 O O . THR A 1 433 ? 19.637 -4.095 -23.707 1.00 95.88 433 THR A O 1
ATOM 3154 N N . TYR A 1 434 ? 19.103 -2.497 -25.180 1.00 95.12 434 TYR A N 1
ATOM 3155 C CA . TYR A 1 434 ? 17.653 -2.665 -24.989 1.00 95.12 434 TYR A CA 1
ATOM 3156 C C . TYR A 1 434 ? 17.206 -4.131 -25.156 1.00 95.12 434 TYR A C 1
ATOM 3158 O O . TYR A 1 434 ? 16.410 -4.639 -24.364 1.00 95.12 434 TYR A O 1
ATOM 3166 N N . SER A 1 435 ? 17.761 -4.834 -26.151 1.00 96.12 435 SER A N 1
ATOM 3167 C CA . SER A 1 435 ? 17.440 -6.241 -26.407 1.00 96.12 435 SER A CA 1
ATOM 3168 C C . SER A 1 435 ? 17.935 -7.154 -25.286 1.00 96.12 435 SER A C 1
ATOM 3170 O O . SER A 1 435 ? 17.152 -7.954 -24.783 1.00 96.12 435 SER A O 1
ATOM 3172 N N . SER A 1 436 ? 19.201 -7.036 -24.866 1.00 95.44 436 SER A N 1
ATOM 3173 C CA . SER A 1 436 ? 19.749 -7.899 -23.808 1.00 95.44 436 SER A CA 1
ATOM 3174 C C . SER A 1 436 ? 19.096 -7.629 -22.451 1.00 95.44 436 SER A C 1
ATOM 3176 O O . SER A 1 436 ? 18.815 -8.571 -21.713 1.00 95.44 436 SER A O 1
ATOM 3178 N N . ALA A 1 437 ? 18.773 -6.367 -22.153 1.00 96.44 437 ALA A N 1
ATOM 3179 C CA . ALA A 1 437 ? 18.021 -5.991 -20.962 1.00 96.44 437 ALA A CA 1
ATOM 3180 C C . ALA A 1 437 ? 16.609 -6.603 -20.962 1.00 96.44 437 ALA A C 1
ATOM 3182 O O . ALA A 1 437 ? 16.187 -7.172 -19.957 1.00 96.44 437 ALA A O 1
ATOM 3183 N N . THR A 1 438 ? 15.903 -6.561 -22.098 1.00 96.75 438 THR A N 1
ATOM 3184 C CA . THR A 1 438 ? 14.567 -7.172 -22.238 1.00 96.75 438 THR A CA 1
ATOM 3185 C C . THR A 1 438 ? 14.621 -8.694 -22.072 1.00 96.75 438 THR A C 1
ATOM 3187 O O . THR A 1 438 ? 13.769 -9.271 -21.391 1.00 96.75 438 THR A O 1
ATOM 3190 N N . THR A 1 439 ? 15.647 -9.354 -22.625 1.00 97.25 439 THR A N 1
ATOM 3191 C CA . THR A 1 439 ? 15.883 -10.790 -22.409 1.00 97.25 439 THR A CA 1
ATOM 3192 C C . THR A 1 439 ? 16.090 -11.098 -20.929 1.00 97.25 439 THR A C 1
ATOM 3194 O O . THR A 1 439 ? 15.390 -11.954 -20.398 1.00 97.25 439 THR A O 1
ATOM 3197 N N . LYS A 1 440 ? 16.948 -10.344 -20.226 1.00 97.19 440 LYS A N 1
ATOM 3198 C CA . LYS A 1 440 ? 17.154 -10.514 -18.778 1.00 97.19 440 LYS A CA 1
ATOM 3199 C C . LYS A 1 440 ? 15.860 -10.331 -17.980 1.00 97.19 440 LYS A C 1
ATOM 3201 O O . LYS A 1 440 ? 15.586 -11.135 -17.093 1.00 97.19 440 LYS A O 1
ATOM 3206 N N . CYS A 1 441 ? 15.043 -9.323 -18.308 1.00 98.06 441 CYS A N 1
ATOM 3207 C CA . CYS A 1 441 ? 13.732 -9.137 -17.673 1.00 98.06 441 CYS A CA 1
ATOM 3208 C C . CYS A 1 441 ? 12.834 -10.371 -17.872 1.00 98.06 441 CYS A C 1
ATOM 3210 O O . CYS A 1 441 ? 12.205 -10.835 -16.924 1.00 98.06 441 CYS A O 1
ATOM 3212 N N . THR A 1 442 ? 12.800 -10.922 -19.089 1.00 98.38 442 THR A N 1
ATOM 3213 C CA . THR A 1 442 ? 11.978 -12.096 -19.442 1.00 98.38 442 THR A CA 1
ATOM 3214 C C . THR A 1 442 ? 12.462 -13.365 -18.739 1.00 98.38 442 THR A C 1
ATOM 3216 O O . THR A 1 442 ? 11.663 -14.149 -18.218 1.00 98.38 442 THR A O 1
ATOM 3219 N N . ASP A 1 443 ? 13.779 -13.551 -18.674 1.00 98.25 443 ASP A N 1
ATOM 3220 C CA . ASP A 1 443 ? 14.414 -14.661 -17.972 1.00 98.25 443 ASP A CA 1
ATOM 3221 C C . ASP A 1 443 ? 14.103 -14.620 -16.472 1.00 98.25 443 ASP A C 1
ATOM 3223 O O . ASP A 1 443 ? 13.691 -15.630 -15.893 1.00 98.25 443 ASP A O 1
ATOM 3227 N N . GLN A 1 444 ? 14.234 -13.438 -15.856 1.00 98.38 444 GLN A N 1
ATOM 3228 C CA . GLN A 1 444 ? 13.893 -13.238 -14.451 1.00 98.38 444 GLN A CA 1
ATOM 3229 C C . GLN A 1 444 ? 12.403 -13.465 -14.191 1.00 98.38 444 GLN A C 1
ATOM 3231 O O . GLN A 1 444 ? 12.061 -14.104 -13.198 1.00 98.38 444 GLN A O 1
ATOM 3236 N N . TRP A 1 445 ? 11.521 -12.987 -15.070 1.00 98.44 445 TRP A N 1
ATOM 3237 C CA . TRP A 1 445 ? 10.079 -13.216 -14.965 1.00 98.44 445 TRP A CA 1
ATOM 3238 C C . TRP A 1 445 ? 9.732 -14.710 -14.996 1.00 98.44 445 TRP A C 1
ATOM 3240 O O . TRP A 1 445 ? 8.997 -15.195 -14.133 1.00 98.44 445 TRP A O 1
ATOM 3250 N N . THR A 1 446 ? 10.341 -15.462 -15.915 1.00 98.25 446 THR A N 1
ATOM 3251 C CA . THR A 1 446 ? 10.148 -16.917 -16.026 1.00 98.25 446 THR A CA 1
ATOM 3252 C C . THR A 1 446 ? 10.602 -17.637 -14.753 1.00 98.25 446 THR A C 1
ATOM 3254 O O . THR A 1 446 ? 9.865 -18.457 -14.196 1.00 98.25 446 THR A O 1
ATOM 3257 N N . ASP A 1 447 ? 11.788 -17.294 -14.239 1.00 98.12 447 ASP A N 1
ATOM 3258 C CA . ASP A 1 447 ? 12.304 -17.869 -12.993 1.00 98.12 447 ASP A CA 1
ATOM 3259 C C . ASP A 1 447 ? 11.458 -17.446 -11.776 1.00 98.12 447 ASP A C 1
ATOM 3261 O O . ASP A 1 447 ? 11.281 -18.233 -10.845 1.00 98.12 447 ASP A O 1
ATOM 3265 N N . CYS A 1 448 ? 10.894 -16.232 -11.785 1.00 97.94 448 CYS A N 1
ATOM 3266 C CA . CYS A 1 448 ? 9.988 -15.733 -10.748 1.00 97.94 448 CYS A CA 1
ATOM 3267 C C . CYS A 1 448 ? 8.703 -16.566 -10.687 1.00 97.94 448 CYS A C 1
ATOM 3269 O O . CYS A 1 448 ? 8.307 -17.015 -9.608 1.00 97.94 448 CYS A O 1
ATOM 3271 N N . TYR A 1 449 ? 8.091 -16.845 -11.839 1.00 96.06 449 TYR A N 1
ATOM 3272 C CA . TYR A 1 449 ? 6.909 -17.703 -11.935 1.00 96.06 449 TYR A CA 1
ATOM 3273 C C . TYR A 1 449 ? 7.177 -19.109 -11.393 1.00 96.06 449 TYR A C 1
ATOM 3275 O O . TYR A 1 449 ? 6.381 -19.643 -10.615 1.00 96.06 449 TYR A O 1
ATOM 3283 N N . ALA A 1 450 ? 8.319 -19.696 -11.761 1.00 95.38 450 ALA A N 1
ATOM 3284 C CA . ALA A 1 450 ? 8.722 -21.008 -11.267 1.00 95.38 450 ALA A CA 1
ATOM 3285 C C . ALA A 1 450 ? 8.923 -20.999 -9.740 1.00 95.38 450 ALA A C 1
ATOM 3287 O O . ALA A 1 450 ? 8.355 -21.845 -9.041 1.00 95.38 450 ALA A O 1
ATOM 3288 N N . ALA A 1 451 ? 9.654 -20.007 -9.215 1.00 94.19 451 ALA A N 1
ATOM 3289 C CA . ALA A 1 451 ? 9.951 -19.864 -7.787 1.00 94.19 451 ALA A CA 1
ATOM 3290 C C . ALA A 1 451 ? 8.701 -19.660 -6.912 1.00 94.19 451 ALA A C 1
ATOM 3292 O O . ALA A 1 451 ? 8.712 -20.021 -5.732 1.00 94.19 451 ALA A O 1
ATOM 3293 N N . ASN A 1 452 ? 7.626 -19.111 -7.488 1.00 92.81 452 ASN A N 1
ATOM 3294 C CA . ASN A 1 452 ? 6.391 -18.775 -6.779 1.00 92.81 452 ASN A CA 1
ATOM 3295 C C . ASN A 1 452 ? 5.213 -19.724 -7.066 1.00 92.81 452 ASN A C 1
ATOM 3297 O O . ASN A 1 452 ? 4.125 -19.541 -6.524 1.00 92.81 452 ASN A O 1
ATOM 3301 N N . SER A 1 453 ? 5.422 -20.779 -7.859 1.00 89.00 453 SER A N 1
ATOM 3302 C CA . SER A 1 453 ? 4.376 -21.742 -8.244 1.00 89.00 453 SER A CA 1
ATOM 3303 C C . SER A 1 453 ? 3.736 -22.506 -7.071 1.00 89.00 453 SER A C 1
ATOM 3305 O O . SER A 1 453 ? 2.576 -22.904 -7.169 1.00 89.00 453 SER A O 1
ATOM 3307 N N . GLY A 1 454 ? 4.462 -22.674 -5.960 1.00 84.56 454 GLY A N 1
ATOM 3308 C CA . GLY A 1 454 ? 4.008 -23.375 -4.750 1.00 84.56 454 GLY A CA 1
ATOM 3309 C C . GLY A 1 454 ? 4.130 -22.558 -3.461 1.00 84.56 454 GLY A C 1
ATOM 3310 O O . GLY A 1 454 ? 4.184 -23.134 -2.375 1.00 84.56 454 GLY A O 1
ATOM 3311 N N . VAL A 1 455 ? 4.245 -21.231 -3.557 1.00 86.50 455 VAL A N 1
ATOM 3312 C CA . VAL A 1 455 ? 4.343 -20.365 -2.374 1.00 86.50 455 VAL A CA 1
ATOM 3313 C C . VAL A 1 455 ? 2.985 -20.272 -1.686 1.00 86.50 455 VAL A C 1
ATOM 3315 O O . VAL A 1 455 ? 1.997 -19.873 -2.288 1.00 86.50 455 VAL A O 1
ATOM 3318 N N . SER A 1 456 ? 2.940 -20.604 -0.397 1.00 80.81 456 SER A N 1
ATOM 3319 C CA . SER A 1 456 ? 1.750 -20.413 0.432 1.00 80.81 456 SER A CA 1
ATOM 3320 C C . SER A 1 456 ? 1.977 -19.299 1.448 1.00 80.81 456 SER A C 1
ATOM 3322 O O . SER A 1 456 ? 3.100 -19.061 1.886 1.00 80.81 456 SER A O 1
ATOM 3324 N N . GLY A 1 457 ? 0.891 -18.649 1.863 1.00 75.44 457 GLY A N 1
ATOM 3325 C CA . GLY A 1 457 ? 0.895 -17.696 2.975 1.00 75.44 457 GLY A CA 1
ATOM 3326 C C . GLY A 1 457 ? 0.814 -18.369 4.350 1.00 75.44 457 GLY A C 1
ATOM 3327 O O . GLY A 1 457 ? 0.409 -17.729 5.314 1.00 75.44 457 GLY A O 1
ATOM 3328 N N . SER A 1 458 ? 1.121 -19.670 4.448 1.00 73.12 458 SER A N 1
ATOM 3329 C CA . SER A 1 458 ? 0.938 -20.449 5.677 1.00 73.12 458 SER A CA 1
ATOM 3330 C C . SER A 1 458 ? 1.700 -19.829 6.851 1.00 73.12 458 SER A C 1
ATOM 3332 O O . SER A 1 458 ? 2.891 -19.546 6.747 1.00 73.12 458 SER A O 1
ATOM 3334 N N . GLY A 1 459 ? 1.013 -19.639 7.980 1.00 72.81 459 GLY A N 1
ATOM 3335 C CA . GLY A 1 459 ? 1.595 -19.051 9.190 1.00 72.81 459 GLY A CA 1
ATOM 3336 C C . GLY A 1 459 ? 1.764 -17.527 9.157 1.00 72.81 459 GLY A C 1
ATOM 3337 O O . GLY A 1 459 ? 2.358 -16.975 10.082 1.00 72.81 459 GLY A O 1
ATOM 3338 N N . ARG A 1 460 ? 1.245 -16.840 8.129 1.00 79.81 460 ARG A N 1
ATOM 3339 C CA . ARG A 1 460 ? 1.187 -15.373 8.047 1.00 79.81 460 ARG A CA 1
ATOM 3340 C C . ARG A 1 460 ? -0.258 -14.891 7.981 1.00 79.81 460 ARG A C 1
ATOM 3342 O O . ARG A 1 460 ? -1.122 -15.595 7.469 1.00 79.81 460 ARG A O 1
ATOM 3349 N N . CYS A 1 461 ? -0.497 -13.686 8.500 1.00 80.81 461 CYS A N 1
ATOM 3350 C CA . CYS A 1 461 ? -1.782 -12.989 8.409 1.00 80.81 461 CYS A CA 1
ATOM 3351 C C . CYS A 1 461 ? -2.969 -13.783 8.990 1.00 80.81 461 CYS A C 1
ATOM 3353 O O . CYS A 1 461 ? -4.086 -13.662 8.495 1.00 80.81 461 CYS A O 1
ATOM 3355 N N . GLY A 1 462 ? -2.729 -14.609 10.019 1.00 75.12 462 GLY A N 1
ATOM 3356 C CA . GLY A 1 462 ? -3.743 -15.488 10.625 1.00 75.12 462 GLY A CA 1
ATOM 3357 C C . GLY A 1 462 ? -4.771 -14.765 11.504 1.00 75.12 462 GLY A C 1
ATOM 3358 O O . GLY A 1 462 ? -5.862 -15.277 11.721 1.00 75.12 462 GLY A O 1
ATOM 3359 N N . SER A 1 463 ? -4.431 -13.573 11.980 1.00 75.94 463 SER A N 1
ATOM 3360 C CA . SER A 1 463 ? -5.335 -12.595 12.593 1.00 75.94 463 SER A CA 1
ATOM 3361 C C . SER A 1 463 ? -4.924 -11.168 12.217 1.00 75.94 463 SER A C 1
ATOM 3363 O O . SER A 1 463 ? -3.784 -10.931 11.794 1.00 75.94 463 SER A O 1
ATOM 3365 N N . TRP A 1 464 ? -5.853 -10.219 12.348 1.00 71.81 464 TRP A N 1
ATOM 3366 C CA . TRP A 1 464 ? -5.591 -8.803 12.089 1.00 71.81 464 TRP A CA 1
ATOM 3367 C C . TRP A 1 464 ? -4.378 -8.323 12.892 1.00 71.81 464 TRP A C 1
ATOM 3369 O O . TRP A 1 464 ? -4.223 -8.689 14.057 1.00 71.81 464 TRP A O 1
ATOM 3379 N N . ASN A 1 465 ? -3.486 -7.561 12.257 1.00 64.38 465 ASN A N 1
ATOM 3380 C CA . ASN A 1 465 ? -2.203 -7.125 12.827 1.00 64.38 465 ASN A CA 1
ATOM 3381 C C . ASN A 1 465 ? -1.231 -8.247 13.270 1.00 64.38 465 ASN A C 1
ATOM 3383 O O . ASN A 1 465 ? -0.162 -7.955 13.804 1.00 64.38 465 ASN A O 1
ATOM 3387 N N . SER A 1 466 ? -1.518 -9.532 13.015 1.00 58.78 466 SER A N 1
ATOM 3388 C CA . SER A 1 466 ? -0.593 -10.636 13.325 1.00 58.78 466 SER A CA 1
ATOM 3389 C C . SER A 1 466 ? 0.262 -11.051 12.125 1.00 58.78 466 SER A C 1
ATOM 3391 O O . SER A 1 466 ? -0.207 -11.164 10.991 1.00 58.78 466 SER A O 1
ATOM 3393 N N . GLY A 1 467 ? 1.552 -11.293 12.368 1.00 52.84 467 GLY A N 1
ATOM 3394 C CA . GLY A 1 467 ? 2.512 -11.668 11.319 1.00 52.84 467 GLY A CA 1
ATOM 3395 C C . GLY A 1 467 ? 3.155 -10.484 10.597 1.00 52.84 467 GLY A C 1
ATOM 3396 O O . GLY A 1 467 ? 3.829 -10.672 9.591 1.00 52.84 467 GLY A O 1
ATOM 3397 N N . TRP A 1 468 ? 2.967 -9.280 11.129 1.00 57.44 468 TRP A N 1
ATOM 3398 C CA . TRP A 1 468 ? 3.490 -8.044 10.573 1.00 57.44 468 TRP A CA 1
ATOM 3399 C C . TRP A 1 468 ? 4.995 -7.946 10.921 1.00 57.44 468 TRP A C 1
ATOM 3401 O O . TRP A 1 468 ? 5.836 -7.725 10.061 1.00 57.44 468 TRP A O 1
ATOM 3411 N N . SER A 1 469 ? 5.411 -8.308 12.129 1.00 43.47 469 SER A N 1
ATOM 3412 C CA . SER A 1 469 ? 6.806 -8.198 12.583 1.00 43.47 469 SER A CA 1
ATOM 3413 C C . SER A 1 469 ? 7.750 -9.381 12.262 1.00 43.47 469 SER A C 1
ATOM 3415 O O . SER A 1 469 ? 8.839 -9.423 12.834 1.00 43.47 469 SER A O 1
ATOM 3417 N N . LYS A 1 470 ? 7.379 -10.347 11.396 1.00 37.75 470 LYS A N 1
ATOM 3418 C CA . LYS A 1 470 ? 8.176 -11.580 11.159 1.00 37.75 470 LYS A CA 1
ATOM 3419 C C . LYS A 1 470 ? 8.614 -11.865 9.721 1.00 37.75 470 LYS A C 1
ATOM 3421 O O . LYS A 1 470 ? 7.759 -12.064 8.822 1.00 37.75 470 LYS A O 1
#

Radius of gyration: 28.25 Å; chains: 1; bounding box: 74×77×73 Å